Protein AF-A0A2V1B1Z6-F1 (afdb_monomer)

Solvent-accessible surface area (backbone atoms only — not comparable to full-atom values): 28325 Å² total; per-residue (Å²): 132,72,69,70,55,77,81,54,89,74,100,56,67,76,65,45,56,66,47,73,72,33,67,68,60,42,51,43,55,56,70,44,62,54,33,58,19,43,60,79,33,62,57,70,86,49,46,66,56,60,66,69,63,24,52,59,67,34,52,43,36,32,46,48,46,31,46,50,55,53,33,70,49,62,32,76,94,45,31,67,52,40,47,44,68,34,41,66,75,40,52,47,34,29,38,32,29,12,51,53,47,39,50,58,52,71,74,45,85,56,52,75,79,51,54,72,72,55,48,52,55,31,56,58,45,40,45,70,39,85,43,50,39,63,36,42,47,42,49,71,33,34,48,58,38,51,48,47,25,51,51,46,56,51,62,47,46,93,64,59,92,88,42,34,49,65,65,47,52,54,73,43,51,66,59,42,81,57,55,93,61,38,24,79,40,61,75,46,101,94,41,72,44,79,40,82,41,51,78,67,49,32,45,52,54,35,52,50,43,53,47,26,49,23,68,51,42,33,89,49,35,52,72,89,71,80,87,53,103,82,66,75,91,70,76,74,50,42,50,31,56,48,14,51,56,22,48,53,38,38,58,55,6,37,71,40,74,42,24,57,57,34,55,73,37,60,75,61,89,70,80,79,67,99,59,78,75,75,85,76,61,49,42,33,91,51,82,53,60,54,65,89,68,50,47,31,61,71,54,65,68,47,41,68,68,33,32,86,54,50,33,54,70,61,58,65,50,84,81,80,57,71,33,42,14,37,28,54,46,36,41,54,34,30,56,49,38,35,34,69,46,78,78,84,68,91,72,78,84,82,92,80,83,87,87,82,88,87,84,87,87,88,90,86,88,83,85,84,90,87,90,87,85,87,82,79,90,75,88,82,71,69,58,64,59,58,52,41,67,69,51,74,77,58,91,69,88,77,82,84,82,77,89,87,89,78,89,80,90,86,89,82,87,83,88,88,88,81,89,81,90,81,68,69,65,59,53,55,54,52,49,54,50,55,49,58,48,55,51,54,51,53,52,47,52,52,49,51,53,52,50,51,51,50,49,54,54,49,52,52,51,51,52,52,50,50,54,58,53,52,67,73,77,105

Mean predicted aligned error: 15.63 Å

Sequence (474 aa):
ELRWKACLRGRRLTYLKGLLLDEKFTAGFDALLDIPGVWDGMRMTTLNKMMAMGCRDECLNYLRRIKEVFTSLVGKEALGRIDTATVKALEGRAPGASTKDLSELRGGKIFSAFSDREREMICEKLKMIDGLVPSLFTFFRDIQHLKLCINCLKRLVVVPKRESVCETLARTYSGKNQRKGYVKIQIAEDSFLDRTGTPADCVDLGIRQLVALAMRDYPSMPADCVQTVQTAPTKEADPAVLRSLADLAYELGFDTPQIRALKEFPSRTTARLDSPPSPPLHVTSGDGVAMPARSGIPRTEAYKEDRDSLFVTHLHSEQQHRGESITSFFVRKSVYLAFFGRPISANGGNSGSVRGSSPNDSYIPERPDDSSSPRSPERREDIDYFMSAYTQHDDWAQTSAISVEDANEGPNSSAPDATLDRTGEWEWVSARAREKARERDREREVREKREQARLAQTEQVQGSTWISMVSRYF

Secondary structure (DSSP, 8-state):
--GGGGG--SS-HHHHHHHTT-HHHHHHHHTTTT-GGGGGG--HHHHHHHHHHS-HHHHHHHHHHHHHHHHHHH-GGGGGG--HHHHHHHTT--TTTBHHHHHHHHHS--STTS-HHHHHHHHHHHTT--SPPP-HHHHHHHHHHHHHHHHHHTTSS-PPTT--HHHHHHHTB--TTPPTTEEEEEEETTEEEEEE--HHHHHHHHHHHHHHHHHHHGGGS-------TT---PPPP-HHHHHHHHHHHHHTTB--HHHHHHTTSPPP-PPPPSSPPPPPPSEESS--S-GGGSSSSPPHHHHHHHGGG-SHHHHT------BSEE-HHHHHHHHHHHHH-----S---------------------------PPPPP----HHHHHHHHHTT---SSSS----------------------SHHHHHHHHHHHHHHHHHHHHHHHHHHHHHHHHHHHHHHHHHHHHHHHTT--

pLDDT: mean 75.68, std 24.77, range [23.59, 98.19]

Radius of gyration: 27.74 Å; Cα contacts (8 Å, |Δi|>4): 531; chains: 1; bounding box: 87×68×76 Å

Foldseek 3Di:
DQPVVVLDDDDLVVLVVLQVVDPLSSVLVVLLPLQSQQCVLADSVCSVVVQFLFQSQLLSLLSVLLNVLLCLLQNDVCNNLAHNVQCVLQALDQCLAAPQSLVSNVPDCHSVSDDPVSVVSSSVSSNVDQAGNHGSNQSSQQVQLVSLLSLLLCLLDPADGRHHSLVRLLVQFACALHDPQWAWFDQALPDTDTDGDDPVCLSLRLVLQLSLLSLLASLLVDHDDPDDPDDDDDDHRDLQSLLSSLVSNVNSRRDDPSSVVSVVGDHDPDDDDPDQDDQDDFFDQDPADDRVQLGHDHAPVLSVVCNRVSTCCNLQDPDRHHYNGGHSNSSVSRSSCSSSNHPPPPDDDDDDDDDDDDDDDDDDDDDDDDDDDDDDDDDDDPSVVSSCVSVVVDPDDPDPPDDDDDDDDDDDDDDDDDDDDDPVPVVVVVVVVVVVVVVVVVVVVVVVVVVVVVVVVVVVVVVVVVVVVVVVVD

Structure (mmCIF, N/CA/C/O backbone):
data_AF-A0A2V1B1Z6-F1
#
_entry.id   AF-A0A2V1B1Z6-F1
#
loop_
_atom_site.group_PDB
_atom_site.id
_atom_site.type_symbol
_atom_site.label_atom_id
_atom_site.label_alt_id
_atom_site.label_comp_id
_atom_site.label_asym_id
_atom_site.label_entity_id
_atom_site.label_seq_id
_atom_site.pdbx_PDB_ins_code
_atom_site.Cartn_x
_atom_site.Cartn_y
_atom_site.Cartn_z
_atom_site.occupancy
_atom_site.B_iso_or_equiv
_atom_site.auth_seq_id
_atom_site.auth_comp_id
_atom_site.auth_asym_id
_atom_site.auth_atom_id
_atom_site.pdbx_PDB_model_num
ATOM 1 N N . GLU A 1 1 ? -23.305 -20.412 -0.219 1.00 46.16 1 GLU A N 1
ATOM 2 C CA . GLU A 1 1 ? -22.674 -19.364 -1.051 1.00 46.16 1 GLU A CA 1
ATOM 3 C C . GLU A 1 1 ? -22.561 -18.037 -0.293 1.00 46.16 1 GLU A C 1
ATOM 5 O O . GLU A 1 1 ? -23.554 -17.579 0.254 1.00 46.16 1 GLU A O 1
ATOM 10 N N . LEU A 1 2 ? -21.380 -17.406 -0.316 1.00 58.69 2 LEU A N 1
ATOM 11 C CA . LEU A 1 2 ? -21.210 -15.943 -0.435 1.00 58.69 2 LEU A CA 1
ATOM 12 C C . LEU A 1 2 ? -21.894 -15.061 0.630 1.00 58.69 2 LEU A C 1
ATOM 14 O O . LEU A 1 2 ? -22.666 -14.156 0.309 1.00 58.69 2 LEU A O 1
ATOM 18 N N . ARG A 1 3 ? -21.547 -15.298 1.902 1.00 55.28 3 ARG A N 1
ATOM 19 C CA . ARG A 1 3 ? -22.095 -14.604 3.086 1.00 55.28 3 ARG A CA 1
ATOM 20 C C . ARG A 1 3 ? -21.944 -13.076 3.040 1.00 55.28 3 ARG A C 1
ATOM 22 O O . ARG A 1 3 ? -22.881 -12.378 3.413 1.00 55.28 3 ARG A O 1
ATOM 29 N N . TRP A 1 4 ? -20.841 -12.550 2.505 1.00 58.00 4 TRP A N 1
ATOM 30 C CA . TRP A 1 4 ? -20.599 -11.102 2.391 1.00 58.00 4 TRP A CA 1
ATOM 31 C C . TRP A 1 4 ? -21.612 -10.348 1.515 1.00 58.00 4 TRP A C 1
ATOM 33 O O . TRP A 1 4 ? -21.807 -9.146 1.693 1.00 58.00 4 TRP A O 1
ATOM 43 N N . LYS A 1 5 ? -22.330 -11.041 0.616 1.00 56.06 5 LYS A N 1
ATOM 44 C CA . LYS A 1 5 ? -23.450 -10.449 -0.136 1.00 56.06 5 LYS A CA 1
ATOM 45 C C . LYS A 1 5 ? -24.549 -9.917 0.781 1.00 56.06 5 LYS A C 1
ATOM 47 O O . LYS A 1 5 ? -25.153 -8.901 0.456 1.00 56.06 5 LYS A O 1
ATOM 52 N N . ALA A 1 6 ? -24.812 -10.586 1.907 1.00 56.69 6 ALA A N 1
ATOM 53 C CA . ALA A 1 6 ? -25.871 -10.196 2.838 1.00 56.69 6 ALA A CA 1
ATOM 54 C C . ALA A 1 6 ? -25.591 -8.836 3.504 1.00 56.69 6 ALA A C 1
ATOM 56 O O . ALA A 1 6 ? -26.522 -8.111 3.848 1.00 56.69 6 ALA A O 1
ATOM 57 N N . CYS A 1 7 ? -24.317 -8.445 3.607 1.00 54.22 7 CYS A N 1
ATOM 58 C CA . CYS A 1 7 ? -23.890 -7.139 4.105 1.00 54.22 7 CYS A CA 1
ATOM 59 C C . CYS A 1 7 ? -24.126 -5.995 3.091 1.00 54.22 7 CYS A C 1
ATOM 61 O O . CYS A 1 7 ? -23.923 -4.830 3.426 1.00 54.22 7 CYS A O 1
ATOM 63 N N . LEU A 1 8 ? -24.549 -6.286 1.850 1.00 54.78 8 LEU A N 1
ATOM 64 C CA . LEU A 1 8 ? -24.633 -5.312 0.756 1.00 54.78 8 LEU A CA 1
ATOM 65 C C . LEU A 1 8 ? -26.063 -5.128 0.229 1.00 54.78 8 LEU A C 1
ATOM 67 O O . LEU A 1 8 ? -26.593 -5.949 -0.516 1.00 54.78 8 LEU A O 1
ATOM 71 N N . ARG A 1 9 ? -26.668 -3.974 0.535 1.00 50.41 9 ARG A N 1
ATOM 72 C CA . ARG A 1 9 ? -28.005 -3.597 0.041 1.00 50.41 9 ARG A CA 1
ATOM 73 C C . ARG A 1 9 ? -27.976 -3.111 -1.424 1.00 50.41 9 ARG A C 1
ATOM 75 O O . ARG A 1 9 ? -27.129 -2.297 -1.793 1.00 50.41 9 ARG A O 1
ATOM 82 N N . GLY A 1 10 ? -28.963 -3.518 -2.232 1.00 53.19 10 GLY A N 1
ATOM 83 C CA . GLY A 1 10 ? -29.335 -2.866 -3.507 1.00 53.19 10 GLY A CA 1
ATOM 84 C C . GLY A 1 10 ? -28.834 -3.509 -4.817 1.00 53.19 10 GLY A C 1
ATOM 85 O O . GLY A 1 10 ? -28.236 -4.582 -4.826 1.00 53.19 10 GLY A O 1
ATOM 86 N N . ARG A 1 11 ? -29.088 -2.834 -5.957 1.00 44.12 11 ARG A N 1
ATOM 87 C CA . ARG A 1 11 ? -28.842 -3.306 -7.348 1.00 44.12 11 ARG A CA 1
ATOM 88 C C . ARG A 1 11 ? -27.348 -3.368 -7.739 1.00 44.12 11 ARG A C 1
ATOM 90 O O . ARG A 1 11 ? -26.918 -2.751 -8.707 1.00 44.12 11 ARG A O 1
ATOM 97 N N . ARG A 1 12 ? -26.532 -4.100 -6.976 1.00 53.72 12 ARG A N 1
ATOM 98 C CA . ARG A 1 12 ? -25.060 -4.177 -7.128 1.00 53.72 12 ARG A CA 1
ATOM 99 C C . ARG A 1 12 ? -24.566 -5.487 -7.777 1.00 53.72 12 ARG A C 1
ATOM 101 O O . ARG A 1 12 ? -23.365 -5.660 -7.971 1.00 53.72 12 ARG A O 1
ATOM 108 N N . LEU A 1 13 ? -25.481 -6.390 -8.150 1.00 50.94 13 LEU A N 1
ATOM 109 C CA . LEU A 1 13 ? -25.201 -7.789 -8.522 1.00 50.94 13 LEU A CA 1
ATOM 110 C C . LEU A 1 13 ? -24.263 -7.999 -9.728 1.00 50.94 13 LEU A C 1
ATOM 112 O O . LEU A 1 13 ? -23.554 -9.002 -9.769 1.00 50.94 13 LEU A O 1
ATOM 116 N N . THR A 1 14 ? -24.243 -7.097 -10.712 1.00 53.25 14 THR A N 1
ATOM 117 C CA . THR A 1 14 ? -23.430 -7.282 -11.931 1.00 53.25 14 THR A CA 1
ATOM 118 C C . THR A 1 14 ? -21.933 -7.136 -11.649 1.00 53.25 14 THR A C 1
ATOM 120 O O . THR A 1 14 ? -21.141 -7.938 -12.133 1.00 53.25 14 THR A O 1
ATOM 123 N N . TYR A 1 15 ? -21.555 -6.175 -10.798 1.00 53.97 15 TYR A N 1
ATOM 124 C CA . TYR A 1 15 ? -20.171 -5.948 -10.354 1.00 53.97 15 TYR A CA 1
ATOM 125 C C . TYR A 1 15 ? -19.635 -7.106 -9.507 1.00 53.97 15 TYR A C 1
ATOM 127 O O . TYR A 1 15 ? -18.460 -7.456 -9.584 1.00 53.97 15 TYR A O 1
ATOM 135 N N . LEU A 1 16 ? -20.522 -7.749 -8.743 1.00 60.66 16 LEU A N 1
ATOM 136 C CA . LEU A 1 16 ? -20.196 -8.940 -7.969 1.00 60.66 16 LEU A CA 1
ATOM 137 C C . LEU A 1 16 ? -19.706 -10.094 -8.853 1.00 60.66 16 LEU A C 1
ATOM 139 O O . LEU A 1 16 ? -18.722 -10.725 -8.491 1.00 60.66 16 LEU A O 1
ATOM 143 N N . LYS A 1 17 ? -20.325 -10.357 -10.015 1.00 63.03 17 LYS A N 1
ATOM 144 C CA . LYS A 1 17 ? -19.975 -11.519 -10.860 1.00 63.03 17 LYS A CA 1
ATOM 145 C C . LYS A 1 17 ? -18.478 -11.607 -11.191 1.00 63.03 17 LYS A C 1
ATOM 147 O O . LYS A 1 17 ? -17.948 -12.706 -11.225 1.00 63.03 17 LYS A O 1
ATOM 152 N N . GLY A 1 18 ? -17.803 -10.474 -11.403 1.00 62.81 18 GLY A N 1
ATOM 153 C CA . GLY A 1 18 ? -16.362 -10.446 -11.679 1.00 62.81 18 GLY A CA 1
ATOM 154 C C . GLY A 1 18 ? -15.496 -10.816 -10.471 1.00 62.81 18 GLY A C 1
ATOM 155 O O . GLY A 1 18 ? -14.537 -11.562 -10.628 1.00 62.81 18 GLY A O 1
ATOM 156 N N . LEU A 1 19 ? -15.855 -10.341 -9.272 1.00 65.06 19 LEU A N 1
ATOM 157 C CA . LEU A 1 19 ? -15.148 -10.674 -8.028 1.00 65.06 19 LEU A CA 1
ATOM 158 C C . LEU A 1 19 ? -15.355 -12.143 -7.641 1.00 65.06 19 LEU A C 1
ATOM 160 O O . LEU A 1 19 ? -14.419 -12.814 -7.235 1.00 65.06 19 LEU A O 1
ATOM 164 N N . LEU A 1 20 ? -16.576 -12.648 -7.833 1.00 65.12 20 LEU A N 1
ATOM 165 C CA . LEU A 1 20 ? -16.972 -14.027 -7.528 1.00 65.12 20 LEU A CA 1
ATOM 166 C C . LEU A 1 20 ? -16.308 -15.087 -8.419 1.00 65.12 20 LEU A C 1
ATOM 168 O O . LEU A 1 20 ? -16.408 -16.271 -8.118 1.00 65.12 20 LEU A O 1
ATOM 172 N N . LEU A 1 21 ? -15.669 -14.669 -9.515 1.00 72.62 21 LEU A N 1
ATOM 173 C CA . LEU A 1 21 ? -14.857 -15.523 -10.384 1.00 72.62 21 LEU A CA 1
ATOM 174 C C . LEU A 1 21 ? -13.365 -15.506 -10.006 1.00 72.62 21 LEU A C 1
ATOM 176 O O . LEU A 1 21 ? -12.592 -16.244 -10.610 1.00 72.62 21 LEU A O 1
ATOM 180 N N . ASP A 1 22 ? -12.947 -14.670 -9.049 1.00 80.50 22 ASP A N 1
ATOM 181 C CA . ASP A 1 22 ? -11.603 -14.700 -8.472 1.00 80.50 22 ASP A CA 1
ATOM 182 C C . ASP A 1 22 ? -11.685 -15.232 -7.036 1.00 80.50 22 ASP A C 1
ATOM 184 O O . ASP A 1 22 ? -12.116 -14.554 -6.096 1.00 80.50 22 ASP A O 1
ATOM 188 N N . GLU A 1 23 ? -11.288 -16.493 -6.882 1.00 86.31 23 GLU A N 1
ATOM 189 C CA . GLU A 1 23 ? -11.316 -17.214 -5.609 1.00 86.31 23 GLU A CA 1
ATOM 190 C C . GLU A 1 23 ? -10.410 -16.562 -4.559 1.00 86.31 23 GLU A C 1
ATOM 192 O O . GLU A 1 23 ? -10.788 -16.487 -3.389 1.00 86.31 23 GLU A O 1
ATOM 197 N N . LYS A 1 24 ? -9.246 -16.028 -4.965 1.00 89.12 24 LYS A N 1
ATOM 198 C CA . LYS A 1 24 ? -8.298 -15.384 -4.044 1.00 89.12 24 LYS A CA 1
ATOM 199 C C . LYS A 1 24 ? -8.893 -14.100 -3.474 1.00 89.12 24 LYS A C 1
ATOM 201 O O . LYS A 1 24 ? -8.866 -13.900 -2.261 1.00 89.12 24 LYS A O 1
ATOM 206 N N . PHE A 1 25 ? -9.456 -13.241 -4.326 1.00 88.31 25 PHE A N 1
ATOM 207 C CA . PHE A 1 25 ? -10.143 -12.031 -3.871 1.00 88.31 25 PHE A CA 1
ATOM 208 C C . PHE A 1 25 ? -11.384 -12.352 -3.039 1.00 88.31 25 PHE A C 1
ATOM 210 O O . PHE A 1 25 ? -11.574 -11.732 -1.994 1.00 88.31 25 PHE A O 1
ATOM 217 N N . THR A 1 26 ? -12.190 -13.336 -3.446 1.00 87.12 26 THR A N 1
ATOM 218 C CA . THR A 1 26 ? -13.356 -13.771 -2.664 1.00 87.12 26 THR A CA 1
ATOM 219 C C . THR A 1 26 ? -12.936 -14.216 -1.260 1.00 87.12 26 THR A C 1
ATOM 221 O O . THR A 1 26 ? -13.476 -13.696 -0.287 1.00 87.12 26 THR A O 1
ATOM 224 N N . ALA A 1 27 ? -11.903 -15.056 -1.133 1.00 90.62 27 ALA A N 1
ATOM 225 C CA . ALA A 1 27 ? -11.354 -15.471 0.159 1.00 90.62 27 ALA A CA 1
ATOM 226 C C . ALA A 1 27 ? -10.784 -14.296 0.981 1.00 90.62 27 ALA A C 1
ATOM 228 O O . ALA A 1 27 ? -10.985 -14.237 2.193 1.00 90.62 27 ALA A O 1
ATOM 229 N N . GLY A 1 28 ? -10.109 -13.337 0.336 1.00 92.56 28 GLY A N 1
ATOM 230 C CA . GLY A 1 28 ? -9.569 -12.140 0.992 1.00 92.56 28 GLY A CA 1
ATOM 231 C C . GLY A 1 28 ? -10.643 -11.219 1.582 1.00 92.56 28 GLY A C 1
ATOM 232 O O . GLY A 1 28 ? -10.453 -10.679 2.669 1.00 92.56 28 GLY A O 1
ATOM 233 N N . PHE A 1 29 ? -11.787 -11.072 0.904 1.00 91.25 29 PHE A N 1
ATOM 234 C CA . PHE A 1 29 ? -12.944 -10.342 1.433 1.00 91.25 29 PHE A CA 1
ATOM 235 C C . PHE A 1 29 ? -13.731 -11.166 2.466 1.00 91.25 29 PHE A C 1
ATOM 237 O O . PHE A 1 29 ? -14.111 -10.622 3.502 1.00 91.25 29 PHE A O 1
ATOM 244 N N . ASP A 1 30 ? -13.930 -12.470 2.246 1.00 89.25 30 ASP A N 1
ATOM 245 C CA . ASP A 1 30 ? -14.589 -13.361 3.214 1.00 89.25 30 ASP A CA 1
ATOM 246 C C . ASP A 1 30 ? -13.829 -13.414 4.555 1.00 89.25 30 ASP A C 1
ATOM 248 O O . ASP A 1 30 ? -14.449 -13.483 5.616 1.00 89.25 30 ASP A O 1
ATOM 252 N N . ALA A 1 31 ? -12.497 -13.280 4.540 1.00 93.81 31 ALA A N 1
ATOM 253 C CA . ALA A 1 31 ? -11.665 -13.202 5.742 1.00 93.81 31 ALA A CA 1
ATOM 254 C C . ALA A 1 31 ? -11.937 -11.973 6.640 1.00 93.81 31 ALA A C 1
ATOM 256 O O . ALA A 1 31 ? -11.445 -11.947 7.770 1.00 93.81 31 ALA A O 1
ATOM 257 N N . LEU A 1 32 ? -12.707 -10.980 6.173 1.00 95.25 32 LEU A N 1
ATOM 258 C CA . LEU A 1 32 ? -13.134 -9.794 6.932 1.00 95.25 32 LEU A CA 1
ATOM 259 C C . LEU A 1 32 ? -14.594 -9.873 7.423 1.00 95.25 32 LEU A C 1
ATOM 261 O O . LEU A 1 32 ? -15.095 -8.918 8.018 1.00 95.25 32 LEU A O 1
ATOM 265 N N . LEU A 1 33 ? -15.309 -10.977 7.178 1.00 90.06 33 LEU A N 1
ATOM 266 C CA . LEU A 1 33 ? -16.733 -11.099 7.530 1.00 90.06 33 LEU A CA 1
ATOM 267 C C . LEU A 1 33 ? -17.030 -11.104 9.029 1.00 90.06 33 LEU A C 1
ATOM 269 O O . LEU A 1 33 ? -18.129 -10.735 9.435 1.00 90.06 33 LEU A O 1
ATOM 273 N N . ASP A 1 34 ? -16.069 -11.525 9.842 1.00 93.06 34 ASP A N 1
ATOM 274 C CA . ASP A 1 34 ? -16.163 -11.520 11.301 1.00 93.06 34 ASP A CA 1
ATOM 275 C C . ASP A 1 34 ? -15.869 -10.143 11.921 1.00 93.06 34 ASP A C 1
ATOM 277 O O . ASP A 1 34 ? -15.914 -10.025 13.139 1.00 93.06 34 ASP A O 1
ATOM 281 N N . ILE A 1 35 ? -15.630 -9.099 11.116 1.00 95.31 35 ILE A N 1
ATOM 282 C CA . ILE A 1 35 ? -15.502 -7.703 11.561 1.00 95.31 35 ILE A CA 1
ATOM 283 C C . ILE A 1 35 ? -16.639 -6.877 10.927 1.00 95.31 35 ILE A C 1
ATOM 285 O O . ILE A 1 35 ? -16.438 -6.258 9.880 1.00 95.31 35 ILE A O 1
ATOM 289 N N . PRO A 1 36 ? -17.851 -6.829 11.513 1.00 90.94 36 PRO A N 1
ATOM 290 C CA . PRO A 1 36 ? -18.991 -6.140 10.901 1.00 90.94 36 PRO A CA 1
ATOM 291 C C . PRO A 1 36 ? -18.717 -4.660 10.592 1.00 90.94 36 PRO A C 1
ATOM 293 O O . PRO A 1 36 ? -19.073 -4.180 9.515 1.00 90.94 36 PRO A O 1
ATOM 296 N N . GLY A 1 37 ? -18.023 -3.954 11.492 1.00 91.62 37 GLY A N 1
ATOM 297 C CA . GLY A 1 37 ? -17.773 -2.516 11.381 1.00 91.62 37 GLY A CA 1
ATOM 298 C C . GLY A 1 37 ? -16.964 -2.055 10.161 1.00 91.62 37 GLY A C 1
ATOM 299 O O . GLY A 1 37 ? -17.107 -0.900 9.764 1.00 91.62 37 GLY A O 1
ATOM 300 N N . VAL A 1 38 ? -16.140 -2.907 9.522 1.00 94.25 38 VAL A N 1
ATOM 301 C CA . VAL A 1 38 ? -15.340 -2.464 8.353 1.00 94.25 38 VAL A CA 1
ATOM 302 C C . VAL A 1 38 ? -16.147 -2.383 7.056 1.00 94.25 38 VAL A C 1
ATOM 304 O O . VAL A 1 38 ? -15.729 -1.695 6.123 1.00 94.25 38 VAL A O 1
ATOM 307 N N . TRP A 1 39 ? -17.306 -3.045 6.983 1.00 91.94 39 TRP A N 1
ATOM 308 C CA . TRP A 1 39 ? -18.081 -3.181 5.744 1.00 91.94 39 TRP A CA 1
ATOM 309 C C . TRP A 1 39 ? -18.785 -1.898 5.289 1.00 91.94 39 TRP A C 1
ATOM 311 O O . TRP A 1 39 ? -19.102 -1.774 4.106 1.00 91.94 39 TRP A O 1
ATOM 321 N N . ASP A 1 40 ? -18.938 -0.908 6.169 1.00 89.19 40 ASP A N 1
ATOM 322 C CA . ASP A 1 40 ? -19.382 0.443 5.795 1.00 89.19 40 ASP A CA 1
ATOM 323 C C . ASP A 1 40 ? -18.420 1.120 4.796 1.00 89.19 40 ASP A C 1
ATOM 325 O O . ASP A 1 40 ? -18.838 1.838 3.889 1.00 89.19 40 ASP A O 1
ATOM 329 N N . GLY A 1 41 ? -17.121 0.807 4.874 1.00 88.00 41 GLY A N 1
ATOM 330 C CA . GLY A 1 41 ? -16.113 1.311 3.940 1.00 88.00 41 GLY A CA 1
ATOM 331 C C . GLY A 1 41 ? -16.177 0.722 2.521 1.00 88.00 41 GLY A C 1
ATOM 332 O O . GLY A 1 41 ? -15.385 1.121 1.667 1.00 88.00 41 GLY A O 1
ATOM 333 N N . MET A 1 42 ? -17.074 -0.231 2.241 1.00 87.81 42 MET A N 1
ATOM 334 C CA . MET A 1 42 ? -17.075 -1.024 1.006 1.00 87.81 42 MET A CA 1
ATOM 335 C C . MET A 1 42 ? -17.547 -0.242 -0.237 1.00 87.81 42 MET A C 1
ATOM 337 O O . MET A 1 42 ? -18.719 0.123 -0.365 1.00 87.81 42 MET A O 1
ATOM 341 N N . ARG A 1 43 ? -16.663 -0.059 -1.232 1.00 84.19 43 ARG A N 1
ATOM 342 C CA . ARG A 1 43 ? -16.958 0.681 -2.478 1.00 84.19 43 ARG A CA 1
ATOM 343 C C . ARG A 1 43 ? -17.099 -0.229 -3.700 1.00 84.19 43 ARG A C 1
ATOM 345 O O . ARG A 1 43 ? -16.169 -0.412 -4.484 1.00 84.19 43 ARG A O 1
ATOM 352 N N . MET A 1 44 ? -18.318 -0.721 -3.926 1.00 76.56 44 MET A N 1
ATOM 353 C CA . MET A 1 44 ? -18.655 -1.597 -5.065 1.00 76.56 44 MET A CA 1
ATOM 354 C C . MET A 1 44 ? -18.286 -1.030 -6.446 1.00 76.56 44 MET A C 1
ATOM 356 O O . MET A 1 44 ? -17.924 -1.790 -7.339 1.00 76.56 44 MET A O 1
ATOM 360 N N . THR A 1 45 ? -18.352 0.290 -6.631 1.00 76.69 45 THR A N 1
ATOM 361 C CA . THR A 1 45 ? -17.994 0.970 -7.890 1.00 76.69 45 THR A CA 1
ATOM 362 C C . THR A 1 45 ? -16.495 0.916 -8.202 1.00 76.69 45 THR A C 1
ATOM 364 O O . THR A 1 45 ? -16.106 1.002 -9.366 1.00 76.69 45 THR A O 1
ATOM 367 N N . THR A 1 46 ? -15.646 0.733 -7.187 1.00 81.62 46 THR A N 1
ATOM 368 C CA . THR A 1 46 ? -14.187 0.644 -7.342 1.00 81.62 46 THR A CA 1
ATOM 369 C C . THR A 1 46 ? -13.713 -0.791 -7.592 1.00 81.62 46 THR A C 1
ATOM 371 O O . THR A 1 46 ? -12.632 -0.970 -8.148 1.00 81.62 46 THR A O 1
ATOM 374 N N . LEU A 1 47 ? -14.520 -1.820 -7.288 1.00 81.56 47 LEU A N 1
ATOM 375 C CA . LEU A 1 47 ? -14.139 -3.229 -7.479 1.00 81.56 47 LEU A CA 1
ATOM 376 C C . LEU A 1 47 ? -13.693 -3.548 -8.911 1.00 81.56 47 LEU A C 1
ATOM 378 O O . LEU A 1 47 ? -12.645 -4.154 -9.093 1.00 81.56 47 LEU A O 1
ATOM 382 N N . ASN A 1 48 ? -14.414 -3.093 -9.940 1.00 77.94 48 ASN A N 1
ATOM 383 C CA . ASN A 1 48 ? -13.989 -3.330 -11.328 1.00 77.94 48 ASN A CA 1
ATOM 384 C C . ASN A 1 48 ? -12.614 -2.707 -11.631 1.00 77.94 48 ASN A C 1
ATOM 386 O O . ASN A 1 48 ? -11.832 -3.289 -12.378 1.00 77.94 48 ASN A O 1
ATOM 390 N N . LYS A 1 49 ? -12.303 -1.543 -11.040 1.00 81.06 49 LYS A N 1
ATOM 391 C CA . LYS A 1 49 ? -10.997 -0.880 -11.189 1.00 81.06 49 LYS A CA 1
ATOM 392 C C . LYS A 1 49 ? -9.898 -1.679 -10.471 1.00 81.06 49 LYS A C 1
ATOM 394 O O . LYS A 1 49 ? -8.847 -1.892 -11.065 1.00 81.06 49 LYS A O 1
ATOM 399 N N . MET A 1 50 ? -10.175 -2.169 -9.257 1.00 87.31 50 MET A N 1
ATOM 400 C CA . MET A 1 50 ? -9.303 -3.063 -8.477 1.00 87.31 50 MET A CA 1
ATOM 401 C C . MET A 1 50 ? -8.988 -4.361 -9.240 1.00 87.31 50 MET A C 1
ATOM 403 O O . MET A 1 50 ? -7.829 -4.727 -9.390 1.00 87.31 50 MET A O 1
ATOM 407 N N . MET A 1 51 ? -10.005 -5.029 -9.790 1.00 83.44 51 MET A N 1
ATOM 408 C CA . MET A 1 51 ? -9.824 -6.274 -10.551 1.00 83.44 51 MET A CA 1
ATOM 409 C C . MET A 1 51 ? -9.026 -6.071 -11.849 1.00 83.44 51 MET A C 1
ATOM 411 O O . MET A 1 51 ? -8.303 -6.966 -12.279 1.00 83.44 51 MET A O 1
ATOM 415 N N . ALA A 1 52 ? -9.156 -4.907 -12.493 1.00 83.38 52 ALA A N 1
ATOM 416 C CA . ALA A 1 52 ? -8.533 -4.624 -13.787 1.00 83.38 52 ALA A CA 1
ATOM 417 C C . ALA A 1 52 ? -7.113 -4.033 -13.703 1.00 83.38 52 ALA A C 1
ATOM 419 O O . ALA A 1 52 ? -6.435 -3.936 -14.726 1.00 83.38 52 ALA A O 1
ATOM 420 N N . MET A 1 53 ? -6.651 -3.589 -12.529 1.00 85.12 53 MET A N 1
ATOM 421 C CA . MET A 1 53 ? -5.380 -2.859 -12.436 1.00 85.12 53 MET A CA 1
ATOM 422 C C . MET A 1 53 ? -4.132 -3.750 -12.417 1.00 85.12 53 MET A C 1
ATOM 424 O O . MET A 1 53 ? -3.072 -3.252 -12.790 1.00 85.12 53 MET A O 1
ATOM 428 N N . GLY A 1 54 ? -4.250 -5.033 -12.054 1.00 85.31 54 GLY A N 1
ATOM 429 C CA . GLY A 1 54 ? -3.130 -5.985 -12.056 1.00 85.31 54 GLY A CA 1
ATOM 430 C C . GLY A 1 54 ? -2.229 -5.933 -10.815 1.00 85.31 54 GLY A C 1
ATOM 431 O O . GLY A 1 54 ? -1.029 -6.121 -10.943 1.00 85.31 54 GLY A O 1
ATOM 432 N N . CYS A 1 55 ? -2.771 -5.673 -9.623 1.00 89.56 55 CYS A N 1
ATOM 433 C CA . CYS A 1 55 ? -2.024 -5.753 -8.355 1.00 89.56 55 CYS A CA 1
ATOM 434 C C . CYS A 1 55 ? -2.817 -6.549 -7.298 1.00 89.56 55 CYS A C 1
ATOM 436 O O . CYS A 1 55 ? -3.230 -6.049 -6.246 1.00 89.56 55 CYS A O 1
ATOM 438 N N . ARG A 1 56 ? -3.157 -7.793 -7.659 1.00 90.62 56 ARG A N 1
ATOM 439 C CA . ARG A 1 56 ? -4.011 -8.668 -6.846 1.00 90.62 56 ARG A CA 1
ATOM 440 C C . ARG A 1 56 ? -3.389 -8.937 -5.482 1.00 90.62 56 ARG A C 1
ATOM 442 O O . ARG A 1 56 ? -4.064 -8.779 -4.470 1.00 90.62 56 ARG A O 1
ATOM 449 N N . ASP A 1 57 ? -2.129 -9.346 -5.460 1.00 91.62 57 ASP A N 1
ATOM 450 C CA . ASP A 1 57 ? -1.482 -9.836 -4.246 1.00 91.62 57 ASP A CA 1
ATOM 451 C C . ASP A 1 57 ? -1.176 -8.681 -3.272 1.00 91.62 57 ASP A C 1
ATOM 453 O O . ASP A 1 57 ? -1.337 -8.842 -2.063 1.00 91.62 57 ASP A O 1
ATOM 457 N N . GLU A 1 58 ? -0.909 -7.480 -3.793 1.00 95.25 58 GLU A N 1
ATOM 458 C CA . GLU A 1 58 ? -0.816 -6.227 -3.036 1.00 95.25 58 GLU A CA 1
ATOM 459 C C . GLU A 1 58 ? -2.159 -5.857 -2.388 1.00 95.25 58 GLU A C 1
ATOM 461 O O . GLU A 1 58 ? -2.229 -5.521 -1.203 1.00 95.25 58 GLU A O 1
ATOM 466 N N . CYS A 1 59 ? -3.263 -5.955 -3.140 1.00 95.25 59 CYS A N 1
ATOM 467 C CA . CYS A 1 59 ? -4.596 -5.706 -2.589 1.00 95.25 59 CYS A CA 1
ATOM 468 C C . CYS A 1 59 ? -4.952 -6.725 -1.499 1.00 95.25 59 CYS A C 1
ATOM 470 O O . CYS A 1 59 ? -5.459 -6.345 -0.444 1.00 95.25 59 CYS A O 1
ATOM 472 N N . LEU A 1 60 ? -4.652 -8.008 -1.723 1.00 94.88 60 LEU A N 1
ATOM 473 C CA . LEU A 1 60 ? -4.845 -9.069 -0.732 1.00 94.88 60 LEU A CA 1
ATOM 474 C C . LEU A 1 60 ? -3.994 -8.847 0.522 1.00 94.88 60 LEU A C 1
ATOM 476 O O . LEU A 1 60 ? -4.456 -9.144 1.623 1.00 94.88 60 LEU A O 1
ATOM 480 N N . ASN A 1 61 ? -2.787 -8.295 0.385 1.00 96.31 61 ASN A N 1
ATOM 481 C CA . ASN A 1 61 ? -1.959 -7.915 1.523 1.00 96.31 61 ASN A CA 1
ATOM 482 C C . ASN A 1 61 ? -2.590 -6.783 2.344 1.00 96.31 61 ASN A C 1
ATOM 484 O O . ASN A 1 61 ? -2.627 -6.881 3.568 1.00 96.31 61 ASN A O 1
ATOM 488 N N . TYR A 1 62 ? -3.172 -5.771 1.694 1.00 97.88 62 TYR A N 1
ATOM 489 C CA . TYR A 1 62 ? -3.894 -4.705 2.397 1.00 97.88 62 TYR A CA 1
ATOM 490 C C . TYR A 1 62 ? -5.114 -5.265 3.149 1.00 97.88 62 TYR A C 1
ATOM 492 O O . TYR A 1 62 ? -5.300 -4.967 4.330 1.00 97.88 62 TYR A O 1
ATOM 500 N N . LEU A 1 63 ? -5.914 -6.138 2.520 1.00 97.56 63 LEU A N 1
ATOM 501 C CA . LEU A 1 63 ? -7.042 -6.807 3.191 1.00 97.56 63 LEU A CA 1
ATOM 502 C C . LEU A 1 63 ? -6.575 -7.659 4.386 1.00 97.56 63 LEU A C 1
ATOM 504 O O . LEU A 1 63 ? -7.185 -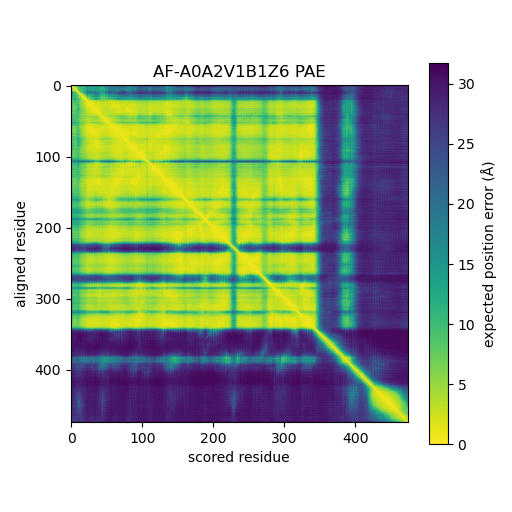7.613 5.456 1.00 97.56 63 LEU A O 1
ATOM 508 N N . ARG A 1 64 ? -5.451 -8.375 4.246 1.00 97.75 64 ARG A N 1
ATOM 509 C CA . ARG A 1 64 ? -4.819 -9.113 5.348 1.00 97.75 64 ARG A CA 1
ATOM 510 C C . ARG A 1 64 ? -4.386 -8.177 6.479 1.00 97.75 64 ARG A C 1
ATOM 512 O O . ARG A 1 64 ? -4.674 -8.472 7.634 1.00 97.75 64 ARG A O 1
ATOM 519 N N . ARG A 1 65 ? -3.788 -7.022 6.167 1.00 97.50 65 ARG A N 1
ATOM 520 C CA . ARG A 1 65 ? -3.363 -6.031 7.167 1.00 97.50 65 ARG A CA 1
ATOM 521 C C . ARG A 1 65 ? -4.541 -5.459 7.962 1.00 97.50 65 ARG A C 1
ATOM 523 O O . ARG A 1 65 ? -4.411 -5.296 9.172 1.00 97.50 65 ARG A O 1
ATOM 530 N N . ILE A 1 66 ? -5.698 -5.220 7.329 1.00 98.19 66 ILE A N 1
ATOM 531 C CA . ILE A 1 66 ? -6.945 -4.861 8.040 1.00 98.19 66 ILE A CA 1
ATOM 532 C C . ILE A 1 66 ? -7.271 -5.944 9.078 1.00 98.19 66 ILE A C 1
ATOM 534 O O . ILE A 1 66 ? -7.443 -5.646 10.261 1.00 98.19 66 ILE A O 1
ATOM 538 N N . LYS A 1 67 ? -7.300 -7.214 8.652 1.00 97.69 67 LYS A N 1
ATOM 539 C CA . LYS A 1 67 ? -7.598 -8.347 9.536 1.00 97.69 67 LYS A CA 1
ATOM 540 C C . LYS A 1 67 ? -6.601 -8.462 10.692 1.00 97.69 67 LYS A C 1
ATOM 542 O O . LYS A 1 67 ? -7.019 -8.634 11.836 1.00 97.69 67 LYS A O 1
ATOM 547 N N . GLU A 1 68 ? -5.305 -8.358 10.413 1.00 97.31 68 GLU A N 1
ATOM 548 C CA . GLU A 1 68 ? -4.227 -8.430 11.406 1.00 97.31 68 GLU A CA 1
ATOM 549 C C . GLU A 1 68 ? -4.357 -7.350 12.484 1.00 97.31 68 GLU A C 1
ATOM 551 O O . GLU A 1 68 ? -4.283 -7.672 13.669 1.00 97.31 68 GLU A O 1
ATOM 556 N N . VAL A 1 69 ? -4.600 -6.093 12.093 1.00 97.56 69 VAL A N 1
ATOM 557 C CA . VAL A 1 69 ? -4.700 -4.962 13.030 1.00 97.56 69 VAL A CA 1
ATOM 558 C C . VAL A 1 69 ? -5.902 -5.112 13.965 1.00 97.56 69 VAL A C 1
ATOM 560 O O . VAL A 1 69 ? -5.751 -4.990 15.178 1.00 97.56 69 VAL A O 1
ATOM 563 N N . PHE A 1 70 ? -7.088 -5.452 13.455 1.00 97.81 70 PHE A N 1
ATOM 564 C CA . PHE A 1 70 ? -8.237 -5.680 14.340 1.00 97.81 70 PHE A CA 1
ATOM 565 C C . PHE A 1 70 ? -8.076 -6.950 15.196 1.00 97.81 70 PHE A C 1
ATOM 567 O O . PHE A 1 70 ? -8.473 -6.959 16.363 1.00 97.81 70 PHE A O 1
ATOM 574 N N . THR A 1 71 ? -7.418 -7.993 14.672 1.00 97.69 71 THR A N 1
ATOM 575 C CA . THR A 1 71 ? -7.128 -9.223 15.433 1.00 97.69 71 THR A CA 1
ATOM 576 C C . THR A 1 71 ? -6.131 -8.983 16.564 1.00 97.69 71 THR A C 1
ATOM 578 O O . THR A 1 71 ? -6.317 -9.538 17.646 1.00 97.69 71 THR A O 1
ATOM 581 N N . SER A 1 72 ? -5.099 -8.155 16.371 1.00 97.06 72 SER A N 1
ATOM 582 C CA . SER A 1 72 ? -4.140 -7.849 17.440 1.00 97.06 72 SER A CA 1
ATOM 583 C C . SER A 1 72 ? -4.795 -7.049 18.571 1.00 97.06 72 SER A C 1
ATOM 585 O O . SER A 1 72 ? -4.561 -7.353 19.746 1.00 97.06 72 SER A O 1
ATOM 587 N N . LEU A 1 73 ? -5.688 -6.108 18.231 1.00 96.06 73 LEU A N 1
ATOM 588 C CA . LEU A 1 73 ? -6.452 -5.302 19.186 1.00 96.06 73 LEU A CA 1
ATOM 589 C C . LEU A 1 73 ? -7.370 -6.147 20.079 1.00 96.06 73 LEU A C 1
ATOM 591 O O . LEU A 1 73 ? -7.163 -6.183 21.294 1.00 96.06 73 LEU A O 1
ATOM 595 N N . VAL A 1 74 ? -8.353 -6.856 19.515 1.00 95.81 74 VAL A N 1
ATOM 596 C CA . VAL A 1 74 ? -9.412 -7.502 20.324 1.00 95.81 74 VAL A CA 1
ATOM 597 C C . VAL A 1 74 ? -9.291 -9.026 20.437 1.00 95.81 74 VAL A C 1
ATOM 599 O O . VAL A 1 74 ? -9.889 -9.616 21.331 1.00 95.81 74 VAL A O 1
ATOM 602 N N . GLY A 1 75 ? -8.473 -9.674 19.601 1.00 95.81 75 GLY A N 1
ATOM 603 C CA . GLY A 1 75 ? -8.415 -11.136 19.483 1.00 95.81 75 GLY A CA 1
ATOM 604 C C . GLY A 1 75 ? -9.514 -11.700 18.571 1.00 95.81 75 GLY A C 1
ATOM 605 O O . GLY A 1 75 ? -10.550 -11.071 18.371 1.00 95.81 75 GLY A O 1
ATOM 606 N N . LYS A 1 76 ? -9.291 -12.894 18.003 1.00 94.31 76 LYS A N 1
ATOM 607 C CA . LYS A 1 76 ? -10.174 -13.491 16.975 1.00 94.31 76 LYS A CA 1
ATOM 608 C C . LYS A 1 76 ? -11.634 -13.610 17.430 1.00 94.31 76 LYS A C 1
ATOM 610 O O . LYS A 1 76 ? -12.526 -13.150 16.725 1.00 94.31 76 LYS A O 1
ATOM 615 N N . GLU A 1 77 ? -11.858 -14.131 18.634 1.00 94.38 77 GLU A N 1
ATOM 616 C CA . GLU A 1 77 ? -13.203 -14.382 19.180 1.00 94.38 77 GLU A CA 1
ATOM 617 C C . GLU A 1 77 ? -14.031 -13.104 19.410 1.00 94.38 77 GLU A C 1
ATOM 619 O O . GLU A 1 77 ? -15.255 -13.159 19.498 1.00 94.38 77 GLU A O 1
ATOM 624 N N . ALA A 1 78 ? -13.383 -11.937 19.505 1.00 95.81 78 ALA A N 1
ATOM 625 C CA . ALA A 1 78 ? -14.040 -10.664 19.793 1.00 95.81 78 ALA A CA 1
ATOM 626 C C . ALA A 1 78 ? -14.205 -9.753 18.563 1.00 95.81 78 ALA A C 1
ATOM 628 O O . ALA A 1 78 ? -14.782 -8.673 18.693 1.00 95.81 78 ALA A O 1
ATOM 629 N N . LEU A 1 79 ? -13.752 -10.166 17.372 1.00 96.25 79 LEU A N 1
ATOM 630 C CA . LEU A 1 79 ? -13.860 -9.366 16.142 1.00 96.25 79 LEU A CA 1
ATOM 631 C C . LEU A 1 79 ? -15.311 -8.960 15.830 1.00 96.25 79 LEU A C 1
ATOM 633 O O . LEU A 1 79 ? -15.569 -7.812 15.461 1.00 96.25 79 LEU A O 1
ATOM 637 N N . GLY A 1 80 ? -16.268 -9.858 16.094 1.00 95.06 80 GLY A N 1
ATOM 638 C CA . GLY A 1 80 ? -17.698 -9.626 15.864 1.00 95.06 80 GLY A CA 1
ATOM 639 C C . GLY A 1 80 ? -18.316 -8.515 16.722 1.00 95.06 80 GLY A C 1
ATOM 640 O O . GLY A 1 80 ? -19.418 -8.062 16.424 1.00 95.06 80 GLY A O 1
ATOM 641 N N . ARG A 1 81 ? -17.613 -8.054 17.767 1.00 95.44 81 ARG A N 1
ATOM 642 C CA . ARG A 1 81 ? -18.028 -6.958 18.663 1.00 95.44 81 ARG A CA 1
ATOM 643 C C . ARG A 1 81 ? -17.593 -5.575 18.152 1.00 95.44 81 ARG A C 1
ATOM 645 O O . ARG A 1 81 ? -17.908 -4.572 18.787 1.00 95.44 81 ARG A O 1
ATOM 652 N N . ILE A 1 82 ? -16.851 -5.499 17.043 1.00 95.81 82 ILE A N 1
ATOM 653 C CA . ILE A 1 82 ? -16.375 -4.233 16.469 1.00 95.81 82 ILE A CA 1
ATOM 654 C C . ILE A 1 82 ? -17.489 -3.592 15.630 1.00 95.81 82 ILE A C 1
ATOM 656 O O . ILE A 1 82 ? -17.814 -4.053 14.532 1.00 95.81 82 ILE A O 1
ATOM 660 N N . ASP A 1 83 ? -18.044 -2.497 16.148 1.00 93.50 83 ASP A N 1
ATOM 661 C CA . ASP A 1 83 ? -19.057 -1.680 15.479 1.00 93.50 83 ASP A CA 1
ATOM 662 C C . ASP A 1 83 ? -18.465 -0.683 14.455 1.00 93.50 83 ASP A C 1
ATOM 664 O O . ASP A 1 83 ? -17.265 -0.393 14.427 1.00 93.50 83 ASP A O 1
ATOM 668 N N . THR A 1 84 ? -19.328 -0.143 13.588 1.00 94.75 84 THR A N 1
ATOM 669 C CA . THR A 1 84 ? -18.944 0.830 12.552 1.00 94.75 84 THR A CA 1
ATOM 670 C C . THR A 1 84 ? -18.391 2.129 13.139 1.00 94.75 84 THR A C 1
ATOM 672 O O . THR A 1 84 ? -17.453 2.690 12.579 1.00 94.75 84 THR A O 1
ATOM 675 N N . ALA A 1 85 ? -18.926 2.611 14.266 1.00 94.38 85 ALA A N 1
ATOM 676 C CA . ALA A 1 85 ? -18.477 3.859 14.890 1.00 94.38 85 ALA A CA 1
ATOM 677 C C . ALA A 1 85 ? -17.023 3.754 15.384 1.00 94.38 85 ALA A C 1
ATOM 679 O O . ALA A 1 85 ? -16.228 4.675 15.210 1.00 94.38 85 ALA A O 1
ATOM 680 N N . THR A 1 86 ? -16.653 2.591 15.917 1.00 95.88 86 THR A N 1
ATOM 681 C CA . THR A 1 86 ? -15.298 2.238 16.343 1.00 95.88 86 THR A CA 1
ATOM 682 C C . THR A 1 86 ? -14.341 2.219 15.154 1.00 95.88 86 THR A C 1
ATOM 684 O O . THR A 1 86 ? -13.281 2.837 15.222 1.00 95.88 86 THR A O 1
ATOM 687 N N . VAL A 1 87 ? -14.717 1.588 14.033 1.00 96.69 87 VAL A N 1
ATOM 688 C CA . VAL A 1 87 ? -13.891 1.620 12.811 1.00 96.69 87 VAL A CA 1
ATOM 689 C C . VAL A 1 87 ? -13.757 3.045 12.272 1.00 96.69 87 VAL A C 1
ATOM 691 O O . VAL A 1 87 ? -12.647 3.456 11.951 1.00 96.69 87 VAL A O 1
ATOM 694 N N . LYS A 1 88 ? -14.844 3.827 12.242 1.00 95.06 88 LYS A N 1
ATOM 695 C CA . LYS A 1 88 ? -14.838 5.232 11.793 1.00 95.06 88 LYS A CA 1
ATOM 696 C C . LYS A 1 88 ? -13.949 6.137 12.637 1.00 95.06 88 LYS A C 1
ATOM 698 O O . LYS A 1 88 ? -13.298 7.021 12.093 1.00 95.06 88 LYS A O 1
ATOM 703 N N . ALA A 1 89 ? -13.904 5.916 13.948 1.00 95.12 89 ALA A N 1
ATOM 704 C CA . ALA A 1 89 ? -13.030 6.664 14.841 1.00 95.12 89 ALA A CA 1
ATOM 705 C C . ALA A 1 89 ? -11.545 6.306 14.655 1.00 95.12 89 ALA A C 1
ATOM 707 O O . ALA A 1 89 ? -10.688 7.162 14.872 1.00 95.12 89 ALA A O 1
ATOM 708 N N . LEU A 1 90 ? -11.243 5.061 14.267 1.00 96.25 90 LEU A N 1
ATOM 709 C CA . LEU A 1 90 ? -9.882 4.539 14.117 1.00 96.25 90 LEU A CA 1
ATOM 710 C C . LEU A 1 90 ? -9.281 4.741 12.716 1.00 96.25 90 LEU A C 1
ATOM 712 O O . LEU A 1 90 ? -8.077 4.961 12.612 1.00 96.25 90 LEU A O 1
ATOM 716 N N . GLU A 1 91 ? -10.071 4.620 11.645 1.00 96.38 91 GLU A N 1
ATOM 717 C CA . GLU A 1 91 ? -9.556 4.502 10.273 1.00 96.38 91 GLU A CA 1
ATOM 718 C C . GLU A 1 91 ? -8.715 5.714 9.836 1.00 96.38 91 GLU A C 1
ATOM 720 O O . GLU A 1 91 ? -9.183 6.848 9.812 1.00 96.38 91 GLU A O 1
ATOM 725 N N . GLY A 1 92 ? -7.446 5.479 9.485 1.00 96.75 92 GLY A N 1
ATOM 726 C CA . GLY A 1 92 ? -6.490 6.539 9.143 1.00 96.75 92 GLY A CA 1
ATOM 727 C C . GLY A 1 92 ? -5.812 7.237 10.335 1.00 96.75 92 GLY A C 1
ATOM 728 O O . GLY A 1 92 ? -5.097 8.217 10.124 1.00 96.75 92 GLY A O 1
ATOM 729 N N . ARG A 1 93 ? -5.982 6.763 11.576 1.00 97.12 93 ARG A N 1
ATOM 730 C CA . ARG A 1 93 ? -5.188 7.219 12.736 1.00 97.12 93 ARG A CA 1
ATOM 731 C C . ARG A 1 93 ? -3.919 6.404 12.922 1.00 97.12 93 ARG A C 1
ATOM 733 O O . ARG A 1 93 ? -3.906 5.221 12.606 1.00 97.12 93 ARG A O 1
ATOM 740 N N . ALA A 1 94 ? -2.888 7.010 13.502 1.00 97.06 94 ALA A N 1
ATOM 741 C CA . ALA A 1 94 ? -1.618 6.378 13.850 1.00 97.06 94 ALA A CA 1
ATOM 742 C C . ALA A 1 94 ? -1.360 6.416 15.374 1.00 97.06 94 ALA A C 1
ATOM 744 O O . ALA A 1 94 ? -0.414 7.070 15.818 1.00 97.06 94 ALA A O 1
ATOM 745 N N . PRO A 1 95 ? -2.173 5.734 16.206 1.00 95.75 95 PRO A N 1
ATOM 746 C CA . PRO A 1 95 ? -2.114 5.848 17.672 1.00 95.75 95 PRO A CA 1
ATOM 747 C C . PRO A 1 95 ? -0.785 5.408 18.316 1.00 95.75 95 PRO A C 1
ATOM 749 O O . PRO A 1 95 ? -0.502 5.796 19.451 1.00 95.75 95 PRO A O 1
ATOM 752 N N . GLY A 1 96 ? 0.046 4.631 17.611 1.00 95.38 96 GLY A N 1
ATOM 753 C CA . GLY A 1 96 ? 1.408 4.309 18.048 1.00 95.38 96 GLY A CA 1
ATOM 754 C C . GLY A 1 96 ? 2.455 5.392 17.760 1.00 95.38 96 GLY A C 1
ATOM 755 O O . GLY A 1 96 ? 3.517 5.381 18.378 1.00 95.38 96 GLY A O 1
ATOM 756 N N . ALA A 1 97 ? 2.175 6.338 16.857 1.00 96.12 97 ALA A N 1
ATOM 757 C CA . ALA A 1 97 ? 3.100 7.406 16.461 1.00 96.12 97 ALA A CA 1
ATOM 758 C C . ALA A 1 97 ? 2.633 8.807 16.900 1.00 96.12 97 ALA A C 1
ATOM 760 O O . ALA A 1 97 ? 3.453 9.606 17.344 1.00 96.12 97 ALA A O 1
ATOM 761 N N . SER A 1 98 ? 1.331 9.102 16.833 1.00 96.88 98 SER A N 1
ATOM 762 C CA . SER A 1 98 ? 0.745 10.385 17.244 1.00 96.88 98 SER A CA 1
ATOM 763 C C . SER A 1 98 ? 0.099 10.290 18.629 1.00 96.88 98 SER A C 1
ATOM 765 O O . SER A 1 98 ? -0.796 9.475 18.868 1.00 96.88 98 SER A O 1
ATOM 767 N N . THR A 1 99 ? 0.520 11.157 19.552 1.00 95.19 99 THR A N 1
ATOM 768 C CA . THR A 1 99 ? -0.152 11.323 20.849 1.00 95.19 99 THR A CA 1
ATOM 769 C C . THR A 1 99 ? -1.517 11.997 20.705 1.00 95.19 99 THR A C 1
ATOM 771 O O . THR A 1 99 ? -2.417 11.632 21.458 1.00 95.19 99 THR A O 1
ATOM 774 N N . LYS A 1 100 ? -1.694 12.890 19.717 1.00 94.50 100 LYS A N 1
ATOM 775 C CA . LYS A 1 100 ? -2.972 13.539 19.362 1.00 94.50 100 LYS A CA 1
ATOM 776 C C . LYS A 1 100 ? -4.030 12.525 18.912 1.00 94.50 100 LYS A C 1
ATOM 778 O O . LYS A 1 100 ? -5.134 12.507 19.444 1.00 94.50 100 LYS A O 1
ATOM 783 N N . ASP A 1 101 ? -3.675 11.590 18.028 1.00 95.19 101 ASP A N 1
ATOM 784 C CA . ASP A 1 101 ? -4.578 10.490 17.651 1.00 95.19 101 ASP A CA 1
ATOM 785 C C . ASP A 1 101 ? -4.967 9.620 18.853 1.00 95.19 101 ASP A C 1
ATOM 787 O O . ASP A 1 101 ? -6.118 9.202 18.980 1.00 95.19 101 ASP A O 1
ATOM 791 N N . LEU A 1 102 ? -4.009 9.327 19.737 1.00 93.94 102 LEU A N 1
ATOM 792 C CA . LEU A 1 102 ? -4.248 8.490 20.909 1.00 93.94 102 LEU A CA 1
ATOM 793 C C . LEU A 1 102 ? -5.127 9.187 21.962 1.00 93.94 102 LEU A C 1
ATOM 795 O O . LEU A 1 102 ? -5.930 8.514 22.610 1.00 93.94 102 LEU A O 1
ATOM 799 N N . SER A 1 103 ? -4.994 10.504 22.157 1.00 91.88 103 SER A N 1
ATOM 800 C CA . SER A 1 103 ? -5.840 11.260 23.089 1.00 91.88 103 SER A CA 1
ATOM 801 C C . SER A 1 103 ? -7.267 11.412 22.560 1.00 91.88 103 SER A C 1
ATOM 803 O O . SER A 1 103 ? -8.209 11.151 23.307 1.00 91.88 103 SER A O 1
ATOM 805 N N . GLU A 1 104 ? -7.439 11.714 21.268 1.00 90.38 104 GLU A N 1
ATOM 806 C CA . GLU A 1 104 ? -8.755 11.764 20.615 1.00 90.38 104 GLU A CA 1
ATOM 807 C C . GLU A 1 104 ? -9.492 10.413 20.708 1.00 90.38 104 GLU A C 1
ATOM 809 O O . GLU A 1 104 ? -10.692 10.376 20.981 1.00 90.38 104 GLU A O 1
ATOM 814 N N . LEU A 1 105 ? -8.778 9.288 20.574 1.00 90.38 105 LEU A N 1
ATOM 815 C CA . LEU A 1 105 ? -9.355 7.949 20.756 1.00 90.38 105 LEU A CA 1
ATOM 816 C C . LEU A 1 105 ? -9.726 7.636 22.213 1.00 90.38 105 LEU A C 1
ATOM 818 O O . LEU A 1 105 ? -10.724 6.958 22.444 1.00 90.38 105 LEU A O 1
ATOM 822 N N . ARG A 1 106 ? -8.969 8.140 23.197 1.00 82.88 106 ARG A N 1
ATOM 823 C CA . ARG A 1 106 ? -9.280 7.974 24.631 1.00 82.88 106 ARG A CA 1
ATOM 824 C C . ARG A 1 106 ? -10.488 8.800 25.088 1.00 82.88 106 ARG A C 1
ATOM 826 O O . ARG A 1 106 ? -11.148 8.400 26.040 1.00 82.88 106 ARG A O 1
ATOM 833 N N . GLY A 1 107 ? -10.784 9.919 24.423 1.00 68.94 107 GLY A N 1
ATOM 834 C CA . GLY A 1 107 ? -11.988 10.721 24.679 1.00 68.94 107 GLY A CA 1
ATOM 835 C C . GLY A 1 107 ? -13.269 10.172 24.031 1.00 68.94 107 GLY A C 1
ATOM 836 O O . GLY A 1 107 ? -14.370 10.554 24.422 1.00 68.94 107 GLY A O 1
ATOM 837 N N . GLY A 1 108 ? -13.153 9.282 23.041 1.00 66.12 108 GLY A N 1
ATOM 838 C CA . GLY A 1 108 ? -14.293 8.733 22.306 1.00 66.12 108 GLY A CA 1
ATOM 839 C C . GLY A 1 108 ? -14.940 7.515 22.975 1.00 66.12 108 GLY A C 1
ATOM 840 O O . GLY A 1 108 ? -14.262 6.653 23.527 1.00 66.12 108 GLY A O 1
ATOM 841 N N . LYS A 1 109 ? -16.264 7.352 22.818 1.00 79.38 109 LYS A N 1
ATOM 842 C CA . LYS A 1 109 ? -17.005 6.125 23.199 1.00 79.38 109 LYS A CA 1
ATOM 843 C C . LYS A 1 109 ? -16.773 4.954 22.218 1.00 79.38 109 LYS A C 1
ATOM 845 O O . LYS A 1 109 ? -17.714 4.265 21.827 1.00 79.38 109 LYS A O 1
ATOM 850 N N . ILE A 1 110 ? -15.524 4.726 21.816 1.00 90.88 110 ILE A N 1
ATOM 851 C CA . ILE A 1 110 ? -15.109 3.625 20.932 1.00 90.88 110 ILE A CA 1
ATOM 852 C C . ILE A 1 110 ? -15.138 2.273 21.657 1.00 90.88 110 ILE A C 1
ATOM 854 O O . ILE A 1 110 ? -15.049 2.225 22.885 1.00 90.88 110 ILE A O 1
ATOM 858 N N . PHE A 1 111 ? -15.246 1.176 20.900 1.00 92.44 111 PHE A N 1
ATOM 859 C CA . PHE A 1 111 ? -15.390 -0.193 21.413 1.00 92.44 111 PHE A CA 1
ATOM 860 C C . PHE A 1 111 ? -16.634 -0.355 22.306 1.00 92.44 111 PHE A C 1
ATOM 862 O O . PHE A 1 111 ? -16.554 -0.884 23.413 1.00 92.44 111 PHE A O 1
ATOM 869 N N . SER A 1 112 ? -17.798 0.113 21.836 1.00 91.19 112 SER A N 1
ATOM 870 C CA . SER A 1 112 ? -19.025 0.226 22.646 1.00 91.19 112 SER A CA 1
ATOM 871 C C . SER A 1 112 ? -19.471 -1.086 23.313 1.00 91.19 112 SER A C 1
ATOM 873 O O . SER A 1 112 ? -19.943 -1.060 24.448 1.00 91.19 112 SER A O 1
ATOM 875 N N . ALA A 1 113 ? -19.244 -2.225 22.652 1.00 92.94 113 ALA A N 1
ATOM 876 C CA . ALA A 1 113 ? -19.566 -3.574 23.120 1.00 92.94 113 ALA A CA 1
ATOM 877 C C . ALA A 1 113 ? -18.509 -4.208 24.059 1.00 92.94 113 ALA A C 1
ATOM 879 O O . ALA A 1 113 ? -18.550 -5.418 24.309 1.00 92.94 113 ALA A O 1
ATOM 880 N N . PHE A 1 114 ? -17.542 -3.429 24.554 1.00 94.12 114 PHE A N 1
ATOM 881 C CA . PHE A 1 114 ? -16.476 -3.872 25.458 1.00 94.12 114 PHE A CA 1
ATOM 882 C C . PHE A 1 114 ? -16.592 -3.214 26.838 1.00 94.12 114 PHE A C 1
ATOM 884 O O . PHE A 1 114 ? -16.973 -2.047 26.957 1.00 94.12 114 PHE A O 1
ATOM 891 N N . SER A 1 115 ? -16.255 -3.971 27.882 1.00 93.62 115 SER A N 1
ATOM 892 C CA . SER A 1 115 ? -16.146 -3.474 29.259 1.00 93.62 115 SER A CA 1
ATOM 893 C C . SER A 1 115 ? -14.956 -2.525 29.417 1.00 93.62 115 SER A C 1
ATOM 895 O O . SER A 1 115 ? -13.994 -2.602 28.654 1.00 93.62 115 SER A O 1
ATOM 897 N N . ASP A 1 116 ? -14.975 -1.651 30.423 1.00 91.62 116 ASP A N 1
ATOM 898 C CA . ASP A 1 116 ? -13.935 -0.623 30.591 1.00 91.62 116 ASP A CA 1
ATOM 899 C C . ASP A 1 116 ? -12.529 -1.225 30.751 1.00 91.62 116 ASP A C 1
ATOM 901 O O . ASP A 1 116 ? -11.571 -0.746 30.145 1.00 91.62 116 ASP A O 1
ATOM 905 N N . ARG A 1 117 ? -12.418 -2.365 31.450 1.00 92.81 117 ARG A N 1
ATOM 906 C CA . ARG A 1 117 ? -11.168 -3.135 31.570 1.00 92.81 117 ARG A CA 1
ATOM 907 C C . ARG A 1 117 ? -10.684 -3.697 30.229 1.00 92.81 117 ARG A C 1
ATOM 909 O O . ARG A 1 117 ? -9.484 -3.720 29.968 1.00 92.81 117 ARG A O 1
ATOM 916 N N . GLU A 1 118 ? -11.589 -4.162 29.366 1.00 94.06 118 GLU A N 1
ATOM 917 C CA . GLU A 1 118 ? -11.222 -4.575 28.004 1.00 94.06 118 GLU A CA 1
ATOM 918 C C . GLU A 1 118 ? -10.763 -3.373 27.172 1.00 94.06 118 GLU A C 1
ATOM 920 O O . GLU A 1 118 ? -9.750 -3.472 26.479 1.00 94.06 118 GLU A O 1
ATOM 925 N N . ARG A 1 119 ? -11.453 -2.228 27.271 1.00 93.19 119 ARG A N 1
ATOM 926 C CA . ARG A 1 119 ? -11.077 -0.994 26.563 1.00 93.19 119 ARG A CA 1
ATOM 927 C C . ARG A 1 119 ? -9.711 -0.479 26.989 1.00 93.19 119 ARG A C 1
ATOM 929 O O . ARG A 1 119 ? -8.946 -0.064 26.128 1.00 93.19 119 ARG A O 1
ATOM 936 N N . GLU A 1 120 ? -9.368 -0.551 28.272 1.00 91.06 120 GLU A N 1
ATOM 937 C CA . GLU A 1 120 ? -8.038 -0.182 28.764 1.00 91.06 120 GLU A CA 1
ATOM 938 C C . GLU A 1 120 ? -6.938 -1.055 28.132 1.00 91.06 120 GLU A C 1
ATOM 940 O O . GLU A 1 120 ? -5.973 -0.530 27.574 1.00 91.06 120 GLU A O 1
ATOM 945 N N . MET A 1 121 ? -7.127 -2.380 28.092 1.00 93.94 121 MET A N 1
ATOM 946 C CA . MET A 1 121 ? -6.195 -3.293 27.412 1.00 93.94 121 MET A CA 1
ATOM 947 C C . MET A 1 121 ? -6.096 -3.018 25.901 1.00 93.94 121 MET A C 1
ATOM 949 O O . MET A 1 121 ? -5.007 -3.085 25.327 1.00 93.94 121 MET A O 1
ATOM 953 N N . ILE A 1 122 ? -7.211 -2.685 25.243 1.00 94.69 122 ILE A N 1
ATOM 954 C CA . ILE A 1 122 ? -7.231 -2.296 23.825 1.00 94.69 122 ILE A CA 1
ATOM 955 C C . ILE A 1 122 ? -6.487 -0.963 23.618 1.00 94.69 122 ILE A C 1
ATOM 957 O O . ILE A 1 122 ? -5.707 -0.843 22.674 1.00 94.69 122 ILE A O 1
ATOM 961 N N . CYS A 1 123 ? -6.647 0.009 24.518 1.00 92.00 123 CYS A N 1
ATOM 962 C CA . CYS A 1 123 ? -5.942 1.294 24.502 1.00 92.00 123 CYS A CA 1
ATOM 963 C C . CYS A 1 123 ? -4.420 1.160 24.629 1.00 92.00 123 CYS A C 1
ATOM 965 O O . CYS A 1 123 ? -3.691 1.940 24.016 1.00 92.00 123 CYS A O 1
ATOM 967 N N . GLU A 1 124 ? -3.922 0.176 25.377 1.00 93.81 124 GLU A N 1
ATOM 968 C CA . GLU A 1 124 ? -2.487 -0.118 25.420 1.00 93.81 124 GLU A CA 1
ATOM 969 C C . GLU A 1 124 ? -2.001 -0.777 24.122 1.00 93.81 124 GLU A C 1
ATOM 971 O O . GLU A 1 124 ? -0.964 -0.390 23.584 1.00 93.81 124 GLU A O 1
ATOM 976 N N . LYS A 1 125 ? -2.791 -1.683 23.534 1.00 95.75 125 LYS A N 1
ATOM 977 C CA . LYS A 1 125 ? -2.481 -2.284 22.225 1.00 95.75 125 LYS A CA 1
ATOM 978 C C . LYS A 1 125 ? -2.525 -1.282 21.066 1.00 95.75 125 LYS A C 1
ATOM 980 O O . LYS A 1 125 ? -1.731 -1.417 20.139 1.00 95.75 125 LYS A O 1
ATOM 985 N N . LEU A 1 126 ? -3.383 -0.257 21.120 1.00 94.69 126 LEU A N 1
ATOM 986 C CA . LEU A 1 126 ? -3.416 0.830 20.128 1.00 94.69 126 LEU A CA 1
ATOM 987 C C . LEU A 1 126 ? -2.059 1.551 20.019 1.00 94.69 126 LEU A C 1
ATOM 989 O O . LEU A 1 126 ? -1.663 1.930 18.920 1.00 94.69 126 LEU A O 1
ATOM 993 N N . LYS A 1 127 ? -1.303 1.675 21.121 1.00 93.88 127 LYS A N 1
ATOM 994 C CA . LYS A 1 127 ? 0.056 2.256 21.112 1.00 93.88 127 LYS A CA 1
ATOM 995 C C . LYS A 1 127 ? 1.078 1.401 20.358 1.00 93.88 127 LYS A C 1
ATOM 997 O O . LYS A 1 127 ? 2.100 1.921 19.929 1.00 93.88 127 LYS A O 1
ATOM 1002 N N . MET A 1 128 ? 0.809 0.105 20.208 1.00 93.81 128 MET A N 1
ATOM 1003 C CA . MET A 1 128 ? 1.679 -0.848 19.513 1.00 93.81 128 MET A CA 1
ATOM 1004 C C . MET A 1 128 ? 1.346 -0.967 18.018 1.00 93.81 128 MET A C 1
ATOM 1006 O O . MET A 1 128 ? 1.945 -1.784 17.320 1.00 93.81 128 MET A O 1
ATOM 1010 N N . ILE A 1 129 ? 0.389 -0.182 17.506 1.00 93.75 129 ILE A N 1
ATOM 1011 C CA . ILE A 1 129 ? 0.110 -0.141 16.070 1.00 93.75 129 ILE A CA 1
ATOM 1012 C C . ILE A 1 129 ? 1.238 0.602 15.354 1.00 93.75 129 ILE A C 1
ATOM 1014 O O . ILE A 1 129 ? 1.452 1.800 15.531 1.00 93.75 129 ILE A O 1
ATOM 1018 N N . ASP A 1 130 ? 1.926 -0.152 14.507 1.00 92.00 130 ASP A N 1
ATOM 1019 C CA . ASP A 1 130 ? 2.884 0.317 13.516 1.00 92.00 130 ASP A CA 1
ATOM 1020 C C . ASP A 1 130 ? 2.137 0.760 12.243 1.00 92.00 130 ASP A C 1
ATOM 1022 O O . ASP A 1 130 ? 1.578 -0.065 11.506 1.00 92.00 130 ASP A O 1
ATOM 1026 N N . GLY A 1 131 ? 2.098 2.076 12.017 1.00 95.31 131 GLY A N 1
ATOM 1027 C CA . GLY A 1 131 ? 1.405 2.717 10.897 1.00 95.31 131 GLY A CA 1
ATOM 1028 C C . GLY A 1 131 ? 0.008 3.264 11.225 1.00 95.31 131 GLY A C 1
ATOM 1029 O O . GLY A 1 131 ? -0.381 3.434 12.380 1.00 95.31 131 GLY A O 1
ATOM 1030 N N . LEU A 1 132 ? -0.735 3.573 10.165 1.00 97.62 132 LEU A N 1
ATOM 1031 C CA . LEU A 1 132 ? -2.143 3.956 10.170 1.00 97.62 132 LEU A CA 1
ATOM 1032 C C . LEU A 1 132 ? -3.028 2.718 10.380 1.00 97.62 132 LEU A C 1
ATOM 1034 O O . LEU A 1 132 ? -2.745 1.659 9.817 1.00 97.62 132 LEU A O 1
ATOM 1038 N N . VAL A 1 133 ? -4.144 2.855 11.101 1.00 98.06 133 VAL A N 1
ATOM 1039 C CA . VAL A 1 133 ? -5.185 1.816 11.155 1.00 98.06 133 VAL A CA 1
ATOM 1040 C C . VAL A 1 133 ? -5.884 1.736 9.789 1.00 98.06 133 VAL A C 1
ATOM 1042 O O . VAL A 1 133 ? -6.526 2.714 9.388 1.00 98.06 133 VAL A O 1
ATOM 1045 N N . PRO A 1 134 ? -5.801 0.604 9.066 1.00 97.88 134 PRO A N 1
ATOM 1046 C CA . PRO A 1 134 ? -6.424 0.463 7.762 1.00 97.88 134 PRO A CA 1
ATOM 1047 C C . PRO A 1 134 ? -7.867 -0.041 7.879 1.00 97.88 134 PRO A C 1
ATOM 1049 O O . PRO A 1 134 ? -8.211 -0.822 8.767 1.00 97.88 134 PRO A O 1
ATOM 1052 N N . SER A 1 135 ? -8.709 0.352 6.927 1.00 97.62 135 SER A N 1
ATOM 1053 C CA . SER A 1 135 ? -10.077 -0.144 6.761 1.00 97.62 135 SER A CA 1
ATOM 1054 C C . SER A 1 135 ? -10.402 -0.337 5.275 1.00 97.62 135 SER A C 1
ATOM 1056 O O . SER A 1 135 ? -9.601 0.002 4.399 1.00 97.62 135 SER A O 1
ATOM 1058 N N . LEU A 1 136 ? -11.598 -0.846 4.953 1.00 96.75 136 LEU A N 1
ATOM 1059 C CA . LEU A 1 136 ? -12.053 -0.876 3.558 1.00 96.75 136 LEU A CA 1
ATOM 1060 C C . LEU A 1 136 ? -12.182 0.541 2.968 1.00 96.75 136 LEU A C 1
ATOM 1062 O O . LEU A 1 136 ? -11.921 0.732 1.781 1.00 96.75 136 LEU A O 1
ATOM 1066 N N . PHE A 1 137 ? -12.512 1.551 3.782 1.00 95.75 137 PHE A N 1
ATOM 1067 C CA . PHE A 1 137 ? -12.591 2.937 3.319 1.00 95.75 137 PHE A CA 1
ATOM 1068 C C . PHE A 1 137 ? -11.219 3.468 2.892 1.00 95.75 137 PHE A C 1
ATOM 1070 O O . PHE A 1 137 ? -11.115 4.042 1.805 1.00 95.75 137 PHE A O 1
ATOM 1077 N N . THR A 1 138 ? -10.172 3.258 3.703 1.00 97.06 138 THR A N 1
ATOM 1078 C CA . THR A 1 138 ? -8.809 3.690 3.347 1.00 97.06 138 THR A CA 1
ATOM 1079 C C . THR A 1 138 ? -8.285 2.891 2.158 1.00 97.06 138 THR A C 1
ATOM 1081 O O . THR A 1 138 ? -7.831 3.498 1.193 1.00 97.06 138 THR A O 1
ATOM 1084 N N . PHE A 1 139 ? -8.490 1.568 2.133 1.00 97.56 139 PHE A N 1
ATOM 1085 C CA . PHE A 1 139 ? -8.141 0.694 1.005 1.00 97.56 139 PHE A CA 1
ATOM 1086 C C . PHE A 1 139 ? -8.660 1.223 -0.343 1.00 97.56 139 PHE A C 1
ATOM 1088 O O . PHE A 1 139 ? -7.883 1.417 -1.280 1.00 97.56 139 PHE A O 1
ATOM 1095 N N . PHE A 1 140 ? -9.962 1.522 -0.452 1.00 94.94 140 PHE A N 1
ATOM 1096 C CA . PHE A 1 140 ? -10.550 1.995 -1.713 1.00 94.94 140 PHE A CA 1
ATOM 1097 C C . PHE A 1 140 ? -10.148 3.424 -2.114 1.00 94.94 140 PHE A C 1
ATOM 1099 O O . PHE A 1 140 ? -10.378 3.810 -3.268 1.00 94.94 140 PHE A O 1
ATOM 1106 N N . ARG A 1 141 ? -9.542 4.195 -1.202 1.00 95.06 141 ARG A N 1
ATOM 1107 C CA . ARG A 1 141 ? -8.873 5.464 -1.515 1.00 95.06 141 ARG A CA 1
ATOM 1108 C C . ARG A 1 141 ? -7.435 5.215 -1.963 1.00 95.06 141 ARG A C 1
ATOM 1110 O O . ARG A 1 141 ? -7.061 5.612 -3.064 1.00 95.06 141 ARG A O 1
ATOM 1117 N N . ASP A 1 142 ? -6.650 4.526 -1.143 1.00 96.88 142 ASP A N 1
ATOM 1118 C CA . ASP A 1 142 ? -5.219 4.269 -1.342 1.00 96.88 142 ASP A CA 1
ATOM 1119 C C . ASP A 1 142 ? -4.928 3.529 -2.653 1.00 96.88 142 ASP A C 1
ATOM 1121 O O . ASP A 1 142 ? -3.938 3.812 -3.333 1.00 96.88 142 ASP A O 1
ATOM 1125 N N . ILE A 1 143 ? -5.841 2.649 -3.074 1.00 94.94 143 ILE A N 1
ATOM 1126 C CA . ILE A 1 143 ? -5.737 1.919 -4.339 1.00 94.94 143 ILE A CA 1
ATOM 1127 C C . ILE A 1 143 ? -5.679 2.837 -5.571 1.00 94.94 143 ILE A C 1
ATOM 1129 O O . ILE A 1 143 ? -5.103 2.452 -6.586 1.00 94.94 143 ILE A O 1
ATOM 1133 N N . GLN A 1 144 ? -6.218 4.065 -5.506 1.00 92.81 144 GLN A N 1
ATOM 1134 C CA . GLN A 1 144 ? -6.095 5.012 -6.620 1.00 92.81 144 GLN A CA 1
ATOM 1135 C C . GLN A 1 144 ? -4.638 5.446 -6.818 1.00 92.81 144 GLN A C 1
ATOM 1137 O O . GLN A 1 144 ? -4.188 5.522 -7.956 1.00 92.81 144 GLN A O 1
ATOM 1142 N N . HIS A 1 145 ? -3.879 5.651 -5.736 1.00 94.19 145 HIS A N 1
ATOM 1143 C CA . HIS A 1 145 ? -2.452 5.970 -5.814 1.00 94.19 145 HIS A CA 1
ATOM 1144 C C . HIS A 1 145 ? -1.631 4.771 -6.302 1.00 94.19 145 HIS A C 1
ATOM 1146 O O . HIS A 1 145 ? -0.823 4.906 -7.222 1.00 94.19 145 HIS A O 1
ATOM 1152 N N . LEU A 1 146 ? -1.904 3.575 -5.759 1.00 95.56 146 LEU A N 1
ATOM 1153 C CA . LEU A 1 146 ? -1.268 2.338 -6.222 1.00 95.56 146 LEU A CA 1
ATOM 1154 C C . LEU A 1 146 ? -1.494 2.123 -7.726 1.00 95.56 146 LEU A C 1
ATOM 1156 O O . LEU A 1 146 ? -0.575 1.723 -8.434 1.00 95.56 146 LEU A O 1
ATOM 1160 N N . LYS A 1 147 ? -2.686 2.448 -8.244 1.00 93.19 147 LYS A N 1
ATOM 1161 C CA . LYS A 1 147 ? -2.998 2.359 -9.678 1.00 93.19 147 LYS A CA 1
ATOM 1162 C C . LYS A 1 147 ? -2.072 3.209 -10.544 1.00 93.19 147 LYS A C 1
ATOM 1164 O O . LYS A 1 147 ? -1.706 2.754 -11.625 1.00 93.19 147 LYS A O 1
ATOM 1169 N N . LEU A 1 148 ? -1.712 4.413 -10.098 1.00 93.75 148 LEU A N 1
ATOM 1170 C CA . LEU A 1 148 ? -0.794 5.286 -10.833 1.00 93.75 148 LEU A CA 1
ATOM 1171 C C . LEU A 1 148 ? 0.599 4.653 -10.881 1.00 93.75 148 LEU A C 1
ATOM 1173 O O . LEU A 1 148 ? 1.124 4.439 -11.969 1.00 93.75 148 LEU A O 1
ATOM 1177 N N . CYS A 1 149 ? 1.109 4.208 -9.730 1.00 95.38 149 CYS A N 1
ATOM 1178 C CA . CYS A 1 149 ? 2.410 3.545 -9.622 1.00 95.38 149 CYS A CA 1
ATOM 1179 C C . CYS A 1 149 ? 2.489 2.274 -10.496 1.00 95.38 149 CYS A C 1
ATOM 1181 O O . CYS A 1 149 ? 3.399 2.110 -11.306 1.00 95.38 149 CYS A O 1
ATOM 1183 N N . ILE A 1 150 ? 1.492 1.388 -10.390 1.00 94.19 150 ILE A N 1
ATOM 1184 C CA . ILE A 1 150 ? 1.422 0.127 -11.147 1.00 94.19 150 ILE A CA 1
ATOM 1185 C C . ILE A 1 150 ? 1.261 0.375 -12.656 1.00 94.19 150 ILE A C 1
ATOM 1187 O O . ILE A 1 150 ? 1.766 -0.403 -13.465 1.00 94.19 150 ILE A O 1
ATOM 1191 N N . ASN A 1 151 ? 0.595 1.460 -13.065 1.00 92.50 151 ASN A N 1
ATOM 1192 C CA . ASN A 1 151 ? 0.507 1.831 -14.476 1.00 92.50 151 ASN A CA 1
ATOM 1193 C C . ASN A 1 151 ? 1.862 2.262 -15.062 1.00 92.50 151 ASN A C 1
ATOM 1195 O O . ASN A 1 151 ? 2.111 1.947 -16.224 1.00 92.50 151 ASN A O 1
ATOM 1199 N N . CYS A 1 152 ? 2.752 2.891 -14.285 1.00 95.12 152 CYS A N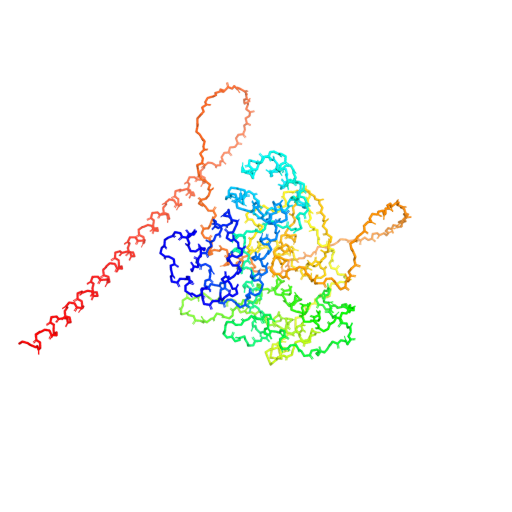 1
ATOM 1200 C CA . CYS A 1 152 ? 4.130 3.142 -14.721 1.00 95.12 152 CYS A CA 1
ATOM 1201 C C . CYS A 1 152 ? 4.868 1.815 -14.975 1.00 95.12 152 CYS A C 1
AT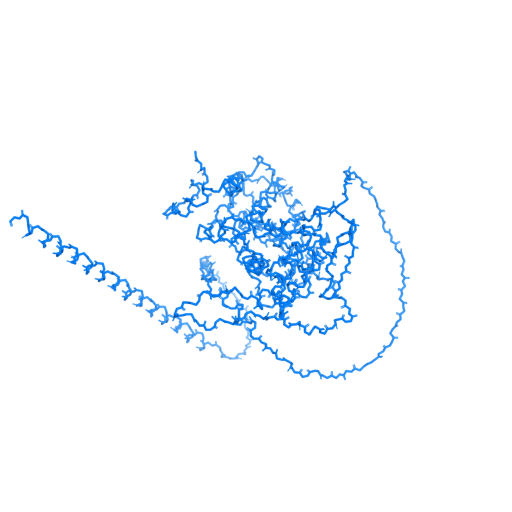OM 1203 O O . CYS A 1 152 ? 5.474 1.629 -16.028 1.00 95.12 152 CYS A O 1
ATOM 1205 N N . LEU A 1 153 ? 4.737 0.844 -14.062 1.00 95.50 153 LEU A N 1
ATOM 1206 C CA . LEU A 1 153 ? 5.425 -0.452 -14.162 1.00 95.50 153 LEU A CA 1
ATOM 1207 C C . LEU A 1 153 ? 4.959 -1.325 -15.340 1.00 95.50 153 LEU A C 1
ATOM 1209 O O . LEU A 1 153 ? 5.748 -2.106 -15.868 1.00 95.50 153 LEU A O 1
ATOM 1213 N N . LYS A 1 154 ? 3.721 -1.153 -15.825 1.00 94.25 154 LYS A N 1
ATOM 1214 C CA . LYS A 1 154 ? 3.234 -1.817 -17.055 1.00 94.25 154 LYS A CA 1
ATOM 1215 C C . LYS A 1 154 ? 4.023 -1.441 -18.309 1.00 94.25 154 LYS A C 1
ATOM 1217 O O . LYS A 1 154 ? 3.955 -2.167 -19.293 1.00 94.25 154 LYS A O 1
ATOM 1222 N N . ARG A 1 155 ? 4.779 -0.339 -18.290 1.00 94.25 155 ARG A N 1
ATOM 1223 C CA . ARG A 1 155 ? 5.670 0.033 -19.398 1.00 94.25 155 ARG A CA 1
ATOM 1224 C C . ARG A 1 155 ? 6.903 -0.872 -19.493 1.00 94.25 155 ARG A C 1
ATOM 1226 O O . ARG A 1 155 ? 7.513 -0.931 -20.550 1.00 94.25 155 ARG A O 1
ATOM 1233 N N . LEU A 1 156 ? 7.255 -1.595 -18.424 1.00 96.06 156 LEU A N 1
ATOM 1234 C CA . LEU A 1 156 ? 8.445 -2.454 -18.357 1.00 96.06 156 LEU A CA 1
ATOM 1235 C C . LEU A 1 156 ? 8.191 -3.900 -18.808 1.00 96.06 156 LEU A C 1
ATOM 1237 O O . LEU A 1 156 ? 9.148 -4.641 -19.032 1.00 96.06 156 LEU A O 1
ATOM 1241 N N . VAL A 1 157 ? 6.933 -4.336 -18.929 1.00 95.00 157 VAL A N 1
ATOM 1242 C CA . VAL A 1 157 ? 6.603 -5.728 -19.268 1.00 95.00 157 VAL A CA 1
ATOM 1243 C C . VAL A 1 157 ? 5.202 -5.858 -19.873 1.00 95.00 157 VAL A C 1
ATOM 1245 O O . VAL A 1 157 ? 4.267 -5.177 -19.460 1.00 95.00 157 VAL A O 1
ATOM 1248 N N . VAL A 1 158 ? 5.026 -6.775 -20.828 1.00 93.06 158 VAL A N 1
ATOM 1249 C CA . VAL A 1 158 ? 3.689 -7.158 -21.313 1.00 93.06 158 VAL A CA 1
ATOM 1250 C C . VAL A 1 158 ? 3.013 -8.037 -20.264 1.00 93.06 158 VAL A C 1
ATOM 1252 O O . VAL A 1 158 ? 3.431 -9.167 -20.027 1.00 93.06 158 VAL A O 1
ATOM 1255 N N . VAL A 1 159 ? 1.960 -7.509 -19.640 1.00 89.88 159 VAL A N 1
ATOM 1256 C CA . VAL A 1 159 ? 1.200 -8.186 -18.579 1.00 89.88 159 VAL A CA 1
ATOM 1257 C C . VAL A 1 159 ? 0.011 -8.939 -19.189 1.00 89.88 159 VAL A C 1
ATOM 1259 O O . VAL A 1 159 ? -0.843 -8.301 -19.815 1.00 89.88 159 VAL A O 1
ATOM 1262 N N . PRO A 1 160 ? -0.097 -10.271 -19.019 1.00 87.31 160 PRO A N 1
ATOM 1263 C CA . PRO A 1 160 ? -1.251 -11.026 -19.498 1.00 87.31 160 PRO A CA 1
ATOM 1264 C C . PRO A 1 160 ? -2.560 -10.623 -18.802 1.00 87.31 160 PRO A C 1
ATOM 1266 O O . PRO A 1 160 ? -2.586 -10.059 -17.705 1.00 87.31 160 PRO A O 1
ATOM 1269 N N . LYS A 1 161 ? -3.699 -10.923 -19.439 1.00 81.38 161 LYS A N 1
ATOM 1270 C CA . LYS A 1 161 ? -5.018 -10.582 -18.883 1.00 81.38 161 LYS A CA 1
ATOM 1271 C C . LYS A 1 161 ? -5.231 -11.291 -17.538 1.00 81.38 161 LYS A C 1
ATOM 1273 O O . LYS A 1 161 ? -5.217 -12.514 -17.491 1.00 81.38 161 LYS A O 1
ATOM 1278 N N . ARG A 1 162 ? -5.563 -10.511 -16.498 1.00 76.62 162 ARG A N 1
ATOM 1279 C CA . ARG A 1 162 ? -5.811 -10.948 -15.103 1.00 76.62 162 ARG A CA 1
ATOM 1280 C C . ARG A 1 162 ? -4.572 -11.393 -14.305 1.00 76.62 162 ARG A C 1
ATOM 1282 O O . ARG A 1 162 ? -4.738 -11.910 -13.204 1.00 76.62 162 ARG A O 1
ATOM 1289 N N . GLU A 1 163 ? -3.359 -11.163 -14.803 1.00 84.94 163 GLU A N 1
ATOM 1290 C CA . GLU A 1 163 ? -2.125 -11.421 -14.044 1.00 84.94 163 GLU A CA 1
ATOM 1291 C C . GLU A 1 163 ? -1.645 -10.170 -13.284 1.00 84.94 163 GLU A C 1
ATOM 1293 O O . GLU A 1 163 ? -2.049 -9.043 -13.590 1.00 84.94 163 GLU A O 1
ATOM 1298 N N . SER A 1 164 ? -0.814 -10.367 -12.252 1.00 89.69 164 SER A N 1
ATOM 1299 C CA . SER A 1 164 ? -0.204 -9.260 -11.505 1.00 89.69 164 SER A CA 1
ATOM 1300 C C . SER A 1 164 ? 1.001 -8.686 -12.261 1.00 89.69 164 SER A C 1
ATOM 1302 O O . SER A 1 164 ? 1.806 -9.430 -12.827 1.00 89.69 164 SER A O 1
ATOM 1304 N N . VAL A 1 165 ? 1.151 -7.357 -12.270 1.00 93.62 165 VAL A N 1
ATOM 1305 C CA . VAL A 1 165 ? 2.304 -6.674 -12.883 1.00 93.62 165 VAL A CA 1
ATOM 1306 C C . VAL A 1 165 ? 3.594 -7.087 -12.173 1.00 93.62 165 VAL A C 1
ATOM 1308 O O . VAL A 1 165 ? 4.566 -7.445 -12.833 1.00 93.62 165 VAL A O 1
ATOM 1311 N N . CYS A 1 166 ? 3.577 -7.126 -10.840 1.00 94.19 166 CYS A N 1
ATOM 1312 C CA . CYS A 1 166 ? 4.716 -7.524 -10.017 1.00 94.19 166 CYS A CA 1
ATOM 1313 C C . CYS A 1 166 ? 5.056 -9.015 -10.188 1.00 94.19 166 CYS A C 1
ATOM 1315 O O . CYS A 1 166 ? 6.218 -9.356 -10.376 1.00 94.19 166 CYS A O 1
ATOM 1317 N N . GLU A 1 167 ? 4.054 -9.903 -10.236 1.00 92.62 167 GLU A N 1
ATOM 1318 C CA . GLU A 1 167 ? 4.238 -11.341 -10.529 1.00 92.62 167 GLU A CA 1
ATOM 1319 C C . GLU A 1 167 ? 4.796 -11.579 -11.949 1.00 92.62 167 GLU A C 1
ATOM 1321 O O . GLU A 1 167 ? 5.550 -12.521 -12.204 1.00 92.62 167 GLU A O 1
ATOM 1326 N N . THR A 1 168 ? 4.453 -10.708 -12.900 1.00 94.75 168 THR A N 1
ATOM 1327 C CA . THR A 1 168 ? 5.004 -10.742 -14.262 1.00 94.75 168 THR A CA 1
ATOM 1328 C C . THR A 1 168 ? 6.447 -10.244 -14.291 1.00 94.75 168 THR A C 1
ATOM 1330 O O . THR A 1 168 ? 7.300 -10.940 -14.837 1.00 94.75 168 THR A O 1
ATOM 1333 N N . LEU A 1 169 ? 6.753 -9.123 -13.629 1.00 95.12 169 LEU A N 1
ATOM 1334 C CA . LEU A 1 169 ? 8.127 -8.634 -13.477 1.00 95.12 169 LEU A CA 1
ATOM 1335 C C . LEU A 1 169 ? 9.027 -9.671 -12.791 1.00 95.12 169 LEU A C 1
ATOM 1337 O O . LEU A 1 169 ? 10.113 -9.953 -13.296 1.00 95.12 169 LEU A O 1
ATOM 1341 N N . ALA A 1 170 ? 8.548 -10.310 -11.720 1.00 95.00 170 ALA A N 1
ATOM 1342 C CA . ALA A 1 170 ? 9.261 -11.368 -11.005 1.00 95.00 170 ALA A CA 1
ATOM 1343 C C . ALA A 1 170 ? 9.685 -12.526 -11.924 1.00 95.00 170 ALA A C 1
ATOM 1345 O O . ALA A 1 170 ? 10.829 -12.969 -11.866 1.00 95.00 170 ALA A O 1
ATOM 1346 N N . ARG A 1 171 ? 8.802 -12.977 -12.826 1.00 94.19 171 ARG A N 1
ATOM 1347 C CA . ARG A 1 171 ? 9.115 -14.030 -13.814 1.00 94.19 171 ARG A CA 1
ATOM 1348 C C . ARG A 1 171 ? 10.083 -13.579 -14.913 1.00 94.19 171 ARG A C 1
ATOM 1350 O O . ARG A 1 171 ? 10.721 -14.427 -15.525 1.00 94.19 171 ARG A O 1
ATOM 1357 N N . THR A 1 172 ? 10.201 -12.274 -15.167 1.00 92.50 172 THR A N 1
ATOM 1358 C CA . THR A 1 172 ? 11.181 -11.702 -16.115 1.00 92.50 172 THR A CA 1
ATOM 1359 C C . THR A 1 172 ? 12.532 -11.352 -15.487 1.00 92.50 172 THR A C 1
ATOM 1361 O O . THR A 1 172 ? 13.420 -10.841 -16.172 1.00 92.50 172 THR A O 1
ATOM 1364 N N . TYR A 1 173 ? 12.708 -11.602 -14.188 1.00 95.38 173 TYR A N 1
ATOM 1365 C CA . TYR A 1 173 ? 13.980 -11.375 -13.518 1.00 95.38 173 TYR A CA 1
ATOM 1366 C C . TYR A 1 173 ? 15.058 -12.319 -14.065 1.00 95.38 173 TYR A C 1
ATOM 1368 O O . TYR A 1 173 ? 14.914 -13.540 -14.054 1.00 95.38 173 TYR A O 1
ATOM 1376 N N . SER A 1 174 ? 16.161 -11.734 -14.526 1.00 93.50 174 SER A N 1
ATOM 1377 C CA . SER A 1 174 ? 17.271 -12.447 -15.171 1.00 93.50 174 SER A CA 1
ATOM 1378 C C . SER A 1 174 ? 18.527 -12.537 -14.299 1.00 93.50 174 SER A C 1
ATOM 1380 O O . SER A 1 174 ? 19.470 -13.243 -14.649 1.00 93.50 174 SER A O 1
ATOM 1382 N N . GLY A 1 175 ? 18.580 -11.790 -13.189 1.00 90.31 175 GLY A N 1
ATOM 1383 C CA . GLY A 1 175 ? 19.788 -11.641 -12.368 1.00 90.31 175 GLY A CA 1
ATOM 1384 C C . GLY A 1 175 ? 20.928 -10.874 -13.048 1.00 90.31 175 GLY A C 1
ATOM 1385 O O . GLY A 1 175 ? 22.036 -10.819 -12.516 1.00 90.31 175 GLY A O 1
ATOM 1386 N N . LYS A 1 176 ? 20.683 -10.267 -14.216 1.00 88.88 176 LYS A N 1
ATOM 1387 C CA . LYS A 1 176 ? 21.670 -9.458 -14.936 1.00 88.88 176 LYS A CA 1
ATOM 1388 C C . LYS A 1 176 ? 22.130 -8.274 -14.080 1.00 88.88 176 LYS A C 1
ATOM 1390 O O . LYS A 1 176 ? 21.367 -7.732 -13.283 1.00 88.88 176 LYS A O 1
ATOM 1395 N N . ASN A 1 177 ? 23.395 -7.884 -14.221 1.00 88.25 177 ASN A N 1
ATOM 1396 C CA . ASN A 1 177 ? 24.014 -6.789 -13.460 1.00 88.25 177 ASN A CA 1
ATOM 1397 C C . ASN A 1 177 ? 23.972 -6.958 -11.918 1.00 88.25 177 ASN A C 1
ATOM 1399 O O . ASN A 1 177 ? 24.280 -6.001 -11.203 1.00 88.25 177 ASN A O 1
ATOM 1403 N N . GLN A 1 178 ? 23.611 -8.146 -11.401 1.00 91.38 178 GLN A N 1
ATOM 1404 C CA . GLN A 1 178 ? 23.625 -8.471 -9.971 1.00 91.38 178 GLN A CA 1
ATOM 1405 C C . GLN A 1 178 ? 24.886 -9.241 -9.581 1.00 91.38 178 GLN A C 1
ATOM 1407 O O . GLN A 1 178 ? 25.439 -10.025 -10.356 1.00 91.38 178 GLN A O 1
ATOM 1412 N N . ARG A 1 179 ? 25.297 -9.076 -8.323 1.00 91.81 179 ARG A N 1
ATOM 1413 C CA . ARG A 1 179 ? 26.384 -9.836 -7.709 1.00 91.81 179 ARG A CA 1
ATOM 1414 C C . ARG A 1 179 ? 25.813 -11.021 -6.926 1.00 91.81 179 ARG A C 1
ATOM 1416 O O . ARG A 1 179 ? 24.964 -10.851 -6.059 1.00 91.81 179 ARG A O 1
ATOM 1423 N N . LYS A 1 180 ? 26.298 -12.238 -7.193 1.00 91.12 180 LYS A N 1
ATOM 1424 C CA . LYS A 1 180 ? 25.825 -13.457 -6.509 1.00 91.12 180 LYS A CA 1
ATOM 1425 C C . LYS A 1 180 ? 25.977 -13.336 -4.982 1.00 91.12 180 LYS A C 1
ATOM 1427 O O . LYS A 1 180 ? 27.079 -13.093 -4.500 1.00 91.12 180 LYS A O 1
ATOM 1432 N N . GLY A 1 181 ? 24.883 -13.559 -4.249 1.00 91.50 181 GLY A N 1
ATOM 1433 C CA . GLY A 1 181 ? 24.822 -13.462 -2.781 1.00 91.50 181 GLY A CA 1
ATOM 1434 C C . GLY A 1 181 ? 24.543 -12.055 -2.237 1.00 91.50 181 GLY A C 1
ATOM 1435 O O . GLY A 1 181 ? 24.515 -11.877 -1.019 1.00 91.50 181 GLY A O 1
ATOM 1436 N N . TYR A 1 182 ? 24.335 -11.071 -3.118 1.00 93.19 182 TYR A N 1
ATOM 1437 C CA . TYR A 1 182 ? 24.028 -9.694 -2.753 1.00 93.19 182 TYR A CA 1
ATOM 1438 C C . TYR A 1 182 ? 22.785 -9.181 -3.492 1.00 93.19 182 TYR A C 1
ATOM 1440 O O . TYR A 1 182 ? 22.515 -9.546 -4.636 1.00 93.19 182 TYR A O 1
ATOM 1448 N N . VAL A 1 183 ? 22.054 -8.295 -2.824 1.00 92.44 183 VAL A N 1
ATOM 1449 C CA . VAL A 1 183 ? 20.948 -7.499 -3.347 1.00 92.44 183 VAL A CA 1
ATOM 1450 C C . VAL A 1 183 ? 21.434 -6.065 -3.512 1.00 92.44 183 VAL A C 1
ATOM 1452 O O . VAL A 1 183 ? 21.901 -5.460 -2.543 1.00 92.44 183 VAL A O 1
ATOM 1455 N N . LYS A 1 184 ? 21.287 -5.512 -4.717 1.00 94.62 184 LYS A N 1
ATOM 1456 C CA . LYS A 1 184 ? 21.561 -4.102 -5.002 1.00 94.62 184 LYS A CA 1
ATOM 1457 C C . LYS A 1 184 ? 20.383 -3.236 -4.530 1.00 94.62 184 LYS A C 1
ATOM 1459 O O . LYS A 1 184 ? 19.230 -3.508 -4.872 1.00 94.62 184 LYS A O 1
ATOM 1464 N N . ILE A 1 185 ? 20.668 -2.199 -3.743 1.00 93.19 185 ILE A N 1
ATOM 1465 C CA . ILE A 1 185 ? 19.673 -1.270 -3.186 1.00 93.19 185 ILE A CA 1
ATOM 1466 C C . ILE A 1 185 ? 20.028 0.169 -3.572 1.00 93.19 185 ILE A C 1
ATOM 1468 O O . ILE A 1 185 ? 21.065 0.673 -3.154 1.00 93.19 185 ILE A O 1
ATOM 1472 N N . GLN A 1 186 ? 19.163 0.845 -4.326 1.00 92.62 186 GLN A N 1
ATOM 1473 C CA . GLN A 1 186 ? 19.260 2.269 -4.645 1.00 92.62 186 GLN A CA 1
ATOM 1474 C C . GLN A 1 186 ? 19.090 3.106 -3.367 1.00 92.62 186 GLN A C 1
ATOM 1476 O O . GLN A 1 186 ? 18.110 2.931 -2.633 1.00 92.62 186 GLN A O 1
ATOM 1481 N N . ILE A 1 187 ? 20.037 4.013 -3.112 1.00 87.44 187 ILE A N 1
ATOM 1482 C CA . ILE A 1 187 ? 20.038 4.908 -1.938 1.00 87.44 187 ILE A CA 1
ATOM 1483 C C . ILE A 1 187 ? 19.864 6.388 -2.316 1.00 87.44 187 ILE A C 1
ATOM 1485 O O . ILE A 1 187 ? 19.335 7.150 -1.516 1.00 87.44 187 ILE A O 1
ATOM 1489 N N . ALA A 1 188 ? 20.250 6.766 -3.537 1.00 85.00 188 ALA A N 1
ATOM 1490 C CA . ALA A 1 188 ? 19.863 7.997 -4.232 1.00 85.00 188 ALA A CA 1
ATOM 1491 C C . ALA A 1 188 ? 19.842 7.716 -5.750 1.00 85.00 188 ALA A C 1
ATOM 1493 O O . ALA A 1 188 ? 20.167 6.603 -6.163 1.00 85.00 188 ALA A O 1
ATOM 1494 N N . GLU A 1 189 ? 19.468 8.684 -6.593 1.00 82.25 189 GLU A N 1
ATOM 1495 C CA . GLU A 1 189 ? 19.200 8.430 -8.023 1.00 82.25 189 GLU A CA 1
ATOM 1496 C C . GLU A 1 189 ? 20.334 7.700 -8.774 1.00 82.25 189 GLU A C 1
ATOM 1498 O O . GLU A 1 189 ? 20.054 6.717 -9.462 1.00 82.25 189 GLU A O 1
ATOM 1503 N N . ASP A 1 190 ? 21.600 8.097 -8.588 1.00 81.62 190 ASP A N 1
ATOM 1504 C CA . ASP A 1 190 ? 22.772 7.483 -9.236 1.00 81.62 190 ASP A CA 1
ATOM 1505 C C . ASP A 1 190 ? 23.636 6.603 -8.306 1.00 81.62 190 ASP A C 1
ATOM 1507 O O . ASP A 1 190 ? 24.750 6.230 -8.677 1.00 81.62 190 ASP A O 1
ATOM 1511 N N . SER A 1 191 ? 23.150 6.242 -7.108 1.00 86.31 191 SER A N 1
ATOM 1512 C CA . SER A 1 191 ? 23.945 5.501 -6.113 1.00 86.31 191 SER A CA 1
ATOM 1513 C C . SER A 1 191 ? 23.243 4.279 -5.519 1.00 86.31 191 SER A C 1
ATOM 1515 O O . SER A 1 191 ? 22.042 4.268 -5.233 1.00 86.31 191 SER A O 1
ATOM 1517 N N . PHE A 1 192 ? 24.039 3.229 -5.300 1.00 91.69 192 PHE A N 1
ATOM 1518 C CA . PHE A 1 192 ? 23.585 1.912 -4.869 1.00 91.69 192 PHE A CA 1
ATOM 1519 C C . PHE A 1 192 ? 24.454 1.351 -3.737 1.00 91.69 192 PHE A C 1
ATOM 1521 O O . PHE A 1 192 ? 25.651 1.619 -3.656 1.00 91.69 192 PHE A O 1
ATOM 1528 N N . LEU A 1 193 ? 23.840 0.519 -2.900 1.00 91.38 193 LEU A N 1
ATOM 1529 C CA . LEU A 1 193 ? 24.458 -0.245 -1.823 1.00 91.38 193 LEU A CA 1
ATOM 1530 C C . LEU A 1 193 ? 24.196 -1.740 -2.042 1.00 91.38 193 LEU A C 1
ATOM 1532 O O . LEU A 1 193 ? 23.041 -2.154 -2.141 1.00 91.38 193 LEU A O 1
ATOM 1536 N N . ASP A 1 194 ? 25.250 -2.554 -2.046 1.00 91.75 194 ASP A N 1
ATOM 1537 C CA . ASP A 1 194 ? 25.129 -4.014 -1.981 1.00 91.75 194 ASP A CA 1
ATOM 1538 C C . ASP A 1 194 ? 24.852 -4.452 -0.531 1.00 91.75 194 ASP A C 1
ATOM 1540 O O . ASP A 1 194 ? 25.610 -4.125 0.386 1.00 91.75 194 ASP A O 1
ATOM 1544 N N . ARG A 1 195 ? 23.799 -5.245 -0.310 1.00 90.69 195 ARG A N 1
ATOM 1545 C CA . ARG A 1 195 ? 23.545 -5.955 0.959 1.00 90.69 195 ARG A CA 1
ATOM 1546 C C . ARG A 1 195 ? 23.521 -7.458 0.739 1.00 90.69 195 ARG A C 1
ATOM 1548 O O . ARG A 1 195 ? 23.109 -7.906 -0.319 1.00 90.69 195 ARG A O 1
ATOM 1555 N N . THR A 1 196 ? 23.932 -8.253 1.721 1.00 92.62 196 THR A N 1
ATOM 1556 C CA . THR A 1 196 ? 23.818 -9.720 1.645 1.00 92.62 196 THR A CA 1
ATOM 1557 C C . THR A 1 196 ? 22.356 -10.148 1.533 1.00 92.62 196 THR A C 1
ATOM 1559 O O . THR A 1 196 ? 21.530 -9.669 2.309 1.00 92.62 196 THR A O 1
ATOM 1562 N N . GLY A 1 197 ? 22.039 -11.065 0.618 1.00 90.06 197 GLY A N 1
ATOM 1563 C CA . GLY A 1 197 ? 20.676 -11.573 0.456 1.00 90.06 197 GLY A CA 1
ATOM 1564 C C . GLY A 1 197 ? 20.550 -12.701 -0.568 1.00 90.06 197 GLY A C 1
ATOM 1565 O O . GLY A 1 197 ? 21.507 -13.082 -1.247 1.00 90.06 197 GLY A O 1
ATOM 1566 N N . THR A 1 198 ? 19.352 -13.268 -0.642 1.00 92.25 198 THR A N 1
ATOM 1567 C CA . THR A 1 198 ? 18.996 -14.387 -1.517 1.00 92.25 198 THR A CA 1
ATOM 1568 C C . THR A 1 198 ? 18.501 -13.906 -2.889 1.00 92.25 198 THR A C 1
ATOM 1570 O O . THR A 1 198 ? 18.100 -12.751 -3.037 1.00 92.25 198 THR A O 1
ATOM 1573 N N . PRO A 1 199 ? 18.433 -14.787 -3.908 1.00 90.88 199 PRO A N 1
ATOM 1574 C CA . PRO A 1 199 ? 17.804 -14.448 -5.185 1.00 90.88 199 PRO A CA 1
ATOM 1575 C C . PRO A 1 199 ? 16.332 -14.022 -5.063 1.00 90.88 199 PRO A C 1
ATOM 1577 O O . PRO A 1 199 ? 15.864 -13.245 -5.889 1.00 90.88 199 PRO A O 1
ATOM 1580 N N . ALA A 1 200 ? 15.608 -14.502 -4.044 1.00 92.44 200 ALA A N 1
ATOM 1581 C CA . ALA A 1 200 ? 14.236 -14.072 -3.775 1.00 92.44 200 ALA A CA 1
ATOM 1582 C C . ALA A 1 200 ? 14.194 -12.622 -3.262 1.00 92.44 200 ALA A C 1
ATOM 1584 O O . ALA A 1 200 ? 13.362 -11.840 -3.720 1.00 92.44 200 ALA A O 1
ATOM 1585 N N . ASP A 1 201 ? 15.142 -12.244 -2.399 1.00 92.50 201 ASP A N 1
ATOM 1586 C CA . ASP A 1 201 ? 15.285 -10.867 -1.914 1.00 92.50 201 ASP A CA 1
ATOM 1587 C C . ASP A 1 201 ? 15.644 -9.908 -3.057 1.00 92.50 201 ASP A C 1
ATOM 1589 O O . ASP A 1 201 ? 15.119 -8.799 -3.103 1.00 92.50 201 ASP A O 1
ATOM 1593 N N . CYS A 1 202 ? 16.469 -10.335 -4.026 1.00 93.94 202 CYS A N 1
ATOM 1594 C CA . CYS A 1 202 ? 16.754 -9.541 -5.228 1.00 93.94 202 CYS A CA 1
ATOM 1595 C C . CYS A 1 202 ? 15.479 -9.223 -6.029 1.00 93.94 202 CYS A C 1
ATOM 1597 O O . CYS A 1 202 ? 15.324 -8.105 -6.517 1.00 93.94 202 CYS A O 1
ATOM 1599 N N . VAL A 1 203 ? 14.562 -10.189 -6.158 1.00 95.31 203 VAL A N 1
ATOM 1600 C CA . VAL A 1 203 ? 13.296 -10.009 -6.886 1.00 95.31 203 VAL A CA 1
ATOM 1601 C C . VAL A 1 203 ? 12.335 -9.111 -6.107 1.00 95.31 203 VAL A C 1
ATOM 1603 O O . VAL A 1 203 ? 11.817 -8.145 -6.668 1.00 95.31 203 VAL A O 1
ATOM 1606 N N . ASP A 1 204 ? 12.111 -9.398 -4.822 1.00 94.38 204 ASP A N 1
ATOM 1607 C CA . ASP A 1 204 ? 11.193 -8.638 -3.966 1.00 94.38 204 ASP A CA 1
ATOM 1608 C C . ASP A 1 204 ? 11.674 -7.190 -3.774 1.00 94.38 204 ASP A C 1
ATOM 1610 O O . ASP A 1 204 ? 10.957 -6.248 -4.120 1.00 94.38 204 ASP A O 1
ATOM 1614 N N . LEU A 1 205 ? 12.919 -6.981 -3.329 1.00 95.06 205 LEU A N 1
ATOM 1615 C CA . LEU A 1 205 ? 13.485 -5.638 -3.183 1.00 95.06 205 LEU A CA 1
ATOM 1616 C C . LEU A 1 205 ? 13.669 -4.943 -4.536 1.00 95.06 205 LEU A C 1
ATOM 1618 O O . LEU A 1 205 ? 13.560 -3.719 -4.595 1.00 95.06 205 LEU A O 1
ATOM 1622 N N . GLY A 1 206 ? 13.895 -5.684 -5.623 1.00 96.12 206 GLY A N 1
ATOM 1623 C CA . GLY A 1 206 ? 13.933 -5.137 -6.979 1.00 96.12 206 GLY A CA 1
ATOM 1624 C C . GLY A 1 206 ? 12.594 -4.516 -7.389 1.00 96.12 206 GLY A C 1
ATOM 1625 O O . GLY A 1 206 ? 12.532 -3.343 -7.756 1.00 96.12 206 GLY A O 1
ATOM 1626 N N . ILE A 1 207 ? 11.493 -5.260 -7.239 1.00 96.81 207 ILE A N 1
ATOM 1627 C CA . ILE A 1 207 ? 10.135 -4.763 -7.515 1.00 96.81 207 ILE A CA 1
ATOM 1628 C C . ILE A 1 207 ? 9.781 -3.590 -6.593 1.00 96.81 207 ILE A C 1
ATOM 1630 O O . ILE A 1 207 ? 9.253 -2.579 -7.057 1.00 96.81 207 ILE A O 1
ATOM 1634 N N . ARG A 1 208 ? 10.107 -3.675 -5.297 1.00 96.81 208 ARG A N 1
ATOM 1635 C CA . ARG A 1 208 ? 9.848 -2.596 -4.327 1.00 96.81 208 ARG A CA 1
ATOM 1636 C C . ARG A 1 208 ? 10.584 -1.299 -4.669 1.00 96.81 208 ARG A C 1
ATOM 1638 O O . ARG A 1 208 ? 10.025 -0.225 -4.467 1.00 96.81 208 ARG A O 1
ATOM 1645 N N . GLN A 1 209 ? 11.799 -1.380 -5.213 1.00 97.12 209 GLN A N 1
ATOM 1646 C CA . GLN A 1 209 ? 12.546 -0.213 -5.696 1.00 97.12 209 GLN A CA 1
ATOM 1647 C C . GLN A 1 209 ? 11.908 0.412 -6.941 1.00 97.12 209 GLN A C 1
ATOM 1649 O O . GLN A 1 209 ? 11.796 1.634 -7.014 1.00 97.12 209 GLN A O 1
ATOM 1654 N N . LEU A 1 210 ? 11.407 -0.404 -7.873 1.00 97.69 210 LEU A N 1
ATOM 1655 C CA . LEU A 1 210 ? 10.649 0.090 -9.027 1.00 97.69 210 LEU A CA 1
ATOM 1656 C C . LEU A 1 210 ? 9.338 0.767 -8.609 1.00 97.69 210 LEU A C 1
ATOM 1658 O O . LEU A 1 210 ? 9.001 1.826 -9.134 1.00 97.69 210 LEU A O 1
ATOM 1662 N N . VAL A 1 211 ? 8.625 0.208 -7.625 1.00 97.38 211 VAL A N 1
ATOM 1663 C CA . VAL A 1 211 ? 7.458 0.863 -7.014 1.00 97.38 211 VAL A CA 1
ATOM 1664 C C . VAL A 1 211 ? 7.855 2.182 -6.350 1.00 97.38 211 VAL A C 1
ATOM 1666 O O . VAL A 1 211 ? 7.145 3.167 -6.522 1.00 97.38 211 VAL A O 1
ATOM 1669 N N . ALA A 1 212 ? 8.978 2.231 -5.628 1.00 97.06 212 ALA A N 1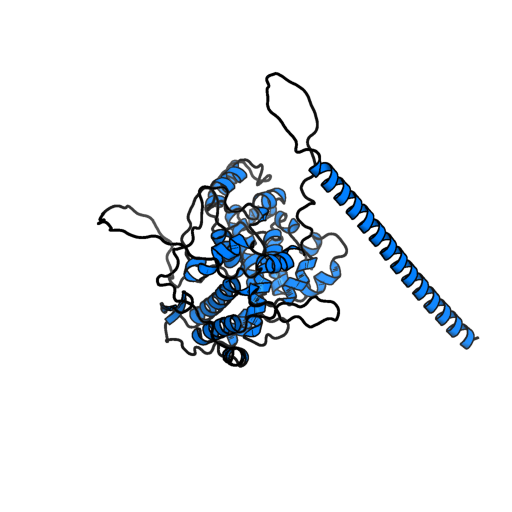
ATOM 1670 C CA . ALA A 1 212 ? 9.453 3.453 -4.984 1.00 97.06 212 ALA A CA 1
ATOM 1671 C C . ALA A 1 212 ? 9.748 4.563 -6.012 1.00 97.06 212 ALA A C 1
ATOM 1673 O O . ALA A 1 212 ? 9.236 5.668 -5.853 1.00 97.06 212 ALA A O 1
ATOM 1674 N N . LEU A 1 213 ? 10.449 4.262 -7.116 1.00 96.31 213 LEU A N 1
ATOM 1675 C CA . LEU A 1 213 ? 10.641 5.219 -8.218 1.00 96.31 213 LEU A CA 1
ATOM 1676 C C . LEU A 1 213 ? 9.300 5.621 -8.855 1.00 96.31 213 LEU A C 1
ATOM 1678 O O . LEU A 1 213 ? 9.057 6.801 -9.090 1.00 96.31 213 LEU A O 1
ATOM 1682 N N . ALA A 1 214 ? 8.373 4.682 -9.062 1.00 96.50 214 ALA A N 1
ATOM 1683 C CA . ALA A 1 214 ? 7.040 5.020 -9.559 1.00 96.50 214 ALA A CA 1
ATOM 1684 C C . ALA A 1 214 ? 6.274 5.957 -8.598 1.00 96.50 214 ALA A C 1
ATOM 1686 O O . ALA A 1 214 ? 5.579 6.857 -9.059 1.00 96.50 214 ALA A O 1
ATOM 1687 N N . MET A 1 215 ? 6.440 5.823 -7.276 1.00 96.00 215 MET A N 1
ATOM 1688 C CA . MET A 1 215 ? 5.896 6.782 -6.305 1.00 96.00 215 MET A CA 1
ATOM 1689 C C . MET A 1 215 ? 6.581 8.161 -6.386 1.00 96.00 215 MET A C 1
ATOM 1691 O O . MET A 1 215 ? 5.908 9.160 -6.135 1.00 96.00 215 MET A O 1
ATOM 1695 N N . ARG A 1 216 ? 7.874 8.228 -6.754 1.00 94.12 216 ARG A N 1
ATOM 1696 C CA . ARG A 1 216 ? 8.616 9.486 -6.981 1.00 94.12 216 ARG A CA 1
ATOM 1697 C C . ARG A 1 216 ? 8.208 10.222 -8.250 1.00 94.12 216 ARG A C 1
ATOM 1699 O O . ARG A 1 216 ? 8.276 11.443 -8.264 1.00 94.12 216 ARG A O 1
ATOM 1706 N N . ASP A 1 217 ? 7.828 9.500 -9.302 1.00 93.31 217 ASP A N 1
ATOM 1707 C CA . ASP A 1 217 ? 7.805 10.057 -10.660 1.00 93.31 217 ASP A CA 1
ATOM 1708 C C . ASP A 1 217 ? 6.536 9.752 -11.486 1.00 93.31 217 ASP A C 1
ATOM 1710 O O . ASP A 1 217 ? 6.465 10.128 -12.659 1.00 93.31 217 ASP A O 1
ATOM 1714 N N . TYR A 1 218 ? 5.487 9.142 -10.909 1.00 93.69 218 TYR A N 1
ATOM 1715 C CA . TYR A 1 218 ? 4.219 8.928 -11.632 1.00 93.69 218 TYR A CA 1
ATOM 1716 C C . TYR A 1 218 ? 3.619 10.192 -12.285 1.00 93.69 218 TYR A C 1
ATOM 1718 O O . TYR A 1 218 ? 2.991 10.028 -13.335 1.00 93.69 218 TYR A O 1
ATOM 1726 N N . PRO A 1 219 ? 3.793 11.436 -11.773 1.00 91.81 219 PRO A N 1
ATOM 1727 C CA . PRO A 1 219 ? 3.254 12.615 -12.448 1.00 91.81 219 PRO A CA 1
ATOM 1728 C C . PRO A 1 219 ? 3.931 12.947 -13.777 1.00 91.81 219 PRO A C 1
ATOM 1730 O O . PRO A 1 219 ? 3.300 13.517 -14.662 1.00 91.81 219 PRO A O 1
ATOM 1733 N N . SER A 1 220 ? 5.189 12.537 -13.939 1.00 90.88 220 SER A N 1
ATOM 1734 C CA . SER A 1 220 ? 5.927 12.628 -15.202 1.00 90.88 220 SER A CA 1
ATOM 1735 C C . SER A 1 220 ? 5.735 11.389 -16.085 1.00 90.88 220 SER A C 1
ATOM 1737 O O . SER A 1 220 ? 6.202 11.363 -17.220 1.00 90.88 220 SER A O 1
ATOM 1739 N N . MET A 1 221 ? 5.023 10.366 -15.595 1.00 91.44 221 MET A N 1
ATOM 1740 C CA . MET A 1 221 ? 4.702 9.130 -16.316 1.00 91.44 221 MET A CA 1
ATOM 1741 C C . MET A 1 221 ? 3.185 8.849 -16.366 1.00 91.44 221 MET A C 1
ATOM 1743 O O . MET A 1 221 ? 2.756 7.762 -15.953 1.00 91.44 221 MET A O 1
ATOM 1747 N N . PRO A 1 222 ? 2.346 9.773 -16.885 1.00 86.38 222 PRO A N 1
ATOM 1748 C CA . PRO A 1 222 ? 0.942 9.479 -17.154 1.00 86.38 222 PRO A CA 1
ATOM 1749 C C . PRO A 1 222 ? 0.794 8.217 -18.015 1.00 86.38 222 PRO A C 1
ATOM 1751 O O . PRO A 1 222 ? 1.671 7.856 -18.803 1.00 86.38 222 PRO A O 1
ATOM 1754 N N . ALA A 1 223 ? -0.326 7.516 -17.846 1.00 76.88 223 ALA A N 1
ATOM 1755 C CA . ALA A 1 223 ? -0.651 6.365 -18.682 1.00 76.88 223 ALA A CA 1
ATOM 1756 C C . ALA A 1 223 ? -0.958 6.822 -20.115 1.00 76.88 223 ALA A C 1
ATOM 1758 O O . ALA A 1 223 ? -1.600 7.855 -20.294 1.00 76.88 223 ALA A O 1
ATOM 1759 N N . ASP A 1 224 ? -0.568 6.026 -21.114 1.00 67.81 224 ASP A N 1
ATOM 1760 C CA . ASP A 1 224 ? -0.912 6.306 -22.511 1.00 67.81 224 ASP A CA 1
ATOM 1761 C C . ASP A 1 224 ? -2.438 6.306 -22.673 1.00 67.81 224 ASP A C 1
ATOM 1763 O O . ASP A 1 224 ? -3.103 5.269 -22.564 1.00 67.81 224 ASP A O 1
ATOM 1767 N N . CYS A 1 225 ? -3.014 7.484 -22.904 1.00 52.72 225 CYS A N 1
ATOM 1768 C CA . CYS A 1 225 ? -4.427 7.606 -23.215 1.00 52.72 225 CYS A CA 1
ATOM 1769 C C . CYS A 1 225 ? -4.683 7.070 -24.624 1.00 52.72 225 CYS A C 1
ATOM 1771 O O . CYS A 1 225 ? -4.125 7.563 -25.603 1.00 52.72 225 CYS A O 1
ATOM 1773 N N . VAL A 1 226 ? -5.606 6.113 -24.744 1.00 44.50 226 VAL A N 1
ATOM 1774 C CA . VAL A 1 226 ? -6.229 5.821 -26.038 1.00 44.50 226 VAL A CA 1
ATOM 1775 C C . VAL A 1 226 ? -7.011 7.071 -26.433 1.00 44.50 226 VAL A C 1
ATOM 1777 O O . VAL A 1 226 ? -7.994 7.411 -25.769 1.00 44.50 226 VAL A O 1
ATOM 1780 N N . GLN A 1 227 ? -6.553 7.774 -27.469 1.00 39.44 227 GLN A N 1
ATOM 1781 C CA . GLN A 1 227 ? -7.191 9.002 -27.936 1.00 39.44 227 GLN A CA 1
ATOM 1782 C C . GLN A 1 227 ? -8.654 8.719 -28.299 1.00 39.44 227 GLN A C 1
ATOM 1784 O O . GLN A 1 227 ? -8.954 8.008 -29.257 1.00 39.44 227 GLN A O 1
ATOM 1789 N N . THR A 1 228 ? -9.572 9.291 -27.523 1.00 38.03 228 THR A N 1
ATOM 1790 C CA . THR A 1 228 ? -10.985 9.396 -27.892 1.00 38.03 228 THR A CA 1
ATOM 1791 C C . THR A 1 228 ? -11.277 10.856 -28.210 1.00 38.03 228 THR A C 1
ATOM 1793 O O . THR A 1 228 ? -10.664 11.757 -27.642 1.00 38.03 228 THR A O 1
ATOM 1796 N N . VAL A 1 229 ? -12.190 11.092 -29.153 1.00 42.34 229 VAL A N 1
ATOM 1797 C CA . VAL A 1 229 ? -12.311 12.329 -29.961 1.00 42.34 229 VAL A CA 1
ATOM 1798 C C . VAL A 1 229 ? -12.697 13.598 -29.156 1.00 42.34 229 VAL A C 1
ATOM 1800 O O . VAL A 1 229 ? -12.988 14.636 -29.738 1.00 42.34 229 VAL A O 1
ATOM 1803 N N . GLN A 1 230 ? -12.740 13.542 -27.819 1.00 46.06 230 GLN A N 1
ATOM 1804 C CA . GLN A 1 230 ? -13.206 14.628 -26.942 1.00 46.06 230 GLN A CA 1
ATOM 1805 C C . GLN A 1 230 ? -12.376 14.830 -25.655 1.00 46.06 230 GLN A C 1
ATOM 1807 O O . GLN A 1 230 ? -12.805 15.566 -24.768 1.00 46.06 230 GLN A O 1
ATOM 1812 N N . THR A 1 231 ? -11.196 14.216 -25.514 1.00 42.47 231 THR A N 1
ATOM 1813 C CA . THR A 1 231 ? -10.283 14.514 -24.389 1.00 42.47 231 THR A CA 1
ATOM 1814 C C . THR A 1 231 ? -9.299 15.633 -24.727 1.00 42.47 231 THR A C 1
ATOM 1816 O O . THR A 1 231 ? -8.702 15.631 -25.802 1.00 42.47 231 THR A O 1
ATOM 1819 N N . ALA A 1 232 ? -9.104 16.561 -23.783 1.00 39.22 232 ALA A N 1
ATOM 1820 C CA . ALA A 1 232 ? -8.070 17.597 -23.833 1.00 39.22 232 ALA A CA 1
ATOM 1821 C C . ALA A 1 232 ? -6.662 16.991 -24.043 1.00 39.22 232 ALA A C 1
ATOM 1823 O O . ALA A 1 232 ? -6.448 15.834 -23.658 1.00 39.22 232 ALA A O 1
ATOM 1824 N N . PRO A 1 233 ? -5.698 17.740 -24.623 1.00 42.84 233 PRO A N 1
ATOM 1825 C CA . PRO A 1 233 ? -4.344 17.240 -24.852 1.00 42.84 233 PRO A CA 1
ATOM 1826 C C . PRO A 1 233 ? -3.729 16.762 -23.535 1.00 42.84 233 PRO A C 1
ATOM 1828 O O . PRO A 1 233 ? -3.467 17.542 -22.621 1.00 42.84 233 PRO A O 1
ATOM 1831 N N . THR A 1 234 ? -3.538 15.450 -23.429 1.00 54.31 234 THR A N 1
ATOM 1832 C CA . THR A 1 234 ? -2.904 14.831 -22.265 1.00 54.31 234 THR A CA 1
ATOM 1833 C C . THR A 1 234 ? -1.402 15.046 -22.397 1.00 54.31 234 THR A C 1
ATOM 1835 O O . THR A 1 234 ? -0.845 14.710 -23.439 1.00 54.31 234 THR A O 1
ATOM 1838 N N . LYS A 1 235 ? -0.751 15.620 -21.374 1.00 66.25 235 LYS A N 1
ATOM 1839 C CA . LYS A 1 235 ? 0.712 15.792 -21.364 1.00 66.25 235 LYS A CA 1
ATOM 1840 C C . LYS A 1 235 ? 1.360 14.420 -21.580 1.00 66.25 235 LYS A C 1
ATOM 1842 O O . LYS A 1 235 ? 1.019 13.470 -20.875 1.00 66.25 235 LYS A O 1
ATOM 1847 N N . GLU A 1 236 ? 2.243 14.313 -22.569 1.00 81.25 236 GLU A N 1
ATOM 1848 C CA . GLU A 1 236 ? 2.976 13.073 -22.834 1.00 81.25 236 GLU A CA 1
ATOM 1849 C C . GLU A 1 236 ? 3.915 12.742 -21.664 1.00 81.25 236 GLU A C 1
ATOM 1851 O O . GLU A 1 236 ? 4.305 13.619 -20.889 1.00 81.25 236 GLU A O 1
ATOM 1856 N N . ALA A 1 237 ? 4.248 11.460 -21.507 1.00 88.31 237 ALA A N 1
ATOM 1857 C CA . ALA A 1 237 ? 5.185 11.026 -20.479 1.00 88.31 237 ALA A CA 1
ATOM 1858 C C . ALA A 1 237 ? 6.608 11.497 -20.809 1.00 88.31 237 ALA A C 1
ATOM 1860 O O . ALA A 1 237 ? 7.046 11.393 -21.952 1.00 88.31 237 ALA A O 1
ATOM 1861 N N . ASP A 1 238 ? 7.330 11.981 -19.798 1.00 90.88 238 ASP A N 1
ATOM 1862 C CA . ASP A 1 238 ? 8.695 12.488 -19.940 1.00 90.88 238 ASP A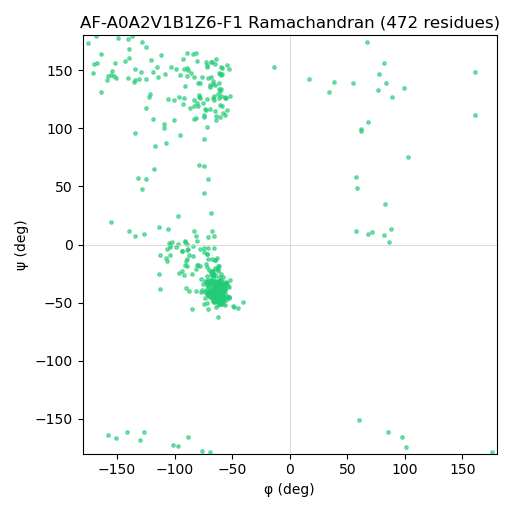 CA 1
ATOM 1863 C C . ASP A 1 238 ? 9.647 11.344 -20.356 1.00 90.88 238 ASP A C 1
ATOM 1865 O O . ASP A 1 238 ? 9.867 10.415 -19.564 1.00 90.88 238 ASP A O 1
ATOM 1869 N N . PRO A 1 239 ? 10.244 11.386 -21.568 1.00 91.94 239 PRO A N 1
ATOM 1870 C CA . PRO A 1 239 ? 11.140 10.335 -22.044 1.00 91.94 239 PRO A CA 1
ATOM 1871 C C . PRO A 1 239 ? 12.350 10.120 -21.130 1.00 91.94 239 PRO A C 1
ATOM 1873 O O . PRO A 1 239 ? 12.811 8.987 -20.987 1.00 91.94 239 PRO A O 1
ATOM 1876 N N . ALA A 1 240 ? 12.839 11.173 -20.469 1.00 92.25 240 ALA A N 1
ATOM 1877 C CA . ALA A 1 240 ? 13.993 11.098 -19.582 1.00 92.25 240 ALA A CA 1
ATOM 1878 C C . ALA A 1 240 ? 13.664 10.378 -18.264 1.00 92.25 240 ALA A C 1
ATOM 1880 O O . ALA A 1 240 ? 14.501 9.660 -17.718 1.00 92.25 240 ALA A O 1
ATOM 1881 N N . VAL A 1 241 ? 12.426 10.502 -17.779 1.00 92.81 241 VAL A N 1
ATOM 1882 C CA . VAL A 1 241 ? 11.932 9.754 -16.610 1.00 92.81 241 VAL A CA 1
ATOM 1883 C C . VAL A 1 241 ? 11.629 8.298 -16.977 1.00 92.81 241 VAL A C 1
ATOM 1885 O O . VAL A 1 241 ? 11.972 7.386 -16.222 1.00 92.81 241 VAL A O 1
ATOM 1888 N N . LEU A 1 242 ? 11.060 8.051 -18.163 1.00 94.44 242 LEU A N 1
ATOM 1889 C CA . LEU A 1 242 ? 10.877 6.692 -18.689 1.00 94.44 242 LEU A CA 1
ATOM 1890 C C . LEU A 1 242 ? 12.216 5.951 -18.847 1.00 94.44 242 LEU A C 1
ATOM 1892 O O . LEU A 1 242 ? 12.310 4.769 -18.502 1.00 94.44 242 LEU A O 1
ATOM 1896 N N . ARG A 1 243 ? 13.258 6.659 -19.300 1.00 95.06 243 ARG A N 1
ATOM 1897 C CA . ARG A 1 243 ? 14.644 6.180 -19.342 1.00 95.06 243 ARG A CA 1
ATOM 1898 C C . ARG A 1 243 ? 15.161 5.820 -17.950 1.00 95.06 243 ARG A C 1
ATOM 1900 O O . ARG A 1 243 ? 15.638 4.703 -17.774 1.00 95.06 243 ARG A O 1
ATOM 1907 N N . SER A 1 244 ? 14.999 6.696 -16.953 1.00 94.19 244 SER A N 1
ATOM 1908 C CA . SER A 1 244 ? 15.401 6.422 -15.561 1.00 94.19 244 SER A CA 1
ATOM 1909 C C . SER A 1 244 ? 14.712 5.185 -14.965 1.00 94.19 244 SER A C 1
ATOM 1911 O O . SER A 1 244 ? 15.379 4.363 -14.337 1.00 94.19 244 SER A O 1
ATOM 1913 N N . LEU A 1 245 ? 13.408 4.991 -15.206 1.00 95.81 245 LEU A N 1
ATOM 1914 C CA . LEU A 1 245 ? 12.685 3.785 -14.774 1.00 95.81 245 LEU A CA 1
ATOM 1915 C C . LEU A 1 245 ? 13.275 2.509 -15.410 1.00 95.81 245 LEU A C 1
ATOM 1917 O O . LEU A 1 245 ? 13.446 1.494 -14.731 1.00 95.81 245 LEU A O 1
ATOM 1921 N N . ALA A 1 246 ? 13.594 2.554 -16.706 1.00 96.56 246 ALA A N 1
ATOM 1922 C CA . ALA A 1 246 ? 14.173 1.426 -17.432 1.00 96.56 246 ALA A CA 1
ATOM 1923 C C . ALA A 1 246 ? 15.637 1.152 -17.048 1.00 96.56 246 ALA A C 1
ATOM 1925 O O . ALA A 1 246 ? 16.053 -0.007 -16.982 1.00 96.56 246 ALA A O 1
ATOM 1926 N N . ASP A 1 247 ? 16.409 2.196 -16.747 1.00 95.50 247 ASP A N 1
ATOM 1927 C CA . ASP A 1 247 ? 17.772 2.080 -16.235 1.00 95.50 247 ASP A CA 1
ATOM 1928 C C . ASP A 1 247 ? 17.798 1.432 -14.853 1.00 95.50 247 ASP A C 1
ATOM 1930 O O . ASP A 1 247 ? 18.531 0.459 -14.674 1.00 95.50 247 ASP A O 1
ATOM 1934 N N . LEU A 1 248 ? 16.932 1.860 -13.927 1.00 96.31 248 LEU A N 1
ATOM 1935 C CA . LEU A 1 248 ? 16.796 1.211 -12.622 1.00 96.31 248 LEU A CA 1
ATOM 1936 C C . LEU A 1 248 ? 16.365 -0.259 -12.763 1.00 96.31 248 LEU A C 1
ATOM 1938 O O . LEU A 1 248 ? 16.954 -1.133 -12.131 1.00 96.31 248 LEU A O 1
ATOM 1942 N N . ALA A 1 249 ? 15.385 -0.567 -13.620 1.00 97.19 249 ALA A N 1
ATOM 1943 C CA . ALA A 1 249 ? 14.942 -1.948 -13.844 1.00 97.19 249 ALA A CA 1
ATOM 1944 C C . ALA A 1 249 ? 16.073 -2.847 -14.370 1.00 97.19 249 ALA A C 1
ATOM 1946 O O . ALA A 1 249 ? 16.267 -3.960 -13.877 1.00 97.19 249 ALA A O 1
ATOM 1947 N N . TYR A 1 250 ? 16.861 -2.336 -15.317 1.00 95.88 250 TYR A N 1
ATOM 1948 C CA . TYR A 1 250 ? 18.012 -3.040 -15.872 1.00 95.88 250 TYR A CA 1
ATOM 1949 C C . TYR A 1 250 ? 19.140 -3.211 -14.844 1.00 95.88 250 TYR A C 1
ATOM 1951 O O . TYR A 1 250 ? 19.718 -4.294 -14.736 1.00 95.88 250 TYR A O 1
ATOM 1959 N N . GLU A 1 251 ? 19.429 -2.184 -14.041 1.00 94.81 251 GLU A N 1
ATOM 1960 C CA . GLU A 1 251 ? 20.422 -2.248 -12.960 1.00 94.81 251 GLU A CA 1
ATOM 1961 C C . GLU A 1 251 ? 20.022 -3.178 -11.813 1.00 94.81 251 GLU A C 1
ATOM 1963 O O . GLU A 1 251 ? 20.902 -3.698 -11.126 1.00 94.81 251 GLU A O 1
ATOM 1968 N N . LEU A 1 252 ? 18.726 -3.441 -11.635 1.00 96.00 252 LEU A N 1
ATOM 1969 C CA . LEU A 1 252 ? 18.173 -4.418 -10.691 1.00 96.00 252 LEU A CA 1
ATOM 1970 C C . LEU A 1 252 ? 17.980 -5.820 -11.304 1.00 96.00 252 LEU A C 1
ATOM 1972 O O . LEU A 1 252 ? 17.528 -6.731 -10.618 1.00 96.00 252 LEU A O 1
ATOM 1976 N N . GLY A 1 253 ? 18.356 -6.027 -12.570 1.00 95.56 253 GLY A N 1
ATOM 1977 C CA . GLY A 1 253 ? 18.390 -7.346 -13.212 1.00 95.56 253 GLY A CA 1
ATOM 1978 C C . GLY A 1 253 ? 17.095 -7.812 -13.875 1.00 95.56 253 GLY A C 1
ATOM 1979 O O . GLY A 1 253 ? 16.995 -8.981 -14.265 1.00 95.56 253 GLY A O 1
ATOM 1980 N N . PHE A 1 254 ? 16.130 -6.915 -14.072 1.00 96.69 254 PHE A N 1
ATOM 1981 C CA . PHE A 1 254 ? 14.999 -7.139 -14.971 1.00 96.69 254 PHE A CA 1
ATOM 1982 C C . PHE A 1 254 ? 15.432 -6.799 -16.404 1.00 96.69 254 PHE A C 1
ATOM 1984 O O . PHE A 1 254 ? 15.921 -5.702 -16.668 1.00 96.69 254 PHE A O 1
ATOM 1991 N N . ASP A 1 255 ? 15.282 -7.736 -17.342 1.00 95.19 255 ASP A N 1
ATOM 1992 C CA . ASP A 1 255 ? 15.730 -7.548 -18.728 1.00 95.19 255 ASP A CA 1
ATOM 1993 C C . ASP A 1 255 ? 14.649 -8.015 -19.711 1.00 95.19 255 ASP A C 1
ATOM 1995 O O . ASP A 1 255 ? 14.526 -9.199 -20.024 1.00 95.19 255 ASP A O 1
ATOM 1999 N N . THR A 1 256 ? 13.844 -7.065 -20.187 1.00 96.56 256 THR A N 1
ATOM 2000 C CA . THR A 1 256 ? 12.745 -7.291 -21.135 1.00 96.56 256 THR A CA 1
ATOM 2001 C C . THR A 1 256 ? 12.954 -6.471 -22.415 1.00 96.56 256 THR A C 1
ATOM 2003 O O . THR A 1 256 ? 13.645 -5.447 -22.390 1.00 96.56 256 THR A O 1
ATOM 2006 N N . PRO A 1 257 ? 12.329 -6.846 -23.549 1.00 97.25 257 PRO A N 1
ATOM 2007 C CA . PRO A 1 257 ? 12.338 -6.016 -24.754 1.00 97.25 257 PRO A CA 1
ATOM 2008 C C . PRO A 1 257 ? 11.803 -4.597 -24.514 1.00 97.25 257 PRO A C 1
ATOM 2010 O O . PRO A 1 257 ? 12.296 -3.651 -25.118 1.00 97.25 257 PRO A O 1
ATOM 2013 N N . GLN A 1 258 ? 10.832 -4.437 -23.608 1.00 96.94 258 GLN A N 1
ATOM 2014 C CA . GLN A 1 258 ? 10.250 -3.141 -23.263 1.00 96.94 258 GLN A CA 1
ATOM 2015 C C . GLN A 1 258 ? 11.243 -2.271 -22.481 1.00 96.94 258 GLN A C 1
ATOM 2017 O O . GLN A 1 258 ? 11.432 -1.110 -22.831 1.00 96.94 258 GLN A O 1
ATOM 2022 N N . ILE A 1 259 ? 11.943 -2.841 -21.490 1.00 97.12 259 ILE A N 1
ATOM 2023 C CA . ILE A 1 259 ? 13.035 -2.161 -20.775 1.00 97.12 259 ILE A CA 1
ATOM 2024 C C . ILE A 1 259 ? 14.107 -1.704 -21.770 1.00 97.12 259 ILE A C 1
ATOM 2026 O O . ILE A 1 259 ? 14.513 -0.546 -21.740 1.00 97.12 259 ILE A O 1
ATOM 2030 N N . ARG A 1 260 ? 14.528 -2.575 -22.696 1.00 96.38 260 ARG A N 1
ATOM 2031 C CA . ARG A 1 260 ? 15.523 -2.223 -23.725 1.00 96.38 260 ARG A CA 1
ATOM 2032 C C . ARG A 1 260 ? 15.047 -1.096 -24.646 1.00 96.38 260 ARG A C 1
ATOM 2034 O O . ARG A 1 260 ? 15.826 -0.197 -24.913 1.00 96.38 260 ARG A O 1
ATOM 2041 N N . ALA A 1 261 ? 13.783 -1.095 -25.071 1.00 96.75 261 ALA A N 1
ATOM 2042 C CA . ALA A 1 261 ? 13.236 -0.023 -25.906 1.00 96.75 261 ALA A CA 1
ATOM 2043 C C . ALA A 1 261 ? 13.191 1.334 -25.176 1.00 96.75 261 ALA A C 1
ATOM 2045 O O . ALA A 1 261 ? 13.582 2.351 -25.740 1.00 96.75 261 ALA A O 1
ATOM 2046 N N . LEU A 1 262 ? 12.780 1.355 -23.903 1.00 95.69 262 LEU A N 1
ATOM 2047 C CA . LEU A 1 262 ? 12.791 2.573 -23.079 1.00 95.69 262 LEU A CA 1
ATOM 2048 C C . LEU A 1 262 ? 14.215 3.083 -22.787 1.00 95.69 262 LEU A C 1
ATOM 2050 O O . LEU A 1 262 ? 14.398 4.272 -22.531 1.00 95.69 262 LEU A O 1
ATOM 2054 N N . LYS A 1 263 ? 15.233 2.213 -22.858 1.00 94.81 263 LYS A N 1
ATOM 2055 C CA . LYS A 1 263 ? 16.652 2.596 -22.761 1.00 94.81 263 LYS A CA 1
ATOM 2056 C C . LYS A 1 263 ? 17.184 3.337 -23.999 1.00 94.81 263 LYS A C 1
ATOM 2058 O O . LYS A 1 263 ? 18.284 3.869 -23.923 1.00 94.81 263 LYS A O 1
ATOM 2063 N N . GLU A 1 264 ? 16.434 3.446 -25.095 1.00 95.62 264 GLU A N 1
ATOM 2064 C CA . GLU A 1 264 ? 16.832 4.282 -26.244 1.00 95.62 264 GLU A CA 1
ATOM 2065 C C . GLU A 1 264 ? 16.453 5.767 -26.064 1.00 95.62 264 GLU A C 1
ATOM 2067 O O . GLU A 1 264 ? 16.897 6.627 -26.825 1.00 95.62 264 GLU A O 1
ATOM 2072 N N . PHE A 1 265 ? 15.653 6.105 -25.045 1.00 92.94 265 PHE A N 1
ATOM 2073 C CA . PHE A 1 265 ? 15.309 7.494 -24.734 1.00 92.94 265 PHE A CA 1
ATOM 2074 C C . PHE A 1 265 ? 16.491 8.279 -24.127 1.00 92.94 265 PHE A C 1
ATOM 2076 O O . PHE A 1 265 ? 17.373 7.690 -23.482 1.00 92.94 265 PHE A O 1
ATOM 2083 N N . PRO A 1 266 ? 16.528 9.617 -24.314 1.00 90.25 266 PRO A N 1
ATOM 2084 C CA . PRO A 1 266 ? 17.600 10.460 -23.792 1.00 90.25 266 PRO A CA 1
ATOM 2085 C C . PRO A 1 266 ? 17.672 10.379 -22.265 1.00 90.25 266 PRO A C 1
ATOM 2087 O O . PRO A 1 266 ? 16.663 10.502 -21.573 1.00 90.25 266 PRO A O 1
ATOM 2090 N N . SER A 1 267 ? 18.876 10.182 -21.730 1.00 81.62 267 SER A N 1
ATOM 2091 C CA . SER A 1 267 ? 19.101 10.137 -20.284 1.00 81.62 267 SER A CA 1
ATOM 2092 C C . SER A 1 267 ? 18.855 11.495 -19.633 1.00 81.62 267 SER A C 1
ATOM 2094 O O . SER A 1 267 ? 19.241 12.540 -20.156 1.00 81.62 267 SER A O 1
ATOM 2096 N N . ARG A 1 268 ? 18.238 11.468 -18.450 1.00 74.12 268 ARG A N 1
ATOM 2097 C CA . ARG A 1 268 ? 18.008 12.650 -17.621 1.00 74.12 268 ARG A CA 1
ATOM 2098 C C . ARG A 1 268 ? 19.339 13.213 -17.119 1.00 74.12 268 ARG A C 1
ATOM 2100 O O . ARG A 1 268 ? 20.092 12.505 -16.456 1.00 74.12 268 ARG A O 1
ATOM 2107 N N . THR A 1 269 ? 19.601 14.497 -17.360 1.00 61.94 269 THR A N 1
ATOM 2108 C CA . THR A 1 269 ? 20.714 15.205 -16.710 1.00 61.94 269 THR A CA 1
ATOM 2109 C C . THR A 1 269 ? 20.345 15.481 -15.254 1.00 61.94 269 THR A C 1
ATOM 2111 O O . THR A 1 269 ? 19.725 16.494 -14.937 1.00 61.94 269 THR A O 1
ATOM 2114 N N . THR A 1 270 ? 20.690 14.564 -14.355 1.00 58.75 270 THR A N 1
ATOM 2115 C CA . THR A 1 270 ? 20.573 14.782 -12.911 1.00 58.75 270 THR A CA 1
ATOM 2116 C C . THR A 1 270 ? 21.799 15.534 -12.407 1.00 58.75 270 THR A C 1
ATOM 2118 O O . THR A 1 270 ? 22.916 15.022 -12.494 1.00 58.75 270 THR A O 1
ATOM 2121 N N . ALA A 1 271 ? 21.602 16.725 -11.838 1.00 53.75 271 ALA A N 1
ATOM 2122 C CA . ALA A 1 271 ? 22.613 17.304 -10.962 1.00 53.75 271 ALA A CA 1
ATOM 2123 C C . ALA A 1 271 ? 22.831 16.336 -9.790 1.00 53.75 271 ALA A C 1
ATOM 2125 O O . ALA A 1 271 ? 21.862 15.913 -9.156 1.00 53.75 271 ALA A O 1
ATOM 2126 N N . ARG A 1 272 ? 24.085 15.959 -9.525 1.00 53.16 272 ARG A N 1
ATOM 2127 C CA . ARG A 1 272 ? 24.410 15.176 -8.332 1.00 53.16 272 ARG A CA 1
ATOM 2128 C C . ARG A 1 272 ? 24.058 16.001 -7.103 1.00 53.16 272 ARG A C 1
ATOM 2130 O O . ARG A 1 272 ? 24.471 17.152 -7.004 1.00 53.16 272 ARG A O 1
ATOM 2137 N N . LEU A 1 273 ? 23.314 15.407 -6.175 1.00 54.50 273 LEU A N 1
ATOM 2138 C CA . LEU A 1 273 ? 23.299 15.915 -4.811 1.00 54.50 273 LEU A CA 1
ATOM 2139 C C . LEU A 1 273 ? 24.611 15.486 -4.156 1.00 54.50 273 LEU A C 1
ATOM 2141 O O . LEU A 1 273 ? 24.892 14.293 -4.060 1.00 54.50 273 LEU A O 1
ATOM 2145 N N . ASP A 1 274 ? 25.392 16.456 -3.683 1.00 52.41 274 ASP A N 1
ATOM 2146 C CA . ASP A 1 274 ? 26.687 16.220 -3.028 1.00 52.41 274 ASP A CA 1
ATOM 2147 C C . ASP A 1 274 ? 26.564 15.475 -1.681 1.00 52.41 274 ASP A C 1
ATOM 2149 O O . ASP A 1 274 ? 27.558 15.153 -1.031 1.00 52.41 274 ASP A O 1
ATOM 2153 N N . SER A 1 275 ? 25.341 15.191 -1.226 1.00 57.28 275 SER A N 1
ATOM 2154 C CA . SER A 1 275 ? 25.041 14.352 -0.067 1.00 57.28 275 SER A CA 1
ATOM 2155 C C . SER A 1 275 ? 23.666 13.692 -0.217 1.00 57.28 275 SER A C 1
ATOM 2157 O O . SER A 1 275 ? 22.754 14.317 -0.765 1.00 57.28 275 SER A O 1
ATOM 2159 N N . PRO A 1 276 ? 23.478 12.450 0.271 1.00 59.19 276 PRO A N 1
ATOM 2160 C CA . PRO A 1 276 ? 22.160 11.829 0.313 1.00 59.19 276 PRO A CA 1
ATOM 2161 C C . PRO A 1 276 ? 21.208 12.657 1.197 1.00 59.19 276 PRO A C 1
ATOM 2163 O O . PRO A 1 276 ? 21.659 13.258 2.177 1.00 59.19 276 PRO A O 1
ATOM 2166 N N . PRO A 1 277 ? 19.901 12.691 0.878 1.00 63.75 277 PRO A N 1
ATOM 2167 C CA . PRO A 1 277 ? 18.925 13.449 1.652 1.00 63.75 277 PRO A CA 1
ATOM 2168 C C . PRO A 1 277 ? 18.890 12.987 3.114 1.00 63.75 277 PRO A C 1
ATOM 2170 O O . PRO A 1 277 ? 19.104 11.812 3.431 1.00 63.75 277 PRO A O 1
ATOM 2173 N N . SER A 1 278 ? 18.621 13.928 4.021 1.00 73.62 278 SER A N 1
ATOM 2174 C CA . SER A 1 278 ? 18.473 13.624 5.443 1.00 73.62 278 SER A CA 1
ATOM 2175 C C . SER A 1 278 ? 17.308 12.646 5.669 1.00 73.62 278 SER A C 1
ATOM 2177 O O . SER A 1 278 ? 16.317 12.693 4.938 1.00 73.62 278 SER A O 1
ATOM 2179 N N . PRO A 1 279 ? 17.383 11.748 6.673 1.00 84.06 279 PRO A N 1
ATOM 2180 C CA . PRO A 1 279 ? 16.298 10.814 6.947 1.00 84.06 279 PRO A CA 1
ATOM 2181 C C . PRO A 1 279 ? 14.969 11.556 7.184 1.00 84.06 279 PRO A C 1
ATOM 2183 O O . PRO A 1 279 ? 14.924 12.444 8.041 1.00 84.06 279 PRO A O 1
ATOM 2186 N N . PRO A 1 280 ? 13.885 11.200 6.470 1.00 90.06 280 PRO A N 1
ATOM 2187 C CA . PRO A 1 280 ? 12.616 11.906 6.573 1.00 90.06 280 PRO A CA 1
ATOM 2188 C C . PRO A 1 280 ? 12.014 11.742 7.969 1.00 90.06 280 PRO A C 1
ATOM 2190 O O . PRO A 1 280 ? 11.991 10.648 8.543 1.00 90.06 280 PRO A O 1
ATOM 2193 N N . LEU A 1 281 ? 11.480 12.835 8.513 1.00 92.19 281 LEU A N 1
ATOM 2194 C CA . LEU A 1 281 ? 10.801 12.804 9.802 1.00 92.19 281 LEU A CA 1
ATOM 2195 C C . LEU A 1 281 ? 9.509 11.982 9.703 1.00 92.19 281 LEU A C 1
ATOM 2197 O O . LEU A 1 281 ? 8.746 12.089 8.745 1.00 92.19 281 LEU A O 1
ATOM 2201 N N . HIS A 1 282 ? 9.247 11.162 10.721 1.00 93.88 282 HIS A N 1
ATOM 2202 C CA . HIS A 1 282 ? 8.023 10.356 10.835 1.00 93.88 282 HIS A CA 1
ATOM 2203 C C . HIS A 1 282 ? 6.917 11.059 11.650 1.00 93.88 282 HIS A C 1
ATOM 2205 O O . HIS A 1 282 ? 5.737 10.735 11.525 1.00 93.88 282 HIS A O 1
ATOM 2211 N N . VAL A 1 283 ? 7.297 12.004 12.510 1.00 95.75 283 VAL A N 1
ATOM 2212 C CA . VAL A 1 283 ? 6.409 12.712 13.442 1.00 95.75 283 VAL A CA 1
ATOM 2213 C C . VAL A 1 283 ? 6.781 14.190 13.503 1.00 95.75 283 VAL A C 1
ATOM 2215 O O . VAL A 1 283 ? 7.887 14.568 13.122 1.00 95.75 283 VAL A O 1
ATOM 2218 N N . THR A 1 284 ? 5.856 15.020 13.978 1.00 94.12 284 THR A N 1
ATOM 2219 C CA . THR A 1 284 ? 6.024 16.472 14.114 1.00 94.12 284 THR A CA 1
ATOM 2220 C C . THR A 1 284 ? 5.344 16.989 15.387 1.00 94.12 284 THR A C 1
ATOM 2222 O O . THR A 1 284 ? 4.439 16.338 15.916 1.00 94.12 284 THR A O 1
ATOM 2225 N N . SER A 1 285 ? 5.785 18.155 15.866 1.00 91.06 285 SER A N 1
ATOM 2226 C CA . SER A 1 285 ? 5.248 18.891 17.028 1.00 91.06 285 SER A CA 1
ATOM 2227 C C . SER A 1 285 ? 4.264 20.002 16.622 1.00 91.06 285 SER A C 1
ATOM 2229 O O . SER A 1 285 ? 4.144 21.016 17.299 1.00 91.06 285 SER A O 1
ATOM 2231 N N . GLY A 1 286 ? 3.641 19.864 15.451 1.00 86.69 286 GLY A N 1
ATOM 2232 C CA . GLY A 1 286 ? 2.573 20.740 14.970 1.00 86.69 286 GLY A CA 1
ATOM 2233 C C . GLY A 1 286 ? 1.376 19.918 14.500 1.00 86.69 286 GLY A C 1
ATOM 2234 O O . GLY A 1 286 ? 1.332 18.703 14.694 1.00 86.69 286 GLY A O 1
ATOM 2235 N N . ASP A 1 287 ? 0.423 20.553 13.814 1.00 84.88 287 ASP A N 1
ATOM 2236 C CA . ASP A 1 287 ? -0.816 19.890 13.377 1.00 84.88 287 ASP A CA 1
ATOM 2237 C C . ASP A 1 287 ? -0.600 18.621 12.539 1.00 84.88 287 ASP A C 1
ATOM 2239 O O . ASP A 1 287 ? -1.385 17.670 12.634 1.00 84.88 287 ASP A O 1
ATOM 2243 N N . GLY A 1 288 ? 0.482 18.578 11.755 1.00 92.31 288 GLY A N 1
ATOM 2244 C CA . GLY A 1 288 ? 0.815 17.468 10.865 1.00 92.31 288 GLY A CA 1
ATOM 2245 C C . GLY A 1 288 ? -0.269 17.216 9.815 1.00 92.31 288 GLY A C 1
ATOM 2246 O O . GLY A 1 288 ? -0.979 18.125 9.382 1.00 92.31 288 GLY A O 1
ATOM 2247 N N . VAL A 1 289 ? -0.406 15.966 9.369 1.00 95.12 289 VAL A N 1
ATOM 2248 C CA . VAL A 1 289 ? -1.389 15.632 8.328 1.00 95.12 289 VAL A CA 1
ATOM 2249 C C . VAL A 1 289 ? -2.794 15.509 8.922 1.00 95.12 289 VAL A C 1
ATOM 2251 O O . VAL A 1 289 ? -3.065 14.614 9.725 1.00 95.12 289 VAL A O 1
ATOM 2254 N N . ALA A 1 290 ? -3.726 16.348 8.464 1.00 93.75 290 ALA A N 1
ATOM 2255 C CA . ALA A 1 290 ? -5.142 16.250 8.817 1.00 93.75 290 ALA A CA 1
ATOM 2256 C C . ALA A 1 290 ? -5.764 14.915 8.357 1.00 93.75 290 ALA A C 1
ATOM 2258 O O . ALA A 1 290 ? -5.530 14.472 7.229 1.00 93.75 290 ALA A O 1
ATOM 2259 N N . MET A 1 291 ? -6.614 14.312 9.199 1.00 91.88 291 MET A N 1
ATOM 2260 C CA . MET A 1 291 ? -7.235 12.990 8.985 1.00 91.88 291 MET A CA 1
ATOM 2261 C C . MET A 1 291 ? -7.713 12.708 7.547 1.00 91.88 291 MET A C 1
ATOM 2263 O O . MET A 1 291 ? -7.323 11.682 6.981 1.00 91.88 291 MET A O 1
ATOM 2267 N N . PRO A 1 292 ? -8.470 13.601 6.875 1.00 90.19 292 PRO A N 1
ATOM 2268 C CA . PRO A 1 292 ? -8.999 13.305 5.547 1.00 90.19 292 PRO A CA 1
ATOM 2269 C C . PRO A 1 292 ? -7.944 13.295 4.426 1.00 90.19 292 PRO A C 1
ATOM 2271 O O . PRO A 1 292 ? -8.272 12.908 3.307 1.00 90.19 292 PRO A O 1
ATOM 2274 N N . ALA A 1 293 ? -6.699 13.708 4.696 1.00 93.31 293 ALA A N 1
ATOM 2275 C CA . ALA A 1 293 ? -5.559 13.656 3.774 1.00 93.31 293 ALA A CA 1
ATOM 2276 C C . ALA A 1 293 ? -4.633 12.439 4.008 1.00 93.31 293 ALA A C 1
ATOM 2278 O O . ALA A 1 293 ? -3.681 12.233 3.255 1.00 93.31 293 ALA A O 1
ATOM 2279 N N . ARG A 1 294 ? -4.921 11.601 5.015 1.00 96.31 294 ARG A N 1
ATOM 2280 C CA . ARG A 1 294 ? -4.106 10.427 5.385 1.00 96.31 294 ARG A CA 1
ATOM 2281 C C . ARG A 1 294 ? -4.358 9.174 4.532 1.00 96.31 294 ARG A C 1
ATOM 2283 O O . ARG A 1 294 ? -3.850 8.108 4.850 1.00 96.31 294 ARG A O 1
ATOM 2290 N N . SER A 1 295 ? -5.145 9.280 3.463 1.00 96.00 295 SER A N 1
ATOM 2291 C CA . SER A 1 295 ? -5.401 8.182 2.519 1.00 96.00 295 SER A CA 1
ATOM 2292 C C . SER A 1 295 ? -5.716 8.697 1.113 1.00 96.00 295 SER A C 1
ATOM 2294 O O . SER A 1 295 ? -6.178 9.827 0.926 1.00 96.00 295 SER A O 1
ATOM 2296 N N . GLY A 1 296 ? -5.492 7.858 0.109 1.00 94.94 296 GLY A N 1
ATOM 2297 C CA . GLY A 1 296 ? -5.606 8.184 -1.307 1.00 94.94 296 GLY A CA 1
ATOM 2298 C C . GLY A 1 296 ? -4.345 8.803 -1.901 1.00 94.94 296 GLY A C 1
ATOM 2299 O O . GLY A 1 296 ? -3.240 8.680 -1.361 1.00 94.94 296 GLY A O 1
ATOM 2300 N N . ILE A 1 297 ? -4.531 9.451 -3.049 1.00 94.31 297 ILE A N 1
ATOM 2301 C CA . ILE A 1 297 ? -3.477 10.167 -3.774 1.00 94.31 297 ILE A CA 1
ATOM 2302 C C . ILE A 1 297 ? -2.916 11.270 -2.852 1.00 94.31 297 ILE A C 1
ATOM 2304 O O . ILE A 1 297 ? -3.703 11.948 -2.183 1.00 94.31 297 ILE A O 1
ATOM 2308 N N . PRO A 1 298 ? -1.581 11.422 -2.739 1.00 92.69 298 PRO A N 1
ATOM 2309 C CA . PRO A 1 298 ? -0.990 12.473 -1.918 1.00 92.69 298 PRO A CA 1
ATOM 2310 C C . PRO A 1 298 ? -1.449 13.853 -2.405 1.00 92.69 298 PRO A C 1
ATOM 2312 O O . PRO A 1 298 ? -1.744 14.036 -3.583 1.00 92.69 298 PRO A O 1
ATOM 2315 N N . ARG A 1 299 ? -1.485 14.850 -1.518 1.00 90.69 299 ARG A N 1
ATOM 2316 C CA . ARG A 1 299 ? -1.630 16.249 -1.955 1.00 90.69 299 ARG A CA 1
ATOM 2317 C C . ARG A 1 299 ? -0.331 16.718 -2.601 1.00 90.69 299 ARG A C 1
ATOM 2319 O O . ARG A 1 299 ? 0.729 16.217 -2.244 1.00 90.69 299 ARG A O 1
ATOM 2326 N N . THR A 1 300 ? -0.414 17.701 -3.491 1.00 89.50 300 THR A N 1
ATOM 2327 C CA . THR A 1 300 ? 0.732 18.205 -4.257 1.00 89.50 300 THR A CA 1
ATOM 2328 C C . THR A 1 300 ? 1.922 18.595 -3.379 1.00 89.50 300 THR A C 1
ATOM 2330 O O . THR A 1 300 ? 3.027 18.137 -3.643 1.00 89.50 300 THR A O 1
ATOM 2333 N N . GLU A 1 301 ? 1.695 19.334 -2.290 1.00 89.38 301 GLU A N 1
ATOM 2334 C CA . GLU A 1 301 ? 2.776 19.750 -1.383 1.00 89.38 301 GLU A CA 1
ATOM 2335 C C . GLU A 1 301 ? 3.383 18.577 -0.607 1.00 89.38 301 GLU A C 1
ATOM 2337 O O . GLU A 1 301 ? 4.598 18.444 -0.568 1.00 89.38 301 GLU A O 1
ATOM 2342 N N . ALA A 1 302 ? 2.555 17.660 -0.092 1.00 91.50 302 ALA A N 1
ATOM 2343 C CA . ALA A 1 302 ? 3.039 16.444 0.567 1.00 91.50 302 ALA A CA 1
ATOM 2344 C C . ALA A 1 302 ? 3.829 15.539 -0.398 1.00 91.50 302 ALA A C 1
ATOM 2346 O O . ALA A 1 302 ? 4.814 14.927 -0.012 1.00 91.50 302 ALA A O 1
ATOM 2347 N N . TYR A 1 303 ? 3.424 15.470 -1.671 1.00 92.56 303 TYR A N 1
ATOM 2348 C CA . TYR A 1 303 ? 4.188 14.777 -2.707 1.00 92.56 303 TYR A CA 1
ATOM 2349 C C . TYR A 1 303 ? 5.532 15.468 -2.982 1.00 92.56 303 TYR A C 1
ATOM 2351 O O . TYR A 1 303 ? 6.545 14.779 -3.019 1.00 92.56 303 TYR A O 1
ATOM 2359 N N . LYS A 1 304 ? 5.557 16.801 -3.140 1.00 90.62 304 LYS A N 1
ATOM 2360 C CA . LYS A 1 304 ? 6.795 17.581 -3.344 1.00 90.62 304 LYS A CA 1
ATOM 2361 C C . LYS A 1 304 ? 7.773 17.397 -2.172 1.00 90.62 304 LYS A C 1
ATOM 2363 O O . LYS A 1 304 ? 8.960 17.228 -2.413 1.00 90.62 304 LYS A O 1
ATOM 2368 N N . GLU A 1 305 ? 7.268 17.399 -0.938 1.00 91.44 305 GLU A N 1
ATOM 2369 C CA . GLU A 1 305 ? 8.029 17.182 0.302 1.00 91.44 305 GLU A CA 1
ATOM 2370 C C . GLU A 1 305 ? 8.591 15.753 0.406 1.00 91.44 305 GLU A C 1
ATOM 2372 O O . GLU A 1 305 ? 9.778 15.569 0.669 1.00 91.44 305 GLU A O 1
ATOM 2377 N N . ASP A 1 306 ? 7.760 14.734 0.167 1.00 92.88 306 ASP A N 1
ATOM 2378 C CA . ASP A 1 306 ? 8.147 13.332 0.361 1.00 92.88 306 ASP A CA 1
ATOM 2379 C C . ASP A 1 306 ? 9.044 12.782 -0.758 1.00 92.88 306 ASP A C 1
ATOM 2381 O O . ASP A 1 306 ? 9.819 11.852 -0.515 1.00 92.88 306 ASP A O 1
ATOM 2385 N N . ARG A 1 307 ? 8.906 13.300 -1.990 1.00 91.56 307 ARG A N 1
ATOM 2386 C CA . ARG A 1 307 ? 9.426 12.694 -3.230 1.00 91.56 307 ARG A CA 1
ATOM 2387 C C . ARG A 1 307 ? 10.881 12.263 -3.128 1.00 91.56 307 ARG A C 1
ATOM 2389 O O . ARG A 1 307 ? 11.184 11.093 -3.361 1.00 91.56 307 ARG A O 1
ATOM 2396 N N . ASP A 1 308 ? 11.756 13.176 -2.732 1.00 89.94 308 ASP A N 1
ATOM 2397 C CA . ASP A 1 308 ? 13.200 12.938 -2.732 1.00 89.94 308 ASP A CA 1
ATOM 2398 C C . ASP A 1 308 ? 13.643 12.003 -1.581 1.00 89.94 308 ASP A C 1
ATOM 2400 O O . ASP A 1 308 ? 14.798 11.601 -1.518 1.00 89.94 308 ASP A O 1
ATOM 2404 N N . SER A 1 309 ? 12.718 11.584 -0.704 1.00 91.50 309 SER A N 1
ATOM 2405 C CA . SER A 1 309 ? 12.934 10.591 0.362 1.00 91.50 309 SER A CA 1
ATOM 2406 C C . SER A 1 309 ? 12.298 9.217 0.088 1.00 91.50 309 SER A C 1
ATOM 2408 O O . SER A 1 309 ? 12.479 8.284 0.878 1.00 91.50 309 SER A O 1
ATOM 2410 N N . LEU A 1 310 ? 11.547 9.038 -1.007 1.00 93.88 310 LEU A N 1
ATOM 2411 C CA . LEU A 1 310 ? 10.870 7.773 -1.343 1.00 93.88 310 LEU A CA 1
ATOM 2412 C C . LEU A 1 310 ? 11.845 6.744 -1.949 1.00 93.88 310 LEU A C 1
ATOM 2414 O O . LEU A 1 310 ? 11.763 6.363 -3.119 1.00 93.88 310 LEU A O 1
ATOM 2418 N N . PHE A 1 311 ? 12.755 6.261 -1.106 1.00 94.06 311 PHE A N 1
ATOM 2419 C CA . PHE A 1 311 ? 13.636 5.118 -1.350 1.00 94.06 311 PHE A CA 1
ATOM 2420 C C . PHE A 1 311 ? 13.301 3.983 -0.374 1.00 94.06 311 PHE A C 1
ATOM 2422 O O . PHE A 1 311 ? 12.816 4.208 0.741 1.00 94.06 311 PHE A O 1
ATOM 2429 N N . VAL A 1 312 ? 13.568 2.734 -0.773 1.00 93.94 312 VAL A N 1
ATOM 2430 C CA . VAL A 1 312 ? 13.260 1.552 0.059 1.00 93.94 312 VAL A CA 1
ATOM 2431 C C . VAL A 1 312 ? 13.999 1.565 1.402 1.00 93.94 312 VAL A C 1
ATOM 2433 O O . VAL A 1 312 ? 13.461 1.089 2.396 1.00 93.94 312 VAL A O 1
ATOM 2436 N N . THR A 1 313 ? 15.172 2.199 1.466 1.00 91.69 313 THR A N 1
ATOM 2437 C CA . THR A 1 313 ? 15.932 2.475 2.697 1.00 91.69 313 THR A CA 1
ATOM 2438 C C . THR A 1 313 ? 15.096 3.175 3.774 1.00 91.69 313 THR A C 1
ATOM 2440 O O . THR A 1 313 ? 15.118 2.764 4.934 1.00 91.69 313 THR A O 1
ATOM 2443 N N . HIS A 1 314 ? 14.322 4.197 3.401 1.00 92.94 314 HIS A N 1
ATOM 2444 C CA . HIS A 1 314 ? 13.490 4.973 4.324 1.00 92.94 314 HIS A CA 1
ATOM 2445 C C . HIS A 1 314 ? 12.103 4.335 4.518 1.00 92.94 314 HIS A C 1
ATOM 2447 O O . HIS A 1 314 ? 11.607 4.238 5.650 1.00 92.94 314 HIS A O 1
ATOM 2453 N N . LEU A 1 315 ? 11.505 3.816 3.437 1.00 94.19 315 LEU A N 1
ATOM 2454 C CA . LEU A 1 315 ? 10.208 3.126 3.471 1.00 94.19 315 LEU A CA 1
ATOM 2455 C C . LEU A 1 315 ? 10.237 1.854 4.333 1.00 94.19 315 LEU A C 1
ATOM 2457 O O . LEU A 1 315 ? 9.254 1.560 5.011 1.00 94.19 315 LEU A O 1
ATOM 2461 N N . HIS A 1 316 ? 11.346 1.107 4.345 1.00 93.44 316 HIS A N 1
ATOM 2462 C CA . HIS A 1 316 ? 11.482 -0.132 5.129 1.00 93.44 316 HIS A CA 1
ATOM 2463 C C . HIS A 1 316 ? 12.116 0.082 6.507 1.00 93.44 316 HIS A C 1
ATOM 2465 O O . HIS A 1 316 ? 12.145 -0.859 7.294 1.00 93.44 316 HIS A O 1
ATOM 2471 N N . SER A 1 317 ? 12.580 1.298 6.831 1.00 89.62 317 SER A N 1
ATOM 2472 C CA . SER A 1 317 ? 13.156 1.609 8.148 1.00 89.62 317 SER A CA 1
ATOM 2473 C C . SER A 1 317 ? 12.216 1.183 9.285 1.00 89.62 317 SER A C 1
ATOM 2475 O O . SER A 1 317 ? 11.038 1.557 9.313 1.00 89.62 317 SER A O 1
ATOM 2477 N N . GLU A 1 318 ? 12.742 0.414 10.237 1.00 86.50 318 GLU A N 1
ATOM 2478 C CA . GLU A 1 318 ? 12.016 -0.065 11.422 1.00 86.50 318 GLU A CA 1
ATOM 2479 C C . GLU A 1 318 ? 11.876 1.014 12.513 1.00 86.50 318 GLU A C 1
ATOM 2481 O O . GLU A 1 318 ? 11.193 0.797 13.509 1.00 86.50 318 GLU A O 1
ATOM 2486 N N . GLN A 1 319 ? 12.462 2.203 12.321 1.00 80.50 319 GLN A N 1
ATOM 2487 C CA . GLN A 1 319 ? 12.365 3.312 13.272 1.00 80.50 319 GLN A CA 1
ATOM 2488 C C . GLN A 1 319 ? 10.921 3.811 13.414 1.00 80.50 319 GLN A C 1
ATOM 2490 O O . GLN A 1 319 ? 10.397 4.510 12.540 1.00 80.50 319 GLN A O 1
ATOM 2495 N N . GLN A 1 320 ? 10.298 3.512 14.551 1.00 77.19 320 GLN A N 1
ATOM 2496 C CA . GLN A 1 320 ? 9.016 4.076 14.957 1.00 77.19 320 GLN A CA 1
ATOM 2497 C C . GLN A 1 320 ? 9.255 5.205 15.966 1.00 77.19 320 GLN A C 1
ATOM 2499 O O . GLN A 1 320 ? 9.613 4.971 17.117 1.00 77.19 320 GLN A O 1
ATOM 2504 N N . HIS A 1 321 ? 9.061 6.443 15.515 1.00 86.81 321 HIS A N 1
ATOM 2505 C CA . HIS A 1 321 ? 9.119 7.630 16.366 1.00 86.81 321 HIS A CA 1
ATOM 2506 C C . HIS A 1 321 ? 7.725 7.952 16.908 1.00 86.81 321 HIS A C 1
ATOM 2508 O O . HIS A 1 321 ? 6.721 7.675 16.248 1.00 86.81 321 HIS A O 1
ATOM 2514 N N . ARG A 1 322 ? 7.668 8.569 18.090 1.00 92.62 322 ARG A N 1
ATOM 2515 C CA . ARG A 1 322 ? 6.427 9.041 18.707 1.00 92.62 322 ARG A CA 1
ATOM 2516 C C . ARG A 1 322 ? 6.515 10.545 18.943 1.00 92.62 322 ARG A C 1
ATOM 2518 O O . ARG A 1 322 ? 7.497 11.014 19.507 1.00 92.62 322 ARG A O 1
ATOM 2525 N N . GLY A 1 323 ? 5.499 11.278 18.508 1.00 93.50 323 GLY A N 1
ATOM 2526 C CA . GLY A 1 323 ? 5.404 12.734 18.610 1.00 93.50 323 GLY A CA 1
ATOM 2527 C C . GLY A 1 323 ? 3.947 13.179 18.693 1.00 93.50 323 GLY A C 1
ATOM 2528 O O . GLY A 1 323 ? 3.060 12.360 18.936 1.00 93.50 323 GLY A O 1
ATOM 2529 N N . GLU A 1 324 ? 3.691 14.470 18.505 1.00 95.81 324 GLU A N 1
ATOM 2530 C CA . GLU A 1 324 ? 2.338 15.018 18.620 1.00 95.81 324 GLU A CA 1
ATOM 2531 C C . GLU A 1 324 ? 1.449 14.566 17.458 1.00 95.81 324 GLU A C 1
ATOM 2533 O O . GLU A 1 324 ? 0.425 13.906 17.665 1.00 95.81 324 GLU A O 1
ATOM 2538 N N . SER A 1 325 ? 1.897 14.825 16.230 1.00 96.19 325 SER A N 1
ATOM 2539 C CA . SER A 1 325 ? 1.234 14.432 14.985 1.00 96.19 325 SER A CA 1
ATOM 2540 C C . SER A 1 325 ? 2.194 13.691 14.045 1.00 96.19 325 SER A C 1
ATOM 2542 O O . SER A 1 325 ? 3.387 13.553 14.320 1.00 96.19 325 SER A O 1
ATOM 2544 N N . ILE A 1 326 ? 1.665 13.187 12.931 1.00 97.19 326 ILE A N 1
ATOM 2545 C CA . ILE A 1 326 ? 2.413 12.452 11.900 1.00 97.19 326 ILE A CA 1
ATOM 2546 C C . ILE A 1 326 ? 2.701 13.314 10.669 1.00 97.19 326 ILE A C 1
ATOM 2548 O O . ILE A 1 326 ? 1.935 14.223 10.332 1.00 97.19 326 ILE A O 1
ATOM 2552 N N . THR A 1 327 ? 3.787 12.983 9.973 1.00 96.56 327 THR A N 1
ATOM 2553 C CA . THR A 1 327 ? 4.179 13.612 8.705 1.00 96.56 327 THR A CA 1
ATOM 2554 C C . THR A 1 327 ? 3.478 12.993 7.492 1.00 96.56 327 THR A C 1
ATOM 2556 O O . THR A 1 327 ? 2.925 11.888 7.536 1.00 96.56 327 THR A O 1
ATOM 2559 N N . SER A 1 328 ? 3.535 13.726 6.385 1.00 96.00 328 SER A N 1
ATOM 2560 C CA . SER A 1 328 ? 3.309 13.284 5.003 1.00 96.00 328 SER A CA 1
ATOM 2561 C C . SER A 1 328 ? 4.032 11.960 4.721 1.00 96.00 328 SER A C 1
ATOM 2563 O O . SER A 1 328 ? 3.370 10.952 4.436 1.00 96.00 328 SER A O 1
ATOM 2565 N N . PHE A 1 329 ? 5.342 11.911 4.974 1.00 96.12 329 PHE A N 1
ATOM 2566 C CA . PHE A 1 329 ? 6.156 10.720 4.744 1.00 96.12 329 PHE A CA 1
ATOM 2567 C C . PHE A 1 329 ? 5.676 9.500 5.537 1.00 96.12 329 PHE A C 1
ATOM 2569 O O . PHE A 1 329 ? 5.574 8.402 4.985 1.00 96.12 329 PHE A O 1
ATOM 2576 N N . PHE A 1 330 ? 5.316 9.667 6.817 1.00 97.12 330 PHE A N 1
ATOM 2577 C CA . PHE A 1 330 ? 4.765 8.571 7.624 1.00 97.12 330 PHE A CA 1
ATOM 2578 C C . PHE A 1 330 ? 3.482 8.004 7.008 1.00 97.12 330 PHE A C 1
ATOM 2580 O O . PHE A 1 330 ? 3.322 6.784 6.923 1.00 97.12 330 PHE A O 1
ATOM 2587 N N . VAL A 1 331 ? 2.582 8.872 6.531 1.00 97.38 331 VAL A N 1
ATOM 2588 C CA . VAL A 1 331 ? 1.365 8.448 5.826 1.00 97.38 331 VAL A CA 1
ATOM 2589 C C . VAL A 1 331 ? 1.728 7.637 4.581 1.00 97.38 331 VAL A C 1
ATOM 2591 O O . VAL A 1 331 ? 1.207 6.534 4.401 1.00 97.38 331 VAL A O 1
ATOM 2594 N N . ARG A 1 332 ? 2.637 8.134 3.731 1.00 96.56 332 ARG A N 1
ATOM 2595 C CA . ARG A 1 332 ? 3.042 7.436 2.496 1.00 96.56 332 ARG A CA 1
ATOM 2596 C C . ARG A 1 332 ? 3.682 6.082 2.785 1.00 96.56 332 ARG A C 1
ATOM 2598 O O . ARG A 1 332 ? 3.291 5.085 2.177 1.00 96.56 332 ARG A O 1
ATOM 2605 N N . LYS A 1 333 ? 4.598 6.031 3.754 1.00 96.62 333 LYS A N 1
ATOM 2606 C CA . LYS A 1 333 ? 5.240 4.809 4.248 1.00 96.62 333 LYS A CA 1
ATOM 2607 C C . LYS A 1 333 ? 4.223 3.802 4.776 1.00 96.62 333 LYS A C 1
ATOM 2609 O O . LYS A 1 333 ? 4.287 2.630 4.415 1.00 96.62 333 LYS A O 1
ATOM 2614 N N . SER A 1 334 ? 3.252 4.242 5.574 1.00 97.12 334 SER A N 1
ATOM 2615 C CA . SER A 1 334 ? 2.214 3.353 6.096 1.00 97.12 334 SER A CA 1
ATOM 2616 C C . SER A 1 334 ? 1.313 2.786 4.998 1.00 97.12 334 SER A C 1
ATOM 2618 O O . SER A 1 334 ? 0.966 1.608 5.059 1.00 97.12 334 SER A O 1
ATOM 2620 N N . VAL A 1 335 ? 0.925 3.591 4.003 1.00 97.50 335 VAL A N 1
ATOM 2621 C CA . VAL A 1 335 ? 0.114 3.121 2.866 1.00 97.50 335 VAL A CA 1
ATOM 2622 C C . VAL A 1 335 ? 0.911 2.135 2.006 1.00 97.50 335 VAL A C 1
ATOM 2624 O O . VAL A 1 335 ? 0.389 1.092 1.612 1.00 97.50 335 VAL A O 1
ATOM 2627 N N . TYR A 1 336 ? 2.195 2.416 1.770 1.00 97.75 336 TYR A N 1
ATOM 2628 C CA . TYR A 1 336 ? 3.115 1.498 1.102 1.00 97.75 336 TYR A CA 1
ATOM 2629 C C . TYR A 1 336 ? 3.212 0.151 1.847 1.00 97.75 336 TYR A C 1
ATOM 2631 O O . TYR A 1 336 ? 2.994 -0.903 1.248 1.00 97.75 336 TYR A O 1
ATOM 2639 N N . LEU A 1 337 ? 3.457 0.161 3.164 1.00 96.94 337 LEU A N 1
ATOM 2640 C CA . LEU A 1 337 ? 3.564 -1.063 3.969 1.00 96.94 337 LEU A CA 1
ATOM 2641 C C . LEU A 1 337 ? 2.235 -1.830 4.073 1.00 96.94 337 LEU A C 1
ATOM 2643 O O . LEU A 1 337 ? 2.257 -3.051 4.219 1.00 96.94 337 LEU A O 1
ATOM 2647 N N . ALA A 1 338 ? 1.081 -1.169 3.942 1.00 97.38 338 ALA A N 1
ATOM 2648 C CA . ALA A 1 338 ? -0.206 -1.858 3.866 1.00 97.38 338 ALA A CA 1
ATOM 2649 C C . ALA A 1 338 ? -0.348 -2.686 2.572 1.00 97.38 338 ALA A C 1
ATOM 2651 O O . ALA A 1 338 ? -0.841 -3.811 2.623 1.00 97.38 338 ALA A O 1
ATOM 2652 N N . PHE A 1 339 ? 0.139 -2.194 1.427 1.00 97.50 339 PHE A N 1
ATOM 2653 C CA . PHE A 1 339 ? 0.107 -2.941 0.159 1.00 97.50 339 PHE A CA 1
ATOM 2654 C C . PHE A 1 339 ? 1.236 -3.962 -0.001 1.00 97.50 339 PHE A C 1
ATOM 2656 O O . PHE A 1 339 ? 0.990 -5.055 -0.496 1.00 97.50 339 PHE A O 1
ATOM 2663 N N . PHE A 1 340 ? 2.462 -3.637 0.407 1.00 95.56 340 PHE A N 1
ATOM 2664 C CA . PHE A 1 340 ? 3.632 -4.485 0.142 1.00 95.56 340 PHE A CA 1
ATOM 2665 C C . PHE A 1 340 ? 4.105 -5.286 1.364 1.00 95.56 340 PHE A C 1
ATOM 2667 O O . PHE A 1 340 ? 4.977 -6.145 1.239 1.00 95.56 340 PHE A O 1
ATOM 2674 N N . GLY A 1 341 ? 3.560 -5.018 2.553 1.00 92.88 341 GLY A N 1
ATOM 2675 C CA . GLY A 1 341 ? 4.051 -5.585 3.808 1.00 92.88 341 GLY A CA 1
ATOM 2676 C C . GLY A 1 341 ? 5.448 -5.074 4.175 1.00 92.88 341 GLY A C 1
ATOM 2677 O O . GLY A 1 341 ? 6.111 -4.374 3.401 1.00 92.88 341 GLY A O 1
ATOM 2678 N N . ARG A 1 342 ? 5.923 -5.454 5.363 1.00 87.88 342 ARG A N 1
ATOM 2679 C CA . ARG A 1 342 ? 7.347 -5.328 5.701 1.00 87.88 342 ARG A CA 1
ATOM 2680 C C . ARG A 1 342 ? 8.146 -6.367 4.897 1.00 87.88 342 ARG A C 1
ATOM 2682 O O . ARG A 1 342 ? 7.620 -7.459 4.676 1.00 87.88 342 ARG A O 1
ATOM 2689 N N . PRO A 1 343 ? 9.368 -6.047 4.427 1.00 79.38 343 PRO A N 1
ATOM 2690 C CA . PRO A 1 343 ? 10.243 -7.062 3.847 1.00 79.38 343 PRO A CA 1
ATOM 2691 C C . PRO A 1 343 ? 10.513 -8.158 4.887 1.00 79.38 343 PRO A C 1
ATOM 2693 O O . PRO A 1 343 ? 10.482 -7.899 6.092 1.00 79.38 343 PRO A O 1
ATOM 2696 N N . ILE A 1 344 ? 10.775 -9.382 4.432 1.00 65.12 344 ILE A N 1
ATOM 2697 C CA . ILE A 1 344 ? 11.164 -10.472 5.330 1.00 65.12 344 ILE A CA 1
ATOM 2698 C C . ILE A 1 344 ? 12.590 -10.174 5.798 1.00 65.12 344 ILE A C 1
ATOM 2700 O O . ILE A 1 344 ? 13.544 -10.372 5.052 1.00 65.12 344 ILE A O 1
ATOM 2704 N N . SER A 1 345 ? 12.743 -9.656 7.019 1.00 51.31 345 SER A N 1
ATOM 2705 C CA . SER A 1 345 ? 14.064 -9.383 7.587 1.00 51.31 345 SER A CA 1
ATOM 2706 C C . SER A 1 345 ? 14.874 -10.681 7.635 1.00 51.31 345 SER A C 1
ATOM 2708 O O . SER A 1 345 ? 14.495 -11.629 8.319 1.00 51.31 345 SER A O 1
ATOM 2710 N N . ALA A 1 3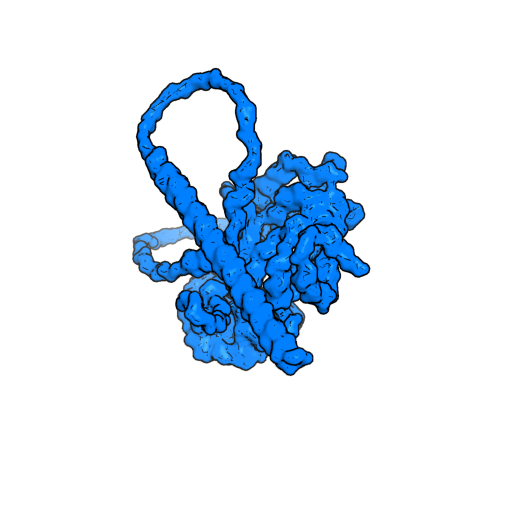46 ? 16.011 -10.715 6.933 1.00 38.06 346 ALA A N 1
ATOM 2711 C CA . ALA A 1 346 ? 16.883 -11.889 6.796 1.00 38.06 346 ALA A CA 1
ATOM 2712 C C . ALA A 1 346 ? 17.597 -12.323 8.103 1.00 38.06 346 ALA A C 1
ATOM 2714 O O . ALA A 1 346 ? 18.480 -13.179 8.076 1.00 38.06 346 ALA A O 1
ATOM 2715 N N . ASN A 1 347 ? 17.191 -11.774 9.252 1.00 30.88 347 ASN A N 1
ATOM 2716 C CA . ASN A 1 347 ? 17.580 -12.230 10.581 1.00 30.88 347 ASN A CA 1
ATOM 2717 C C . ASN A 1 347 ? 16.509 -13.179 11.131 1.00 30.88 347 ASN A C 1
ATOM 2719 O O . ASN A 1 347 ? 15.525 -12.757 11.741 1.00 30.88 347 ASN A O 1
ATOM 2723 N N . GLY A 1 348 ? 16.717 -14.480 10.937 1.00 30.00 348 GLY A N 1
ATOM 2724 C CA . GLY A 1 348 ? 15.911 -15.499 11.601 1.00 30.00 348 GLY A CA 1
ATOM 2725 C C . GLY A 1 348 ? 16.180 -15.556 13.110 1.00 30.00 348 GLY A C 1
ATOM 2726 O O . GLY A 1 348 ? 17.330 -15.580 13.529 1.00 30.00 348 GLY A O 1
ATOM 2727 N N . GLY A 1 349 ? 15.105 -15.651 13.900 1.00 27.11 349 GLY A N 1
ATOM 2728 C CA . GLY A 1 349 ? 15.093 -16.212 15.257 1.00 27.11 349 GLY A CA 1
ATOM 2729 C C . GLY A 1 349 ? 15.828 -15.448 16.370 1.00 27.11 349 GLY A C 1
ATOM 2730 O O . GLY A 1 349 ? 17.018 -15.637 16.576 1.00 27.11 349 GLY A O 1
ATOM 2731 N N . ASN A 1 350 ? 15.076 -14.782 17.254 1.00 27.23 350 ASN A N 1
ATOM 2732 C CA . ASN A 1 350 ? 14.649 -15.458 18.489 1.00 27.23 350 ASN A CA 1
ATOM 2733 C C . ASN A 1 350 ? 13.623 -14.651 19.298 1.00 27.23 350 ASN A C 1
ATOM 2735 O O . ASN A 1 350 ? 13.674 -13.427 19.374 1.00 27.23 350 ASN A O 1
ATOM 2739 N N . SER A 1 351 ? 12.728 -15.366 19.976 1.00 31.39 351 SER A N 1
ATOM 2740 C CA . SER A 1 351 ? 11.901 -14.816 21.052 1.00 31.39 351 SER A CA 1
ATOM 2741 C C . SER A 1 351 ? 12.670 -14.918 22.374 1.00 31.39 351 SER A C 1
ATOM 2743 O O . SER A 1 351 ? 12.926 -16.035 22.817 1.00 31.39 351 SER A O 1
ATOM 2745 N N . GLY A 1 352 ? 13.002 -13.798 23.035 1.00 26.39 352 GLY A N 1
ATOM 2746 C CA . GLY A 1 352 ? 13.532 -13.847 24.409 1.00 26.39 352 GLY A CA 1
ATOM 2747 C C . GLY A 1 352 ? 14.304 -12.625 24.936 1.00 26.39 352 GLY A C 1
ATOM 2748 O O . GLY A 1 352 ? 15.458 -12.426 24.593 1.00 26.39 352 GLY A O 1
ATOM 2749 N N . SER A 1 353 ? 13.693 -11.926 25.902 1.00 27.11 353 SER A N 1
ATOM 2750 C CA . SER A 1 353 ? 14.323 -11.352 27.115 1.00 27.11 353 SER A CA 1
ATOM 2751 C C . SER A 1 353 ? 15.435 -10.266 27.045 1.00 27.11 353 SER A C 1
ATOM 2753 O O . SER A 1 353 ? 16.615 -10.581 27.077 1.00 27.11 353 SER A O 1
ATOM 2755 N N . VAL A 1 354 ? 15.015 -8.998 27.215 1.00 26.55 354 VAL A N 1
ATOM 2756 C CA . VAL A 1 354 ? 15.355 -8.064 28.339 1.00 26.55 354 VAL A CA 1
ATOM 2757 C C . VAL A 1 354 ? 16.831 -7.730 28.715 1.00 26.55 354 VAL A C 1
ATOM 2759 O O . VAL A 1 354 ? 17.643 -8.612 28.957 1.00 26.55 354 VAL A O 1
ATOM 2762 N N . ARG A 1 355 ? 17.047 -6.423 29.017 1.00 24.95 355 ARG A N 1
ATOM 2763 C CA . ARG A 1 355 ? 18.255 -5.665 29.483 1.00 24.95 355 ARG A CA 1
ATOM 2764 C C . ARG A 1 355 ? 19.225 -5.220 28.368 1.00 24.95 355 ARG A C 1
ATOM 2766 O O . ARG A 1 355 ? 19.511 -5.989 27.469 1.00 24.95 355 ARG A O 1
ATOM 2773 N N . GLY A 1 356 ? 19.790 -4.005 28.398 1.00 23.66 356 GLY A N 1
ATOM 2774 C CA . GLY A 1 356 ? 19.533 -2.852 29.279 1.00 23.66 356 GLY A CA 1
ATOM 2775 C C . GLY A 1 356 ? 20.682 -1.823 29.291 1.00 23.66 356 GLY A C 1
ATOM 2776 O O . GLY A 1 356 ? 21.838 -2.218 29.220 1.00 23.66 356 GLY A O 1
ATOM 2777 N N . SER A 1 357 ? 20.335 -0.542 29.478 1.00 25.03 357 SER A N 1
ATOM 2778 C CA . SER A 1 357 ? 21.211 0.602 29.829 1.00 25.03 357 SER A CA 1
ATOM 2779 C C . SER A 1 357 ? 22.110 1.260 28.754 1.00 25.03 357 SER A C 1
ATOM 2781 O O . SER A 1 357 ? 22.853 0.618 28.025 1.00 25.03 357 SER A O 1
ATOM 2783 N N . SER A 1 358 ? 22.044 2.598 28.757 1.00 24.67 358 SER A N 1
ATOM 2784 C CA . SER A 1 358 ? 22.983 3.616 28.220 1.00 24.67 358 SER A CA 1
ATOM 2785 C C . SER A 1 358 ? 23.796 4.190 29.429 1.00 24.67 358 SER A C 1
ATOM 2787 O O . SER A 1 358 ? 23.545 3.671 30.526 1.00 24.67 358 SER A O 1
ATOM 2789 N N . PRO A 1 359 ? 24.662 5.244 29.378 1.00 38.88 359 PRO A N 1
ATOM 2790 C CA . PRO A 1 359 ? 25.026 6.168 28.282 1.00 38.88 359 PRO A CA 1
ATOM 2791 C C . PRO A 1 359 ? 26.534 6.578 28.202 1.00 38.88 359 PRO A C 1
ATOM 2793 O O . PRO A 1 359 ? 27.386 5.948 28.822 1.00 38.88 359 PRO A O 1
ATOM 2796 N N . ASN A 1 360 ? 26.803 7.690 27.488 1.00 24.59 360 ASN A N 1
ATOM 2797 C CA . ASN A 1 360 ? 28.076 8.407 27.239 1.00 24.59 360 ASN A CA 1
ATOM 2798 C C . ASN A 1 360 ? 29.011 7.760 26.182 1.00 24.59 360 ASN A C 1
ATOM 2800 O O . ASN A 1 360 ? 28.995 6.551 25.992 1.00 24.59 360 ASN A O 1
ATOM 2804 N N . ASP A 1 361 ? 29.784 8.517 25.388 1.00 26.70 361 ASP A N 1
ATOM 2805 C CA . ASP A 1 361 ? 30.372 9.838 25.684 1.00 26.70 361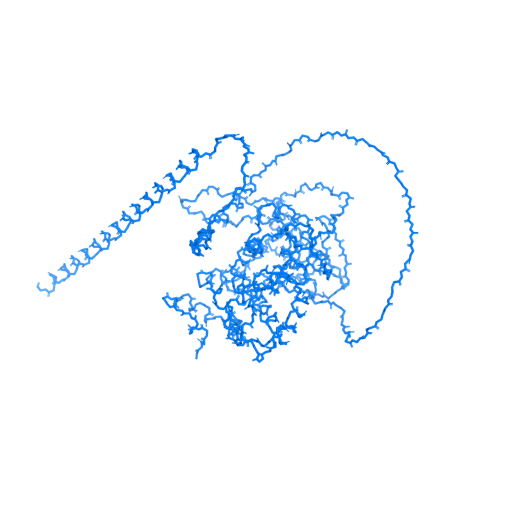 ASP A CA 1
ATOM 2806 C C . ASP A 1 361 ? 30.354 10.876 24.533 1.00 26.70 361 ASP A C 1
ATOM 2808 O O . ASP A 1 361 ? 30.049 10.568 23.381 1.00 26.70 361 ASP A O 1
ATOM 2812 N N . SER A 1 362 ? 30.667 12.130 24.873 1.00 25.39 362 SER A N 1
ATOM 2813 C CA . SER A 1 362 ? 30.567 13.328 24.018 1.00 25.39 362 SER A CA 1
ATOM 2814 C C . SER A 1 362 ? 31.858 13.729 23.286 1.00 25.39 362 SER A C 1
ATOM 2816 O O . SER A 1 362 ? 32.921 13.706 23.903 1.00 25.39 362 SER A O 1
ATOM 2818 N N . TYR A 1 363 ? 31.761 14.274 22.059 1.00 26.36 363 TYR A N 1
ATOM 2819 C CA . TYR A 1 363 ? 32.721 15.281 21.560 1.00 26.36 363 TYR A CA 1
ATOM 2820 C C . TYR A 1 363 ? 32.176 16.146 20.400 1.00 26.36 363 TYR A C 1
ATOM 2822 O O . TYR A 1 363 ? 31.501 15.637 19.507 1.00 26.36 363 TYR A O 1
ATOM 2830 N N . ILE A 1 364 ? 32.510 17.443 20.402 1.00 31.17 364 ILE A N 1
ATOM 2831 C CA . ILE A 1 364 ? 32.293 18.437 19.327 1.00 31.17 364 ILE A CA 1
ATOM 2832 C C . ILE A 1 364 ? 33.603 19.227 19.162 1.00 31.17 364 ILE A C 1
ATOM 2834 O O . ILE A 1 364 ? 34.241 19.535 20.169 1.00 31.17 364 ILE A O 1
ATOM 2838 N N . PRO A 1 365 ? 34.004 19.574 17.926 1.00 32.75 365 PRO A N 1
ATOM 2839 C CA . PRO A 1 365 ? 34.564 20.910 17.665 1.00 32.75 365 PRO A CA 1
ATOM 2840 C C . PRO A 1 365 ? 33.833 21.679 16.542 1.00 32.75 365 PRO A C 1
ATOM 2842 O O . PRO A 1 365 ? 32.969 21.143 15.851 1.00 32.75 365 PRO A O 1
ATOM 2845 N N . GLU A 1 366 ? 34.165 22.966 16.414 1.00 25.70 366 GLU A N 1
ATOM 2846 C CA . GLU A 1 366 ? 33.333 24.021 15.809 1.00 25.70 366 GLU A CA 1
ATOM 2847 C C . GLU A 1 366 ? 33.626 24.357 14.319 1.00 25.70 366 GLU A C 1
ATOM 2849 O O . GLU A 1 366 ? 34.384 23.671 13.635 1.00 25.70 366 GLU A O 1
ATOM 2854 N N . ARG A 1 367 ? 32.953 25.411 13.818 1.00 32.16 367 ARG A N 1
ATOM 2855 C CA . ARG A 1 367 ? 32.936 25.929 12.427 1.00 32.16 367 ARG A CA 1
ATOM 2856 C C . ARG A 1 367 ? 34.205 26.729 12.038 1.00 32.16 367 ARG A C 1
ATOM 2858 O O . ARG A 1 367 ? 35.114 26.867 12.854 1.00 32.16 367 ARG A O 1
ATOM 2865 N N . PRO A 1 368 ? 34.269 27.285 10.807 1.00 35.12 368 PRO A N 1
ATOM 2866 C CA . PRO A 1 368 ? 33.805 28.676 10.610 1.00 35.12 368 PRO A CA 1
ATOM 2867 C C . PRO A 1 368 ? 32.947 28.928 9.340 1.00 35.12 368 PRO A C 1
ATOM 2869 O O . PRO A 1 368 ? 32.631 28.005 8.592 1.00 35.12 368 PRO A O 1
ATOM 2872 N N . ASP A 1 369 ? 32.529 30.190 9.181 1.00 25.39 369 ASP A N 1
ATOM 2873 C CA . ASP A 1 369 ? 31.601 30.778 8.186 1.00 25.39 369 ASP A CA 1
ATOM 2874 C C . ASP A 1 369 ? 32.184 30.813 6.731 1.00 25.39 369 ASP A C 1
ATOM 2876 O O . ASP A 1 369 ? 33.279 30.308 6.504 1.00 25.39 369 ASP A O 1
ATOM 2880 N N . ASP A 1 370 ? 31.562 31.326 5.653 1.00 25.58 370 ASP A N 1
ATOM 2881 C CA . ASP A 1 370 ? 30.620 32.453 5.497 1.00 25.58 370 ASP A CA 1
ATOM 2882 C C . ASP A 1 370 ? 29.941 32.484 4.091 1.00 25.58 370 ASP A C 1
ATOM 2884 O O . ASP A 1 370 ? 30.282 31.715 3.189 1.00 25.58 370 ASP A O 1
ATOM 2888 N N . SER A 1 371 ? 29.067 33.477 3.886 1.00 28.33 371 SER A N 1
ATOM 2889 C CA . SER A 1 371 ? 28.599 34.100 2.632 1.00 28.33 371 SER A CA 1
ATOM 2890 C C . SER A 1 371 ? 27.251 33.670 2.028 1.00 28.33 371 SER A C 1
ATOM 2892 O O . SER A 1 371 ? 26.888 32.502 1.902 1.00 28.33 371 SER A O 1
ATOM 2894 N N . SER A 1 372 ? 26.490 34.695 1.628 1.00 27.12 372 SER A N 1
ATOM 2895 C CA . SER A 1 372 ? 25.129 34.628 1.094 1.00 27.12 372 SER A CA 1
ATOM 2896 C C . SER A 1 372 ? 25.035 35.313 -0.274 1.00 27.12 372 SER A C 1
ATOM 2898 O O . SER A 1 372 ? 25.632 36.368 -0.486 1.00 27.12 372 SER A O 1
ATOM 2900 N N . SER A 1 373 ? 24.244 34.755 -1.200 1.00 28.03 373 SER A N 1
ATOM 2901 C CA . SER A 1 373 ? 23.638 35.509 -2.314 1.00 28.03 373 SER A CA 1
ATOM 2902 C C . SER A 1 373 ? 22.533 34.718 -3.041 1.00 28.03 373 SER A C 1
ATOM 2904 O O . SER A 1 373 ? 22.487 33.491 -2.938 1.00 28.03 373 SER A O 1
ATOM 2906 N N . PRO A 1 374 ? 21.591 35.404 -3.721 1.00 28.59 374 PRO A N 1
ATOM 2907 C CA . PRO A 1 374 ? 20.273 34.846 -4.029 1.00 28.59 374 PRO A CA 1
ATOM 2908 C C . PRO A 1 374 ? 20.204 34.078 -5.359 1.00 28.59 374 PRO A C 1
ATOM 2910 O O . PRO A 1 374 ? 20.786 34.485 -6.363 1.00 28.59 374 PRO A O 1
ATOM 2913 N N . ARG A 1 375 ? 19.394 33.009 -5.397 1.00 25.72 375 ARG A N 1
ATOM 2914 C CA . ARG A 1 375 ? 18.996 32.334 -6.645 1.00 25.72 375 ARG A CA 1
ATOM 2915 C C . ARG A 1 375 ? 17.685 32.902 -7.193 1.00 25.72 375 ARG A C 1
ATOM 2917 O O . ARG A 1 375 ? 16.664 32.907 -6.509 1.00 25.72 375 ARG A O 1
ATOM 2924 N N . SER A 1 376 ? 17.727 33.321 -8.454 1.00 25.92 376 SER A N 1
ATOM 2925 C CA . SER A 1 376 ? 16.562 33.657 -9.282 1.00 25.92 376 SER A CA 1
ATOM 2926 C C . SER A 1 376 ? 15.716 32.405 -9.599 1.00 25.92 376 SER A C 1
ATOM 2928 O O . SER A 1 376 ? 16.240 31.291 -9.536 1.00 25.92 376 SER A O 1
ATOM 2930 N N . PRO A 1 377 ? 14.417 32.543 -9.930 1.00 28.17 377 PRO A N 1
ATOM 2931 C CA . PRO A 1 377 ? 13.500 31.406 -9.972 1.00 28.17 377 PRO A CA 1
ATOM 2932 C C . PRO A 1 377 ? 13.616 30.584 -11.263 1.00 28.17 377 PRO A C 1
ATOM 2934 O O . PRO A 1 377 ? 13.356 31.083 -12.359 1.00 28.17 377 PRO A O 1
ATOM 2937 N N . GLU A 1 378 ? 13.918 29.294 -11.126 1.00 28.11 378 GLU A N 1
ATOM 2938 C CA . GLU A 1 378 ? 13.774 28.326 -12.216 1.00 28.11 378 GLU A CA 1
ATOM 2939 C C . GLU A 1 378 ? 12.317 27.856 -12.379 1.00 28.11 378 GLU A C 1
ATOM 2941 O O . GLU A 1 378 ? 11.479 27.984 -11.481 1.00 28.11 378 GLU A O 1
ATOM 2946 N N . ARG A 1 379 ? 12.009 27.359 -13.583 1.00 33.03 379 ARG A N 1
ATOM 2947 C CA . ARG A 1 379 ? 10.654 27.071 -14.075 1.00 33.03 379 ARG A CA 1
ATOM 2948 C C . ARG A 1 379 ? 9.856 26.155 -13.142 1.00 33.03 379 ARG A C 1
ATOM 2950 O O . ARG A 1 379 ? 10.141 24.967 -13.024 1.00 33.03 379 ARG A O 1
ATOM 2957 N N . ARG A 1 380 ? 8.772 26.699 -12.584 1.00 34.41 380 ARG A N 1
ATOM 2958 C CA . ARG A 1 380 ? 7.656 25.912 -12.048 1.00 34.41 380 ARG A CA 1
ATOM 2959 C C . ARG A 1 380 ? 6.855 25.371 -13.229 1.00 34.41 380 ARG A C 1
ATOM 2961 O O . ARG A 1 380 ? 6.209 26.146 -13.924 1.00 34.41 380 ARG A O 1
ATOM 2968 N N . GLU A 1 381 ? 6.910 24.065 -13.462 1.00 47.22 381 GLU A N 1
ATOM 2969 C CA . GLU A 1 381 ? 5.893 23.388 -14.270 1.00 47.22 381 GLU A CA 1
ATOM 2970 C C . GLU A 1 381 ? 4.678 23.065 -13.391 1.00 47.22 381 GLU A C 1
ATOM 2972 O O . GLU A 1 381 ? 4.836 22.732 -12.214 1.00 47.22 381 GLU A O 1
ATOM 2977 N N . ASP A 1 382 ? 3.469 23.157 -13.953 1.00 49.78 382 ASP A N 1
ATOM 2978 C CA . ASP A 1 382 ? 2.200 23.100 -13.213 1.00 49.78 382 ASP A CA 1
ATOM 2979 C C . ASP A 1 382 ? 1.827 21.683 -12.724 1.00 49.78 382 ASP A C 1
ATOM 2981 O O . ASP A 1 382 ? 0.832 21.082 -13.142 1.00 49.78 382 ASP A O 1
ATOM 2985 N N . ILE A 1 383 ? 2.604 21.150 -11.776 1.00 46.66 383 ILE A N 1
ATOM 2986 C CA . ILE A 1 383 ? 2.290 19.921 -11.023 1.00 46.66 383 ILE A CA 1
ATOM 2987 C C . ILE A 1 383 ? 0.893 20.040 -10.390 1.00 46.66 383 ILE A C 1
ATOM 2989 O O . ILE A 1 383 ? 0.136 19.071 -10.354 1.00 46.66 383 ILE A O 1
ATOM 2993 N N . ASP A 1 384 ? 0.521 21.240 -9.946 1.00 45.94 384 ASP A N 1
ATOM 2994 C CA . ASP A 1 384 ? -0.768 21.540 -9.329 1.00 45.94 384 ASP A CA 1
ATOM 2995 C C . ASP A 1 384 ? -1.943 21.259 -10.290 1.00 45.94 384 ASP A C 1
ATOM 2997 O O . ASP A 1 384 ? -2.948 20.683 -9.866 1.00 45.94 384 ASP A O 1
ATOM 3001 N N . TYR A 1 385 ? -1.800 21.553 -11.592 1.00 48.50 385 TYR A N 1
ATOM 3002 C CA . TYR A 1 385 ? -2.798 21.201 -12.611 1.00 48.50 385 TYR A CA 1
ATOM 3003 C C . TYR A 1 385 ? -2.941 19.682 -12.742 1.00 48.50 385 TYR A C 1
ATOM 3005 O O . TYR A 1 385 ? -4.057 19.161 -12.660 1.00 48.50 385 TYR A O 1
ATOM 3013 N N . PHE A 1 386 ? -1.819 18.965 -12.865 1.00 45.66 386 PHE A N 1
ATOM 3014 C CA . PHE A 1 386 ? -1.810 17.507 -12.989 1.00 45.66 386 PHE A CA 1
ATOM 3015 C C . PHE A 1 386 ? -2.465 16.842 -11.773 1.00 45.66 386 PHE A C 1
ATOM 3017 O O . PHE A 1 386 ? -3.411 16.074 -11.922 1.00 45.66 386 PHE A O 1
ATOM 3024 N N . MET A 1 387 ? -2.041 17.201 -10.560 1.00 51.62 387 MET A N 1
ATOM 3025 C CA . MET A 1 387 ? -2.612 16.680 -9.314 1.00 51.62 387 MET A CA 1
ATOM 3026 C C . MET A 1 387 ? -4.099 17.043 -9.166 1.00 51.62 387 MET A C 1
ATOM 3028 O O . MET A 1 387 ? -4.878 16.238 -8.649 1.00 51.62 387 MET A O 1
ATOM 3032 N N . SER A 1 388 ? -4.531 18.207 -9.670 1.00 47.28 388 SER A N 1
ATOM 3033 C CA . SER A 1 388 ? -5.952 18.574 -9.700 1.00 47.28 388 SER A CA 1
ATOM 3034 C C . SER A 1 388 ? -6.782 17.675 -10.625 1.00 47.28 388 SER A C 1
ATOM 3036 O O . SER A 1 388 ? -7.903 17.321 -10.268 1.00 47.28 388 SER A O 1
ATOM 3038 N N . ALA A 1 389 ? -6.235 17.212 -11.754 1.00 43.22 389 ALA A N 1
ATOM 3039 C CA . ALA A 1 389 ? -6.943 16.309 -12.666 1.00 43.22 389 ALA A CA 1
ATOM 3040 C C . ALA A 1 389 ? -7.260 14.943 -12.021 1.00 43.22 389 ALA A C 1
ATOM 3042 O O . ALA A 1 389 ? -8.260 14.311 -12.364 1.00 43.22 389 ALA A O 1
ATOM 3043 N N . TYR A 1 390 ? -6.457 14.505 -11.042 1.00 45.62 390 TYR A N 1
ATOM 3044 C CA . TYR A 1 390 ? -6.737 13.293 -10.264 1.00 45.62 390 TYR A CA 1
ATOM 3045 C C . TYR A 1 390 ? -7.682 13.521 -9.079 1.00 45.62 390 TYR A C 1
ATOM 3047 O O . TYR A 1 390 ? -8.358 12.575 -8.681 1.00 45.62 390 TYR A O 1
ATOM 3055 N N . THR A 1 391 ? -7.763 14.737 -8.523 1.00 42.09 391 THR A N 1
ATOM 3056 C CA . THR A 1 391 ? -8.655 15.046 -7.386 1.00 42.09 391 THR A CA 1
ATOM 3057 C C . THR A 1 391 ? -10.038 15.556 -7.803 1.00 42.09 391 THR A C 1
ATOM 3059 O O . THR A 1 391 ? -11.005 15.325 -7.082 1.00 42.09 391 THR A O 1
ATOM 3062 N N . GLN A 1 392 ? -10.180 16.170 -8.984 1.00 33.97 392 GLN A N 1
ATOM 3063 C CA . GLN A 1 392 ? -11.465 16.661 -9.513 1.00 33.97 392 GLN A CA 1
ATOM 3064 C C . GLN A 1 392 ? -12.490 15.551 -9.805 1.00 33.97 392 GLN A C 1
ATOM 3066 O O . GLN A 1 392 ? -13.667 15.843 -9.996 1.00 33.97 392 GLN A O 1
ATOM 3071 N N . HIS A 1 393 ? -12.077 14.280 -9.821 1.00 36.53 393 HIS A N 1
ATOM 3072 C CA . HIS A 1 393 ? -12.990 13.145 -9.980 1.00 36.53 393 HIS A CA 1
ATOM 3073 C C . HIS A 1 393 ? -13.657 12.667 -8.677 1.00 36.53 393 HIS A C 1
ATOM 3075 O O . HIS A 1 393 ? -14.474 11.743 -8.738 1.00 36.53 393 HIS A O 1
ATOM 3081 N N . ASP A 1 394 ? -13.358 13.282 -7.527 1.00 35.62 394 ASP A N 1
ATOM 3082 C CA . ASP A 1 394 ? -13.979 12.947 -6.245 1.00 35.62 394 ASP A CA 1
ATOM 3083 C C . ASP A 1 394 ? -14.940 14.065 -5.754 1.00 35.62 394 ASP A C 1
ATOM 3085 O O . ASP A 1 394 ? -14.525 15.023 -5.103 1.00 35.62 394 ASP A O 1
ATOM 3089 N N . ASP A 1 395 ? -16.256 13.889 -5.944 1.00 31.03 395 ASP A N 1
ATOM 3090 C CA . ASP A 1 395 ? -17.349 14.733 -5.387 1.00 31.03 395 ASP A CA 1
ATOM 3091 C C . ASP A 1 395 ? -17.507 14.615 -3.839 1.00 31.03 395 ASP A C 1
ATOM 3093 O O . ASP A 1 395 ? -18.593 14.738 -3.273 1.00 31.03 395 ASP A O 1
ATOM 3097 N N . TRP A 1 396 ? -16.437 14.289 -3.107 1.00 41.59 396 TRP A N 1
ATOM 3098 C CA . TRP A 1 396 ? -16.525 13.714 -1.755 1.00 41.59 396 TRP A CA 1
ATOM 3099 C C . TRP A 1 396 ? -16.521 14.715 -0.590 1.00 41.59 396 TRP A C 1
ATOM 3101 O O . TRP A 1 396 ? -16.853 14.337 0.533 1.00 41.59 396 TRP A O 1
ATOM 3111 N N . ALA A 1 397 ? -16.086 15.957 -0.815 1.00 31.97 397 ALA A N 1
ATOM 3112 C CA . ALA A 1 397 ? -15.662 16.846 0.271 1.00 31.97 397 ALA A CA 1
ATOM 3113 C C . ALA A 1 397 ? -16.786 17.680 0.924 1.00 31.97 397 ALA A C 1
ATOM 3115 O O . ALA A 1 397 ? -16.532 18.329 1.934 1.00 31.97 397 ALA A O 1
ATOM 3116 N N . GLN A 1 398 ? -18.003 17.695 0.365 1.00 30.31 398 GLN A N 1
ATOM 3117 C CA . GLN A 1 398 ? -19.063 18.644 0.765 1.00 30.31 398 GLN A CA 1
ATOM 3118 C C . GLN A 1 398 ? -20.283 18.017 1.463 1.00 30.31 398 GLN A C 1
ATOM 3120 O O . GLN A 1 398 ? -21.112 18.747 1.995 1.00 30.31 398 GLN A O 1
ATOM 3125 N N . THR A 1 399 ? -20.415 16.688 1.507 1.00 26.06 399 THR A N 1
ATOM 3126 C CA . THR A 1 399 ? -21.654 16.020 1.966 1.00 26.06 399 THR A CA 1
ATOM 3127 C C . THR A 1 399 ? -21.668 15.568 3.431 1.00 26.06 399 THR A C 1
ATOM 3129 O O . THR A 1 399 ? -22.666 15.005 3.866 1.00 26.06 399 THR A O 1
ATOM 3132 N N . SER A 1 400 ? -20.595 15.794 4.199 1.00 27.66 400 SER A N 1
ATOM 3133 C CA . SER A 1 400 ? -20.452 15.274 5.577 1.00 27.66 400 SER A CA 1
ATOM 3134 C C . SER A 1 400 ? -20.437 16.351 6.673 1.00 27.66 400 SER A C 1
ATOM 3136 O O . SER A 1 400 ? -20.022 16.061 7.790 1.00 27.66 400 SER A O 1
ATOM 3138 N N . ALA A 1 401 ? -20.842 17.588 6.365 1.00 26.91 401 ALA A N 1
ATOM 3139 C CA . ALA A 1 401 ? -20.742 18.739 7.271 1.00 26.91 401 ALA A CA 1
ATOM 3140 C C . ALA A 1 401 ? -22.073 19.507 7.430 1.00 26.91 401 ALA A C 1
ATOM 3142 O O . ALA A 1 401 ? -22.104 20.729 7.318 1.00 26.91 401 ALA A O 1
ATOM 3143 N N . ILE A 1 402 ? -23.179 18.792 7.667 1.00 25.41 402 ILE A N 1
ATOM 3144 C CA . ILE A 1 402 ? -24.475 19.365 8.082 1.00 25.41 402 ILE A CA 1
ATOM 3145 C C . ILE A 1 402 ? -25.104 18.436 9.133 1.00 25.41 402 ILE A C 1
ATOM 3147 O O . ILE A 1 402 ? -25.067 17.220 8.938 1.00 25.41 402 ILE A O 1
ATOM 3151 N N . SER A 1 403 ? -25.779 19.018 10.141 1.00 26.34 403 SER A N 1
ATOM 3152 C CA . SER A 1 403 ? -26.519 18.381 11.266 1.00 26.34 403 SER A CA 1
ATOM 3153 C C . SER A 1 403 ? -25.640 18.096 12.502 1.00 26.34 403 SER A C 1
ATOM 3155 O O . SER A 1 403 ? -24.618 17.437 12.356 1.00 26.34 403 SER A O 1
ATOM 3157 N N . VAL A 1 404 ? -25.960 18.507 13.739 1.00 27.64 404 VAL A N 1
ATOM 3158 C CA . VAL A 1 404 ? -27.026 19.378 14.305 1.00 27.64 404 VAL A CA 1
ATOM 3159 C C . VAL A 1 404 ? -26.448 20.022 15.575 1.00 27.64 404 VAL A C 1
ATOM 3161 O O . VAL A 1 404 ? -25.770 19.312 16.306 1.00 27.64 404 VAL A O 1
ATOM 3164 N N . GLU A 1 405 ? -26.769 21.280 15.885 1.00 26.42 405 GLU A N 1
ATOM 3165 C CA . GLU A 1 405 ? -27.036 21.731 17.267 1.00 26.42 405 GLU A CA 1
ATOM 3166 C C . GLU A 1 405 ? -27.752 23.091 17.219 1.00 26.42 405 GLU A C 1
ATOM 3168 O O . GLU A 1 405 ? -27.371 23.968 16.445 1.00 26.42 405 GLU A O 1
ATOM 3173 N N . ASP A 1 406 ? -28.843 23.221 17.975 1.00 26.48 406 ASP A N 1
ATOM 3174 C CA . ASP A 1 406 ? -29.810 24.325 17.904 1.00 26.48 406 ASP A CA 1
ATOM 3175 C C . ASP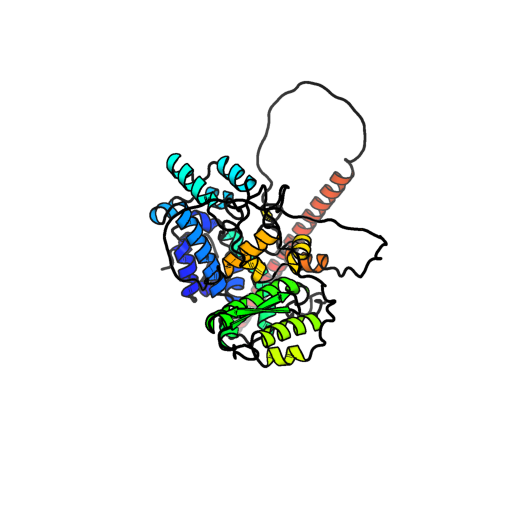 A 1 406 ? -30.149 24.784 19.337 1.00 26.48 406 ASP A C 1
ATOM 3177 O O . ASP A 1 406 ? -30.276 23.925 20.205 1.00 26.48 406 ASP A O 1
ATOM 3181 N N . ALA A 1 407 ? -30.266 26.105 19.545 1.00 25.69 407 ALA A N 1
ATOM 3182 C CA . ALA A 1 407 ? -30.753 26.863 20.725 1.00 25.69 407 ALA A CA 1
ATOM 3183 C C . ALA A 1 407 ? -30.499 26.313 22.166 1.00 25.69 407 ALA A C 1
ATOM 3185 O O . ALA A 1 407 ? -30.908 25.217 22.532 1.00 25.69 407 ALA A O 1
ATOM 3186 N N . ASN A 1 408 ? -29.992 27.106 23.123 1.00 26.47 408 ASN A N 1
ATOM 3187 C CA . ASN A 1 408 ? -30.704 28.282 23.652 1.00 26.47 408 ASN A CA 1
ATOM 3188 C C . ASN A 1 408 ? -29.826 29.185 24.573 1.00 26.47 408 ASN A C 1
ATOM 3190 O O . ASN A 1 408 ? -28.884 28.680 25.169 1.00 26.47 408 ASN A O 1
ATOM 3194 N N . GLU A 1 409 ? -30.189 30.480 24.677 1.00 26.33 409 GLU A N 1
ATOM 3195 C CA . GLU A 1 409 ? -29.933 31.536 25.713 1.00 26.33 409 GLU A CA 1
ATOM 3196 C C . GLU A 1 409 ? -28.799 31.366 26.772 1.00 26.33 409 GLU A C 1
ATOM 3198 O O . GLU A 1 409 ? -28.628 30.314 27.368 1.00 26.33 409 GLU A O 1
ATOM 3203 N N . GLY A 1 410 ? -28.033 32.383 27.202 1.00 23.59 410 GLY A N 1
ATOM 3204 C CA . GLY A 1 410 ? -28.174 33.849 27.163 1.00 23.59 410 GLY A CA 1
ATOM 3205 C C . GLY A 1 410 ? -27.006 34.539 27.931 1.00 23.59 410 GLY A C 1
ATOM 3206 O O . GLY A 1 410 ? -26.097 33.845 28.384 1.00 23.59 410 GLY A O 1
ATOM 3207 N N . PRO A 1 411 ? -26.947 35.885 28.042 1.00 43.47 411 PRO A N 1
ATOM 3208 C CA . PRO A 1 411 ? -25.669 36.605 27.875 1.00 43.47 411 PRO A CA 1
ATOM 3209 C C . PRO A 1 411 ? -25.073 37.287 29.124 1.00 43.47 411 PRO A C 1
ATOM 3211 O O . PRO A 1 411 ? -25.801 37.656 30.043 1.00 43.47 411 PRO A O 1
ATOM 3214 N N . ASN A 1 412 ? -23.773 37.636 29.069 1.00 25.27 412 ASN A N 1
ATOM 3215 C CA . ASN A 1 412 ? -23.318 38.936 29.589 1.00 25.27 412 ASN A CA 1
ATOM 3216 C C . ASN A 1 412 ? -22.013 39.481 28.953 1.00 25.27 412 ASN A C 1
ATOM 3218 O O . ASN A 1 412 ? -21.148 38.718 28.538 1.00 25.27 412 ASN A O 1
ATOM 3222 N N . SER A 1 413 ? -21.943 40.818 28.909 1.00 25.91 413 SER A N 1
ATOM 3223 C CA . SER A 1 413 ? -20.848 41.785 28.630 1.00 25.91 413 SER A CA 1
ATOM 3224 C C . SER A 1 413 ? -19.369 41.312 28.620 1.00 25.91 413 SER A C 1
ATOM 3226 O O . SER A 1 413 ? -19.005 40.441 29.399 1.00 25.91 413 SER A O 1
ATOM 3228 N N . SER A 1 414 ? -18.424 41.927 27.884 1.00 26.44 414 SER A N 1
ATOM 3229 C CA . SER A 1 414 ? -18.348 43.326 27.390 1.00 26.44 414 SER A CA 1
ATOM 3230 C C . SER A 1 414 ? -17.469 43.507 26.128 1.00 26.44 414 SER A C 1
ATOM 3232 O O . SER A 1 414 ? -16.427 42.872 26.001 1.00 26.44 414 SER A O 1
ATOM 3234 N N . ALA A 1 415 ? -17.865 44.440 25.252 1.00 25.20 415 ALA A N 1
ATOM 3235 C CA . ALA A 1 415 ? -17.127 44.954 24.076 1.00 25.20 415 ALA A CA 1
ATOM 3236 C C . ALA A 1 415 ? -16.216 46.163 24.467 1.00 25.20 415 ALA A C 1
ATOM 3238 O O . ALA A 1 415 ? -16.092 46.397 25.674 1.00 25.20 415 ALA A O 1
ATOM 3239 N N . PRO A 1 416 ? -15.658 47.005 23.555 1.00 39.50 416 PRO A N 1
ATOM 3240 C CA . PRO A 1 416 ? -15.531 46.949 22.079 1.00 39.50 416 PRO A CA 1
ATOM 3241 C C . PRO A 1 416 ? -14.038 47.133 21.627 1.00 39.50 416 PRO A C 1
ATOM 3243 O O . PRO A 1 416 ? -13.156 46.912 22.450 1.00 39.50 416 PRO A O 1
ATOM 3246 N N . ASP A 1 417 ? -13.601 47.483 20.400 1.00 25.03 417 ASP A N 1
ATOM 3247 C CA . ASP A 1 417 ? -14.224 47.861 19.105 1.00 25.03 417 ASP A CA 1
ATOM 3248 C C . ASP A 1 417 ? -13.229 47.624 17.916 1.00 25.03 417 ASP A C 1
ATOM 3250 O O . ASP A 1 417 ? -12.182 47.005 18.101 1.00 25.03 417 ASP A O 1
ATOM 3254 N N . ALA A 1 418 ? -13.526 48.219 16.748 1.00 28.38 418 ALA A N 1
ATOM 3255 C CA . ALA A 1 418 ? -12.689 48.580 15.588 1.00 28.38 418 ALA A CA 1
ATOM 3256 C C . ALA A 1 418 ? -12.764 47.673 14.335 1.00 28.38 418 ALA A C 1
ATOM 3258 O O . ALA A 1 418 ? -11.839 46.931 14.025 1.00 28.38 418 ALA A O 1
ATOM 3259 N N . THR A 1 419 ? -13.873 47.822 13.588 1.00 29.56 419 THR A N 1
ATOM 3260 C CA . THR A 1 419 ? -13.948 48.185 12.136 1.00 29.56 419 THR A CA 1
ATOM 3261 C C . THR A 1 419 ? -12.905 47.622 11.135 1.00 29.56 419 THR A C 1
ATOM 3263 O O . THR A 1 419 ? -11.711 47.721 11.372 1.00 29.56 419 THR A O 1
ATOM 3266 N N . LEU A 1 420 ? -13.230 47.200 9.899 1.00 29.91 420 LEU A N 1
ATOM 3267 C CA . LEU A 1 420 ? -14.477 47.234 9.110 1.00 29.91 420 LEU A CA 1
ATOM 3268 C C . LEU A 1 420 ? -14.375 46.254 7.907 1.00 29.91 420 LEU A C 1
ATOM 3270 O O . LEU A 1 420 ? -13.281 45.879 7.503 1.00 29.91 420 LEU A O 1
ATOM 3274 N N . ASP A 1 421 ? -15.532 45.938 7.318 1.00 33.06 421 ASP A N 1
ATOM 3275 C CA . ASP A 1 421 ? -15.778 45.423 5.954 1.00 33.06 421 ASP A CA 1
ATOM 3276 C C . ASP A 1 421 ? -15.188 44.058 5.522 1.00 33.06 421 ASP A C 1
ATOM 3278 O O . ASP A 1 421 ? -14.045 43.930 5.081 1.00 33.06 421 ASP A O 1
ATOM 3282 N N . ARG A 1 422 ? -16.033 43.014 5.574 1.00 35.97 422 ARG A N 1
ATOM 3283 C CA . ARG A 1 422 ? -15.796 41.725 4.888 1.00 35.97 422 ARG A CA 1
ATOM 3284 C C . ARG A 1 422 ? -17.071 40.923 4.581 1.00 35.97 422 ARG A C 1
ATOM 3286 O O . ARG A 1 422 ? -17.016 39.707 4.395 1.00 35.97 422 ARG A O 1
ATOM 3293 N N . THR A 1 423 ? -18.235 41.571 4.577 1.00 38.91 423 THR A N 1
ATOM 3294 C CA . THR A 1 423 ? -19.551 40.906 4.480 1.00 38.91 423 THR A CA 1
ATOM 3295 C C . THR A 1 423 ? -20.112 40.850 3.059 1.00 38.91 423 THR A C 1
ATOM 3297 O O . THR A 1 423 ? -20.857 39.923 2.755 1.00 38.91 423 THR A O 1
ATOM 3300 N N . GLY A 1 424 ? -19.712 41.757 2.159 1.00 38.72 424 GLY A N 1
ATOM 3301 C CA . GLY A 1 424 ? -20.223 41.781 0.781 1.00 38.72 424 GLY A CA 1
ATOM 3302 C C . GLY A 1 424 ? -19.819 40.570 -0.076 1.00 38.72 424 GLY A C 1
ATOM 3303 O O . GLY A 1 424 ? -20.641 40.030 -0.814 1.00 38.72 424 GLY A O 1
ATOM 3304 N N . GLU A 1 425 ? -18.571 40.098 0.018 1.00 36.12 425 GLU A N 1
ATOM 3305 C CA . GLU A 1 425 ? -18.054 39.049 -0.884 1.00 36.12 425 GLU A CA 1
ATOM 3306 C C . GLU A 1 425 ? -18.753 37.687 -0.705 1.00 36.12 425 GLU A C 1
ATOM 3308 O O . GLU A 1 425 ? -19.001 36.972 -1.683 1.00 36.12 425 GLU A O 1
ATOM 3313 N N . TRP A 1 426 ? -19.119 37.330 0.530 1.00 34.25 426 TRP A N 1
ATOM 3314 C CA . TRP A 1 426 ? -19.726 36.032 0.840 1.00 34.25 426 TRP A CA 1
ATOM 3315 C C . TRP A 1 426 ? -21.146 35.882 0.289 1.00 34.25 426 TRP A C 1
ATOM 3317 O O . TRP A 1 426 ? -21.533 34.774 -0.101 1.00 34.25 426 TRP A O 1
ATOM 3327 N N . GLU A 1 427 ? -21.909 36.972 0.191 1.00 38.09 427 GLU A N 1
ATOM 3328 C CA . GLU A 1 427 ? -23.245 36.951 -0.410 1.00 38.09 427 GLU A CA 1
ATOM 3329 C C . GLU A 1 427 ? -23.178 36.730 -1.924 1.00 38.09 427 GLU A C 1
ATOM 3331 O O . GLU A 1 427 ? -23.901 35.878 -2.445 1.00 38.09 427 GLU A O 1
ATOM 3336 N N . TRP A 1 428 ? -22.250 37.393 -2.625 1.00 38.03 428 TRP A N 1
ATOM 3337 C CA . TRP A 1 428 ? -22.032 37.191 -4.064 1.00 38.03 428 TRP A CA 1
ATOM 3338 C C . TRP A 1 428 ? -21.575 35.766 -4.394 1.00 38.03 428 TRP A C 1
ATOM 3340 O O . TRP A 1 428 ? -22.111 35.141 -5.315 1.00 38.03 428 TRP A O 1
ATOM 3350 N N . VAL A 1 429 ? -20.627 35.213 -3.628 1.00 45.44 429 VAL A N 1
ATOM 3351 C CA . VAL A 1 429 ? -20.173 33.820 -3.801 1.00 45.44 429 VAL A CA 1
ATOM 3352 C C . VAL A 1 429 ? -21.321 32.836 -3.540 1.00 45.44 429 VAL A C 1
ATOM 3354 O O . VAL A 1 429 ? -21.534 31.911 -4.329 1.00 45.44 429 VAL A O 1
ATOM 3357 N N . SER A 1 430 ? -22.121 33.071 -2.495 1.00 45.19 430 SER A N 1
ATOM 3358 C CA . SER A 1 430 ? -23.281 32.237 -2.153 1.00 45.19 430 SER A CA 1
ATOM 3359 C C . SER A 1 430 ? -24.405 32.322 -3.192 1.00 45.19 430 SER A C 1
ATOM 3361 O O . SER A 1 430 ? -25.000 31.301 -3.545 1.00 45.19 430 SER A O 1
ATOM 3363 N N . ALA A 1 431 ? -24.690 33.511 -3.726 1.00 50.19 431 ALA A N 1
ATOM 3364 C CA . ALA A 1 431 ? -25.677 33.715 -4.784 1.00 50.19 431 ALA A CA 1
ATOM 3365 C C . ALA A 1 431 ? -25.266 32.990 -6.075 1.00 50.19 431 ALA A C 1
ATOM 3367 O O . ALA A 1 431 ? -26.049 32.214 -6.626 1.00 50.19 431 ALA A O 1
ATOM 3368 N N . ARG A 1 432 ? -24.003 33.144 -6.495 1.00 54.97 432 ARG A N 1
ATOM 3369 C CA . ARG A 1 432 ? -23.450 32.493 -7.693 1.00 54.97 432 ARG A CA 1
ATOM 3370 C C . ARG A 1 432 ? -23.397 30.967 -7.563 1.00 54.97 432 ARG A C 1
ATOM 3372 O O . ARG A 1 432 ? -23.583 30.255 -8.550 1.00 54.97 432 ARG A O 1
ATOM 3379 N N . ALA A 1 433 ? -23.192 30.444 -6.352 1.00 55.81 433 ALA A N 1
ATOM 3380 C CA . ALA A 1 433 ? -23.285 29.011 -6.071 1.00 55.81 433 ALA A CA 1
ATOM 3381 C C . ALA A 1 433 ? -24.727 28.482 -6.209 1.00 55.81 433 ALA A C 1
ATOM 3383 O O . ALA A 1 433 ? -24.937 27.445 -6.843 1.00 55.81 433 ALA A O 1
ATOM 3384 N N . ARG A 1 434 ? -25.727 29.211 -5.685 1.00 62.28 434 ARG A N 1
ATOM 3385 C CA . ARG A 1 434 ? -27.160 28.877 -5.835 1.00 62.28 434 ARG A CA 1
ATOM 3386 C C . ARG A 1 434 ? -27.616 28.943 -7.295 1.00 62.28 434 ARG A C 1
ATOM 3388 O O . ARG A 1 434 ? -28.404 28.105 -7.727 1.00 62.28 434 ARG A O 1
ATOM 3395 N N . GLU A 1 435 ? -27.110 29.901 -8.066 1.00 64.56 435 GLU A N 1
ATOM 3396 C CA . GLU A 1 435 ? -27.393 30.023 -9.498 1.00 64.56 435 GLU A CA 1
ATOM 3397 C C . GLU A 1 435 ? -26.825 28.836 -10.292 1.00 64.56 435 GLU A C 1
ATOM 3399 O O . GLU A 1 435 ? -27.581 28.146 -10.975 1.00 64.56 435 GLU A O 1
ATOM 3404 N N . LYS A 1 436 ? -25.547 28.485 -10.084 1.00 67.19 436 LYS A N 1
ATOM 3405 C CA . LYS A 1 436 ? -24.925 27.283 -10.675 1.00 67.19 436 LYS A CA 1
ATOM 3406 C C . LYS A 1 436 ? -25.547 25.958 -10.218 1.00 67.19 436 LYS A C 1
ATOM 3408 O O . LYS A 1 436 ? -25.336 24.933 -10.866 1.00 67.19 436 LYS A O 1
ATOM 3413 N N . ALA A 1 437 ? -26.246 25.918 -9.084 1.00 64.00 437 ALA A N 1
ATOM 3414 C CA . ALA A 1 437 ? -27.032 24.748 -8.686 1.00 64.00 437 ALA A CA 1
ATOM 3415 C C . ALA A 1 437 ? -28.314 24.648 -9.531 1.00 64.00 437 ALA A C 1
ATOM 3417 O O . ALA A 1 437 ? -28.537 23.636 -10.189 1.00 64.00 437 ALA A O 1
ATOM 3418 N N . ARG A 1 438 ? -29.081 25.745 -9.616 1.00 75.25 438 ARG A N 1
ATOM 3419 C CA . ARG A 1 438 ? -30.302 25.843 -10.439 1.00 75.25 438 ARG A CA 1
ATOM 3420 C C . ARG A 1 438 ? -30.041 25.585 -11.924 1.00 75.25 438 ARG A C 1
ATOM 3422 O O . ARG A 1 438 ? -30.875 24.980 -12.589 1.00 75.25 438 ARG A O 1
ATOM 3429 N N . GLU A 1 439 ? -28.905 26.036 -12.446 1.00 76.25 439 GLU A N 1
ATOM 3430 C CA . GLU A 1 439 ? -28.481 25.769 -13.824 1.00 76.25 439 GLU A CA 1
ATOM 3431 C C . GLU A 1 439 ? -28.245 24.270 -14.059 1.00 76.25 439 GLU A C 1
ATOM 3433 O O . GLU A 1 439 ? -28.843 23.693 -14.964 1.00 76.25 439 GLU A O 1
ATOM 3438 N N . ARG A 1 440 ? -27.494 23.602 -13.172 1.00 73.94 440 ARG A N 1
ATOM 3439 C CA . ARG A 1 440 ? -27.247 22.152 -13.256 1.00 73.94 440 ARG A CA 1
ATOM 3440 C C . ARG A 1 440 ? -28.512 21.308 -13.114 1.00 73.94 440 ARG A C 1
ATOM 3442 O O . ARG A 1 440 ? -28.616 20.266 -13.756 1.00 73.94 440 ARG A O 1
ATOM 3449 N N . ASP A 1 441 ? -29.489 21.742 -12.325 1.00 73.25 441 ASP A N 1
ATOM 3450 C CA . ASP A 1 441 ? -30.758 21.015 -12.206 1.00 73.25 441 ASP A CA 1
ATOM 3451 C C . ASP A 1 441 ? -31.662 21.224 -13.437 1.00 73.25 441 ASP A C 1
ATOM 3453 O O . ASP A 1 441 ? -32.284 20.269 -13.905 1.00 73.25 441 ASP A O 1
ATOM 3457 N N . ARG A 1 442 ? -31.631 22.408 -14.071 1.00 82.62 442 ARG A N 1
ATOM 3458 C CA . ARG A 1 442 ? -32.235 22.618 -15.404 1.00 82.62 442 ARG A CA 1
ATOM 3459 C C . ARG A 1 442 ? -31.571 21.743 -16.473 1.00 82.62 442 ARG A C 1
ATOM 3461 O O . ARG A 1 442 ? -32.271 21.161 -17.298 1.00 82.62 442 ARG A O 1
ATOM 3468 N N . GLU A 1 443 ? -30.245 21.606 -16.455 1.00 81.00 443 GLU A N 1
ATOM 3469 C CA . GLU A 1 443 ? -29.523 20.705 -17.365 1.00 81.00 443 GLU A CA 1
ATOM 3470 C C . GLU A 1 443 ? -29.894 19.230 -17.146 1.00 81.00 443 GLU A C 1
ATOM 3472 O O . GLU A 1 443 ? -30.065 18.496 -18.124 1.00 81.00 443 GLU A O 1
ATOM 3477 N N . ARG A 1 444 ? -30.075 18.793 -15.888 1.00 77.62 444 ARG A N 1
ATOM 3478 C CA . ARG A 1 444 ? -30.590 17.448 -15.569 1.00 77.62 444 ARG A CA 1
ATOM 3479 C C . ARG A 1 444 ? -31.984 17.235 -16.147 1.00 77.62 444 ARG A C 1
ATOM 3481 O O . ARG A 1 444 ? -32.168 16.269 -16.881 1.00 77.62 444 ARG A O 1
ATOM 3488 N N . GLU A 1 445 ? -32.928 18.145 -15.904 1.00 82.75 445 GLU A N 1
ATOM 3489 C CA . GLU A 1 445 ? -34.279 18.034 -16.469 1.00 82.75 445 GLU A CA 1
ATOM 3490 C C . GLU A 1 445 ? -34.275 17.988 -18.003 1.00 82.75 445 GLU A C 1
ATOM 3492 O O . GLU A 1 445 ? -35.004 17.199 -18.604 1.00 82.75 445 GLU A O 1
ATOM 3497 N N . VAL A 1 446 ? -33.459 18.818 -18.662 1.00 86.00 446 VAL A N 1
ATOM 3498 C CA . VAL A 1 446 ? -33.334 18.816 -20.130 1.00 86.00 446 VAL A CA 1
ATOM 3499 C C . VAL A 1 446 ? -32.735 17.498 -20.627 1.00 86.00 446 VAL A C 1
ATOM 3501 O O . VAL A 1 446 ? -33.162 16.982 -21.663 1.00 86.00 446 VAL A O 1
ATOM 3504 N N . ARG A 1 447 ? -31.777 16.918 -19.894 1.00 82.50 447 ARG A N 1
ATOM 3505 C CA . ARG A 1 447 ? -31.192 15.610 -20.210 1.00 82.50 447 ARG A CA 1
ATOM 3506 C C . ARG A 1 447 ? -32.203 14.477 -20.034 1.00 82.50 447 ARG A C 1
ATOM 3508 O O . ARG A 1 447 ? -32.323 13.659 -20.941 1.00 82.50 447 ARG A O 1
ATOM 3515 N N . GLU A 1 448 ? -32.956 14.459 -18.939 1.00 83.62 448 GLU A N 1
ATOM 3516 C CA . GLU A 1 448 ? -34.005 13.465 -18.686 1.00 83.62 448 GLU A CA 1
ATOM 3517 C C . GLU A 1 448 ? -35.141 13.569 -19.713 1.00 83.62 448 GLU A C 1
ATOM 3519 O O . GLU A 1 448 ? -35.534 12.557 -20.289 1.00 83.62 448 GLU A O 1
ATOM 3524 N N . LYS A 1 449 ? -35.594 14.786 -20.050 1.00 84.94 449 LYS A N 1
ATOM 3525 C CA . LYS A 1 449 ? -36.582 15.020 -21.120 1.00 84.94 449 LYS A CA 1
ATOM 3526 C C . LYS A 1 449 ? -36.067 14.554 -22.489 1.00 84.94 449 LYS A C 1
ATOM 3528 O O . LYS A 1 449 ? -36.822 13.945 -23.242 1.00 84.94 449 LYS A O 1
ATOM 3533 N N . ARG A 1 450 ? -34.783 14.770 -22.811 1.00 84.62 450 ARG A N 1
ATOM 3534 C CA . ARG A 1 450 ? -34.152 14.232 -24.036 1.00 84.62 450 ARG A CA 1
ATOM 3535 C C . ARG A 1 450 ? -34.063 12.706 -24.033 1.00 84.62 450 ARG A C 1
ATOM 3537 O O . ARG A 1 450 ? -34.258 12.091 -25.079 1.00 84.62 450 ARG A O 1
ATOM 3544 N N . GLU A 1 451 ? -33.770 12.089 -22.893 1.00 81.12 451 GLU A N 1
ATOM 3545 C CA . GLU A 1 451 ? -33.668 10.633 -22.773 1.00 81.12 451 GLU A CA 1
ATOM 3546 C C . GLU A 1 451 ? -35.046 9.958 -22.854 1.00 81.12 451 GLU A C 1
ATOM 3548 O O . GLU A 1 451 ? -35.200 9.000 -23.612 1.00 81.12 451 GLU A O 1
ATOM 3553 N N . GLN A 1 452 ? -36.072 10.520 -22.203 1.00 79.00 452 GLN A N 1
ATOM 3554 C CA . GLN A 1 452 ? -37.469 10.096 -22.358 1.00 79.00 452 GLN A CA 1
ATOM 3555 C C . GLN A 1 452 ? -37.974 10.272 -23.796 1.00 79.00 452 GLN A C 1
ATOM 3557 O O . GLN A 1 452 ? -38.554 9.340 -24.348 1.00 79.00 452 GLN A O 1
ATOM 3562 N N . ALA A 1 453 ? -37.701 11.414 -24.439 1.00 81.12 453 ALA A N 1
ATOM 3563 C CA . ALA A 1 453 ? -38.059 11.626 -25.842 1.00 81.12 453 ALA A CA 1
ATOM 3564 C C . ALA A 1 453 ? -37.389 10.593 -26.763 1.00 81.12 453 ALA A C 1
ATOM 3566 O O . ALA A 1 453 ? -38.036 10.061 -27.663 1.00 81.12 453 ALA A O 1
ATOM 3567 N N . ARG A 1 454 ? -36.118 10.248 -26.510 1.00 82.69 454 ARG A N 1
ATOM 3568 C CA . ARG A 1 454 ? -35.416 9.210 -27.276 1.00 82.69 454 ARG A CA 1
ATOM 3569 C C . ARG A 1 454 ? -36.040 7.830 -27.060 1.00 82.69 454 ARG A C 1
ATOM 3571 O O . ARG A 1 454 ? -36.221 7.104 -28.033 1.00 82.69 454 ARG A O 1
ATOM 3578 N N . LEU A 1 455 ? -36.395 7.469 -25.825 1.00 78.88 455 LEU A N 1
ATOM 3579 C CA . LEU A 1 455 ? -37.064 6.198 -25.519 1.00 78.88 455 LEU A CA 1
ATOM 3580 C C . LEU A 1 455 ? -38.425 6.100 -26.222 1.00 78.88 455 LEU A C 1
ATOM 3582 O O . LEU A 1 455 ? -38.628 5.154 -26.980 1.00 78.88 455 LEU A O 1
ATOM 3586 N N . ALA A 1 456 ? -39.278 7.120 -26.094 1.00 76.38 456 ALA A N 1
ATOM 3587 C CA . ALA A 1 456 ? -40.571 7.185 -26.779 1.00 76.38 456 ALA A CA 1
ATOM 3588 C C . ALA A 1 456 ? -40.429 7.081 -28.309 1.00 76.38 456 ALA A C 1
ATOM 3590 O O . ALA A 1 456 ? -41.179 6.362 -28.965 1.00 76.38 456 ALA A O 1
ATOM 3591 N N . GLN A 1 457 ? -39.415 7.732 -28.888 1.00 71.88 457 GLN A N 1
ATOM 3592 C CA . GLN A 1 457 ? -39.122 7.636 -30.319 1.00 71.88 457 GLN A CA 1
ATOM 3593 C C . GLN A 1 457 ? -38.621 6.234 -30.722 1.00 71.88 457 GLN A C 1
ATOM 3595 O O . GLN A 1 457 ? -38.907 5.778 -31.828 1.00 71.88 457 GLN A O 1
ATOM 3600 N N . THR A 1 458 ? -37.933 5.509 -29.830 1.00 73.25 458 THR A N 1
ATOM 3601 C CA . THR A 1 458 ? -37.511 4.118 -30.089 1.00 73.25 458 THR A CA 1
ATOM 3602 C C . THR A 1 458 ? -38.701 3.154 -30.012 1.00 73.25 458 THR A C 1
ATOM 3604 O O . THR A 1 458 ? -38.831 2.279 -30.867 1.00 73.25 458 THR A O 1
ATOM 3607 N N . GLU A 1 459 ? -39.606 3.342 -29.045 1.00 68.81 459 GLU A N 1
ATOM 3608 C CA . GLU A 1 459 ? -40.855 2.575 -28.925 1.00 68.81 459 GLU A CA 1
ATOM 3609 C C . GLU A 1 459 ? -41.794 2.828 -30.111 1.00 68.81 459 GLU A C 1
ATOM 3611 O O . GLU A 1 459 ? -42.354 1.882 -30.663 1.00 68.81 459 GLU A O 1
ATOM 3616 N N . GLN A 1 460 ? -41.906 4.074 -30.583 1.00 64.88 460 GLN A N 1
ATOM 3617 C CA . GLN A 1 460 ? -42.713 4.411 -31.757 1.00 64.88 460 GLN A CA 1
ATOM 3618 C C . GLN A 1 460 ? -42.159 3.766 -33.043 1.00 64.88 460 GLN A C 1
ATOM 3620 O O . GLN A 1 460 ? -42.930 3.265 -33.866 1.00 64.88 460 GLN A O 1
ATOM 3625 N N . VAL A 1 461 ? -40.830 3.701 -33.207 1.00 65.88 461 VAL A N 1
ATOM 3626 C CA . VAL A 1 461 ? -40.180 2.968 -34.313 1.00 65.88 461 VAL A CA 1
ATOM 3627 C C . VAL A 1 461 ? -40.403 1.455 -34.196 1.00 65.88 461 VAL A C 1
ATOM 3629 O O . VAL A 1 461 ? -40.733 0.811 -35.195 1.00 65.88 461 VAL A O 1
ATOM 3632 N N . GLN A 1 462 ? -40.281 0.872 -32.999 1.00 56.78 462 GLN A N 1
ATOM 3633 C CA . GLN A 1 462 ? -40.554 -0.554 -32.782 1.00 56.78 462 GLN A CA 1
ATOM 3634 C C . GLN A 1 462 ? -42.025 -0.905 -33.047 1.00 56.78 462 GLN A C 1
ATOM 3636 O O . GLN A 1 462 ? -42.282 -1.867 -33.767 1.00 56.78 462 GLN A O 1
ATOM 3641 N N . GLY A 1 463 ? -42.977 -0.097 -32.571 1.00 54.59 463 GLY A N 1
ATOM 3642 C CA . GLY A 1 463 ? -44.406 -0.264 -32.850 1.00 54.59 463 GLY A CA 1
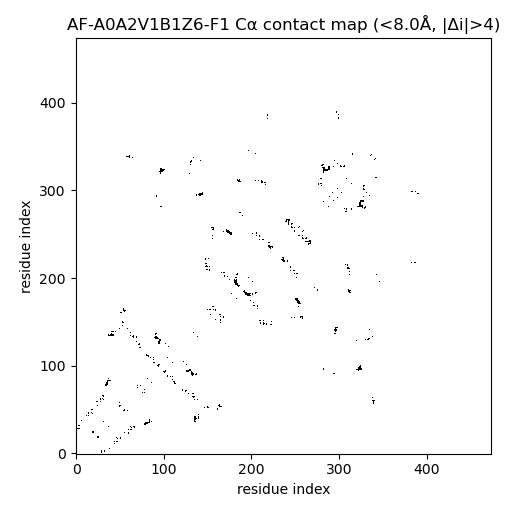ATOM 3643 C C . GLY A 1 463 ? -44.734 -0.163 -34.342 1.00 54.59 463 GLY A C 1
ATOM 3644 O O . GLY A 1 463 ? -45.458 -1.000 -34.876 1.00 54.59 463 GLY A O 1
ATOM 3645 N N . SER A 1 464 ? -44.122 0.792 -35.049 1.00 54.72 464 SER A N 1
ATOM 3646 C CA . SER A 1 464 ? -44.287 0.952 -36.503 1.00 54.72 464 SER A CA 1
ATOM 3647 C C . SER A 1 464 ? -43.708 -0.235 -37.286 1.00 54.72 464 SER A C 1
ATOM 3649 O O . SER A 1 464 ? -44.282 -0.672 -38.283 1.00 54.72 464 SER A O 1
ATOM 3651 N N . THR A 1 465 ? -42.597 -0.801 -36.808 1.00 54.78 465 THR A N 1
ATOM 3652 C CA . THR A 1 465 ? -41.976 -2.000 -37.392 1.00 54.78 465 THR A CA 1
ATOM 3653 C C . THR A 1 465 ? -42.828 -3.246 -37.129 1.00 54.78 465 THR A C 1
ATOM 3655 O O . THR A 1 465 ? -42.982 -4.077 -38.022 1.00 54.78 465 THR A O 1
ATOM 3658 N N . TRP A 1 466 ? -43.456 -3.343 -35.952 1.00 46.84 466 TRP A N 1
ATOM 3659 C CA . TRP A 1 466 ? -44.407 -4.406 -35.611 1.00 46.84 466 TRP A CA 1
ATOM 3660 C C . TRP A 1 466 ? -45.663 -4.367 -36.490 1.00 46.84 466 TRP A C 1
ATOM 3662 O O . TRP A 1 466 ? -46.033 -5.384 -37.069 1.00 46.84 466 TRP A O 1
ATOM 3672 N N . ILE A 1 467 ? -46.277 -3.193 -36.667 1.00 52.53 467 ILE A N 1
ATOM 3673 C CA . ILE A 1 467 ? -47.456 -3.019 -37.535 1.00 52.53 467 ILE A CA 1
ATOM 3674 C C . ILE A 1 467 ? -47.109 -3.359 -38.997 1.00 52.53 467 ILE A C 1
ATOM 3676 O O . ILE A 1 467 ? -47.850 -4.085 -39.656 1.00 52.53 467 ILE A O 1
ATOM 3680 N N . SER A 1 468 ? -45.936 -2.928 -39.478 1.00 50.19 468 SER A N 1
ATOM 3681 C CA . SER A 1 468 ? -45.424 -3.263 -40.818 1.00 50.19 468 SER A CA 1
ATOM 3682 C C . SER A 1 468 ? -45.147 -4.765 -41.010 1.00 50.19 468 SER A C 1
ATOM 3684 O O . SER A 1 468 ? -45.328 -5.294 -42.107 1.00 50.19 468 SER A O 1
ATOM 3686 N N . MET A 1 469 ? -44.750 -5.482 -39.950 1.00 47.78 469 MET A N 1
ATOM 3687 C CA . MET A 1 469 ? -44.628 -6.944 -39.969 1.00 47.78 469 MET A CA 1
ATOM 3688 C C . MET A 1 469 ? -45.991 -7.646 -40.010 1.00 47.78 469 MET A C 1
ATOM 3690 O O . MET A 1 469 ? -46.151 -8.589 -40.781 1.00 47.78 469 MET A O 1
ATOM 3694 N N . VAL A 1 470 ? -46.973 -7.194 -39.224 1.00 48.91 470 VAL A N 1
ATOM 3695 C CA . VAL A 1 470 ? -48.299 -7.837 -39.153 1.00 48.91 470 VAL A CA 1
ATOM 3696 C C . VAL A 1 470 ? -49.085 -7.657 -40.458 1.00 48.91 470 VAL A C 1
ATOM 3698 O O . VAL A 1 470 ? -49.634 -8.633 -40.961 1.00 48.91 470 VAL A O 1
ATOM 3701 N N . SER A 1 471 ? -49.045 -6.477 -41.090 1.00 48.25 471 SER A N 1
ATOM 3702 C CA . SER A 1 471 ? -49.667 -6.239 -42.412 1.00 48.25 471 SER A CA 1
ATOM 3703 C C . SER A 1 471 ? -48.958 -6.912 -43.602 1.00 48.25 471 SER A C 1
ATOM 3705 O O . SER A 1 471 ? -49.322 -6.661 -44.747 1.00 48.25 471 SER A O 1
ATOM 3707 N N . ARG A 1 472 ? -47.937 -7.749 -43.370 1.00 43.69 472 ARG A N 1
ATOM 3708 C CA . ARG A 1 472 ? -47.358 -8.646 -44.392 1.00 43.69 472 ARG A CA 1
ATOM 3709 C C . ARG A 1 472 ? -47.770 -10.112 -44.224 1.00 43.69 472 ARG A C 1
ATOM 3711 O O . ARG A 1 472 ? -47.353 -10.936 -45.033 1.00 43.69 472 ARG A O 1
ATOM 3718 N N . TYR A 1 473 ? -48.546 -10.431 -43.188 1.00 44.41 473 TYR A N 1
ATOM 3719 C CA . TYR A 1 473 ? -48.970 -11.794 -42.845 1.00 44.41 473 TYR A CA 1
ATOM 3720 C C . TYR A 1 473 ? -50.497 -11.953 -42.694 1.00 44.41 473 TYR A C 1
ATOM 3722 O O . TYR A 1 473 ? -50.949 -13.020 -42.280 1.00 44.41 473 TYR A O 1
ATOM 3730 N N . PHE A 1 474 ? -51.271 -10.927 -43.064 1.00 40.53 474 PHE A N 1
ATOM 3731 C CA . PHE A 1 474 ? -52.731 -10.940 -43.213 1.00 40.53 474 PHE A CA 1
ATOM 3732 C C . PHE A 1 474 ? -53.129 -10.214 -44.499 1.00 40.53 474 PHE A C 1
ATOM 3734 O O . PHE A 1 474 ? -52.525 -9.147 -44.754 1.00 40.53 474 PHE A O 1
#